Protein AF-A0A3D3USL2-F1 (afdb_monomer)

Solvent-accessible surface area (backbone atoms only — not comparable to full-atom values): 34160 Å² total; per-residue (Å²): 96,64,17,39,68,36,70,32,64,76,41,62,55,80,47,61,42,36,65,45,55,46,24,60,29,93,38,98,38,3,1,28,32,20,29,33,56,17,57,31,39,38,29,16,23,30,33,38,75,19,32,79,27,42,69,28,72,44,84,40,55,71,49,45,30,17,23,36,28,62,91,52,60,85,45,63,66,37,41,60,66,76,53,43,45,70,32,65,23,29,93,83,68,45,57,83,47,94,59,42,32,74,44,42,35,76,84,20,72,33,41,64,44,24,53,65,88,68,57,57,92,88,63,60,46,33,82,80,66,48,52,48,58,75,84,83,34,13,26,29,15,38,42,72,38,59,66,74,80,69,60,45,65,34,23,29,22,72,81,33,81,50,81,51,72,13,80,36,48,56,21,4,17,56,30,64,49,44,45,63,74,68,57,49,68,56,17,35,39,41,28,20,40,46,82,43,44,45,27,39,43,76,96,44,52,76,76,40,34,84,30,42,42,73,59,54,60,28,28,37,40,33,34,3,18,50,19,62,91,47,99,52,40,79,47,71,42,52,87,81,17,52,14,31,44,30,8,48,66,84,73,55,87,52,100,73,64,85,76,68,86,62,18,9,26,31,30,32,38,30,64,69,25,43,69,55,18,34,44,33,19,33,36,34,24,37,5,38,18,54,78,90,31,56,20,0,16,28,35,30,36,52,14,25,34,34,39,28,50,28,34,25,37,52,5,24,10,19,26,2,0,16,27,20,29,35,49,12,46,33,42,38,34,47,28,38,24,33,49,5,28,17,48,26,30,0,0,17,30,18,26,27,66,62,8,44,29,42,39,31,44,26,39,25,32,46,5,24,5,74,63,46,21,2,0,17,27,18,22,36,43,12,43,33,41,39,32,30,22,37,25,34,48,5,31,12,29,29,1,0,20,27,21,30,29,50,68,7,46,30,41,38,31,25,22,28,31,29,49,4,28,31,84,68,44,6,0,22,29,21,30,31,69,54,11,41,34,37,39,30,16,20,30,27,42,73,17,30,81,28,35,71,30,70,69,40,67,67,47,45,27,17,24,36,26,57,95,49,60,86,46,63,65,39,42,60,63,78,52,46,56,66,49,96,87,61,40,61,31,98,82,21,72,34,60,63,44,24,53,61,90,73,55,56,91,86,59,60,44,26,61,84,67,47,58,38,59,42,101,87,28,17,26,29,16,22,40,52,65,74,77,47,61,37,49,41,75,48,32,70,38,67,72,31,78,40,73,61,46,58,51,56,41,33,43,43,72,18,75,75,44,61,32,35,41,36,27,45,39,73,43,63,67,61,41,68,70,56,49,97,82,48,82,88,59,37,43,71,51,76,42,72,60,67,56,49,80,52,68,83,55,63,70,75,37,56,36,26,35,29,38,28,22,21,32,86,87,69,74,56,68,30,79,34,67,77,36,32,36,32,27,36,91,68,93,81,84,86,89,86,88,85,81,83,82,89,77,100,72,92,80,77,98,69,92,78,90,79,82,90,88,81,85,84,90,80,94,75,89,86,85,83,82,79,89,89,73,86,82,83,82,88,87,84,80,88,77,69,98,118

Sequence (690 aa):
MYGGAIYCFDSSTTITNCTIVGNYTSEYGGGGIYCGNSSPTVVNTILWNDIPDEIYLKYSSINVAYSNIQGGWPGTGNIDTNPLFVDAAGDDNFFGTEDDNLRLLPDSPCIDAGDNSAIPAGLTVDIDGNPRIASGTVDMGAYEGGMVLTTGIYYVDMDAPGNNDGSSWANAFRRLQDAFSAARYGDEIRVANGIYRPDQGLGQTSGNREATFRLENGLSIKGGYAGFGEADPNARDFETYNTILSGDLNGDDGPHFANNSENSYLVVVCIECNKSVMLDGFTITGGNATTDYIAGGMLNYESNPIVKNCTFNGNSAGQGGGMANRHSNPTVTNCTFSGNATVYGGGGMYNTDSSNPVVTDCIFIENSASMLGGGGMYNGDSSPTVTNCRFSGNYAMFGGGMYNVGGSSTTVTNCTFSENRVSAWGGGMQNEAGAKPTVTNCILWGDMPDEIAFSGSATVTYSNVEGGWAGIGNIASDPKFADAEGRLSFESPCIDAGNNDTVPSDITTDLDGNPRIVNSTVDMGAYERGPRLWASNPSPADGAITGQRTPVLRWTPGDTTVKYDVYFGAALDVVEDADISDQSGIYRGRCIDPSYITEQLELDGTYYWRIDEVEADGEIIHKGDVWSFTIVDQITVEYQVSSSEDDAYATNNNLQSVDAEYLKVGSSTFANPPYYMSGMVFRNVTVPRD

Nearest PDB structures (foldseek):
  3w5n-assembly1_A  TM=7.030E-01  e=3.748E-03  Streptomyces avermitilis MA-4680 = NBRC 14893
  3uto-assembly1_A  TM=5.911E-01  e=3.271E-02  Caenorhabditis elegans
  2dmk-assembly1_A  TM=5.552E-01  e=1.700E-01  Homo sapiens
  1uen-assembly1_A  TM=4.755E-01  e=7.284E-02  Homo sapiens
  2ha1-assembly1_A  TM=4.840E-01  e=2.854E-01  Homo sapiens

Structure (mmCIF, N/CA/C/O backbone):
data_AF-A0A3D3USL2-F1
#
_entry.id   AF-A0A3D3USL2-F1
#
loop_
_atom_site.group_PDB
_atom_site.id
_atom_site.type_symbol
_atom_site.label_atom_id
_atom_site.label_alt_id
_atom_site.label_comp_id
_atom_site.label_asym_id
_atom_site.label_entity_id
_atom_site.label_seq_id
_atom_site.pdbx_PDB_ins_code
_atom_site.Cartn_x
_atom_site.Cartn_y
_atom_site.Cartn_z
_atom_site.occupancy
_atom_site.B_iso_or_equiv
_atom_site.auth_seq_id
_atom_site.auth_comp_id
_atom_site.auth_asym_id
_atom_site.auth_atom_id
_atom_site.pdbx_PDB_model_num
ATOM 1 N N . MET A 1 1 ? 15.459 -4.249 46.200 1.00 57.78 1 MET A N 1
ATOM 2 C CA . MET A 1 1 ? 14.345 -3.350 46.586 1.00 57.78 1 MET A CA 1
ATOM 3 C C . MET A 1 1 ? 13.066 -4.167 46.649 1.00 57.78 1 MET A C 1
ATOM 5 O O . MET A 1 1 ? 12.722 -4.761 45.645 1.00 57.78 1 MET A O 1
ATOM 9 N N . TYR A 1 2 ? 12.426 -4.267 47.814 1.00 68.88 2 TYR A N 1
ATOM 10 C CA . TYR A 1 2 ? 11.228 -5.095 48.050 1.00 68.88 2 TYR A CA 1
ATOM 11 C C . TYR A 1 2 ? 9.993 -4.623 47.258 1.00 68.88 2 TYR A C 1
ATOM 13 O O . TYR A 1 2 ? 9.869 -3.420 47.043 1.00 68.88 2 TYR A O 1
ATOM 21 N N . GLY A 1 3 ? 9.062 -5.535 46.938 1.00 61.88 3 GLY A N 1
ATOM 22 C CA . GLY A 1 3 ? 7.772 -5.210 46.307 1.00 61.88 3 GLY A CA 1
ATOM 23 C C . GLY A 1 3 ? 7.905 -4.858 44.827 1.00 61.88 3 GLY A C 1
ATOM 24 O O . GLY A 1 3 ? 7.888 -3.677 44.496 1.00 61.88 3 GLY A O 1
ATOM 25 N N . GLY A 1 4 ? 8.060 -5.867 43.963 1.00 76.69 4 GLY A N 1
ATOM 26 C CA . GLY A 1 4 ? 8.245 -5.671 42.516 1.00 76.69 4 GLY A CA 1
ATOM 27 C C . GLY A 1 4 ? 7.073 -4.944 41.848 1.00 76.69 4 GLY A C 1
ATOM 28 O O . GLY A 1 4 ? 7.315 -4.053 41.040 1.00 76.69 4 GLY A O 1
ATOM 29 N N . ALA A 1 5 ? 5.837 -5.241 42.264 1.00 89.62 5 A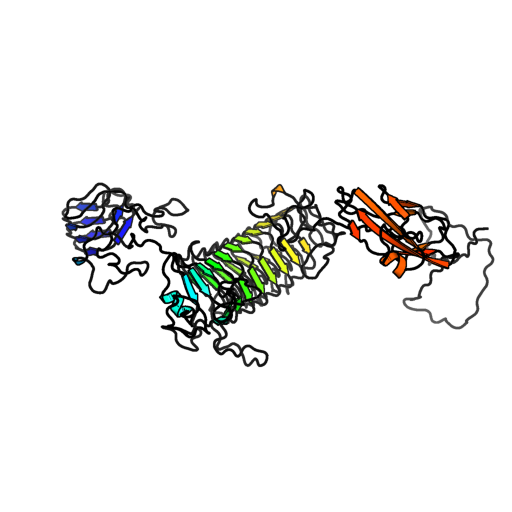LA A N 1
ATOM 30 C CA . ALA A 1 5 ? 4.637 -4.520 41.833 1.00 89.62 5 ALA A CA 1
ATOM 31 C C . ALA A 1 5 ? 4.126 -3.533 42.899 1.00 89.62 5 ALA A C 1
ATOM 33 O O . ALA A 1 5 ? 3.972 -2.339 42.642 1.00 89.62 5 ALA A O 1
ATOM 34 N N . ILE A 1 6 ? 3.849 -4.015 44.119 1.00 91.62 6 ILE A N 1
ATOM 35 C CA . ILE A 1 6 ? 3.246 -3.210 45.193 1.00 91.62 6 ILE A CA 1
ATOM 36 C C . ILE A 1 6 ? 4.052 -3.327 46.488 1.00 91.62 6 ILE A C 1
ATOM 38 O O . ILE A 1 6 ? 4.263 -4.412 47.029 1.00 91.62 6 ILE A O 1
ATOM 42 N N . TYR A 1 7 ? 4.422 -2.177 47.056 1.00 91.31 7 TYR A N 1
ATOM 43 C CA . TYR A 1 7 ? 5.119 -2.071 48.338 1.00 91.31 7 TYR A CA 1
ATOM 44 C C . TYR A 1 7 ? 4.270 -1.320 49.378 1.00 91.31 7 TYR A C 1
ATOM 46 O O . TYR A 1 7 ? 4.103 -0.102 49.309 1.00 91.31 7 TYR A O 1
ATOM 54 N N . CYS A 1 8 ? 3.753 -2.044 50.374 1.00 90.69 8 CYS A N 1
ATOM 55 C CA . CYS A 1 8 ? 3.031 -1.495 51.526 1.00 90.69 8 CYS A CA 1
ATOM 56 C C . CYS A 1 8 ? 3.949 -1.439 52.757 1.00 90.69 8 CYS A C 1
ATOM 58 O O . CYS A 1 8 ? 4.489 -2.466 53.178 1.00 90.69 8 CYS A O 1
ATOM 60 N N . PHE A 1 9 ? 4.115 -0.261 53.365 1.00 91.94 9 PHE A N 1
ATOM 61 C CA . PHE A 1 9 ? 4.920 -0.082 54.577 1.00 91.94 9 PHE A CA 1
ATOM 62 C C . PHE A 1 9 ? 4.287 0.952 55.502 1.00 91.94 9 PHE A C 1
ATOM 64 O O . PHE A 1 9 ? 4.088 2.095 55.093 1.00 91.94 9 PHE A O 1
ATOM 71 N N . ASP A 1 10 ? 3.963 0.546 56.733 1.00 94.44 10 ASP A N 1
ATOM 72 C CA . ASP A 1 10 ? 3.175 1.348 57.681 1.00 94.44 10 ASP A CA 1
ATOM 73 C C . ASP A 1 10 ? 1.866 1.898 57.057 1.00 94.44 10 ASP A C 1
ATOM 75 O O . ASP A 1 10 ? 1.349 2.943 57.461 1.00 94.44 10 ASP A O 1
ATOM 79 N N . SER A 1 11 ? 1.322 1.204 56.048 1.00 92.69 11 SER A N 1
ATOM 80 C CA . SER A 1 11 ? 0.161 1.631 55.264 1.00 92.69 11 SER A CA 1
ATOM 81 C C . SER A 1 11 ? -0.646 0.428 54.779 1.00 92.69 11 SER A C 1
ATOM 83 O O . SER A 1 11 ? -0.108 -0.628 54.471 1.00 92.69 11 SER A O 1
ATOM 85 N N . SER A 1 12 ? -1.971 0.551 54.735 1.00 91.50 12 SER A N 1
ATOM 86 C CA . SER A 1 12 ? -2.848 -0.528 54.262 1.00 91.50 12 SER A CA 1
ATOM 87 C C . SER A 1 12 ? -3.663 -0.030 53.081 1.00 91.50 12 SER A C 1
ATOM 89 O O . SER A 1 12 ? -4.332 0.995 53.193 1.00 91.50 12 SER A O 1
ATOM 91 N N . THR A 1 13 ? -3.587 -0.748 51.964 1.00 92.00 13 THR A N 1
ATOM 92 C CA . THR A 1 13 ? -4.332 -0.450 50.736 1.00 92.00 13 THR A CA 1
ATOM 93 C C . THR A 1 13 ? -5.392 -1.519 50.460 1.00 92.00 13 THR A C 1
ATOM 95 O O . THR A 1 13 ? -5.384 -2.590 51.069 1.00 92.00 13 THR A O 1
ATOM 98 N N . THR A 1 14 ? -6.313 -1.218 49.550 1.00 94.06 14 THR A N 1
ATOM 99 C CA . THR A 1 14 ? -7.263 -2.186 48.993 1.00 94.06 14 THR A CA 1
ATOM 100 C C . THR A 1 14 ? -6.928 -2.383 47.520 1.00 94.06 14 THR A C 1
ATOM 102 O O . THR A 1 14 ? -6.819 -1.405 46.787 1.00 94.06 14 THR A O 1
ATOM 105 N N . ILE A 1 15 ? -6.731 -3.635 47.117 1.00 95.62 15 ILE A N 1
ATOM 106 C CA . ILE A 1 15 ? -6.435 -4.055 45.746 1.00 95.62 15 ILE A CA 1
ATOM 107 C C . ILE A 1 15 ? -7.636 -4.873 45.293 1.00 95.62 15 ILE A C 1
ATOM 109 O O . ILE A 1 15 ? -8.026 -5.834 45.965 1.00 95.62 15 ILE A O 1
ATOM 113 N N . THR A 1 16 ? -8.291 -4.446 44.221 1.00 95.50 16 THR A N 1
ATOM 114 C CA . THR A 1 16 ? -9.522 -5.085 43.758 1.00 95.50 16 THR A CA 1
ATOM 115 C C . THR A 1 16 ? -9.573 -5.083 42.244 1.00 95.50 16 THR A C 1
ATOM 117 O O . THR A 1 16 ? -9.324 -4.040 41.646 1.00 95.50 16 THR A O 1
ATOM 120 N N . ASN A 1 17 ? -9.894 -6.235 41.644 1.00 95.25 17 ASN A N 1
ATOM 121 C CA . ASN A 1 17 ? -10.011 -6.388 40.191 1.00 95.25 17 ASN A CA 1
ATOM 122 C C . ASN A 1 17 ? -8.707 -6.031 39.451 1.00 95.25 17 ASN A C 1
ATOM 124 O O . ASN A 1 17 ? -8.719 -5.319 38.451 1.00 95.25 17 ASN A O 1
ATOM 128 N N . CYS A 1 18 ? -7.565 -6.497 39.969 1.00 95.81 18 CYS A N 1
ATOM 129 C CA . CYS A 1 18 ? -6.246 -6.266 39.373 1.00 95.81 18 CYS A CA 1
ATOM 130 C C . CYS A 1 18 ? -5.619 -7.572 38.868 1.00 95.81 18 CYS A C 1
ATOM 132 O O . CYS A 1 18 ? -5.884 -8.645 39.407 1.00 95.81 18 CYS A O 1
ATOM 134 N N . THR A 1 19 ? -4.741 -7.474 37.873 1.00 95.62 19 THR A N 1
ATOM 135 C CA . THR A 1 19 ? -3.877 -8.574 37.425 1.00 95.62 19 THR A CA 1
ATOM 136 C C . THR A 1 19 ? -2.429 -8.143 37.642 1.00 95.62 19 THR A C 1
ATOM 138 O O . THR A 1 19 ? -2.008 -7.131 37.089 1.00 95.62 19 THR A O 1
ATOM 141 N N . ILE A 1 20 ? -1.697 -8.862 38.492 1.00 94.31 20 ILE A N 1
ATOM 142 C CA . ILE A 1 20 ? -0.297 -8.612 38.852 1.00 94.31 20 ILE A CA 1
ATOM 143 C C . ILE A 1 20 ? 0.486 -9.842 38.396 1.00 94.31 20 ILE A C 1
ATOM 145 O O . ILE A 1 20 ? 0.236 -10.943 38.884 1.00 94.31 20 ILE A O 1
ATOM 149 N N . VAL A 1 21 ? 1.324 -9.679 37.372 1.00 92.38 21 VAL A N 1
ATOM 150 C CA . VAL A 1 21 ? 1.978 -10.807 36.700 1.00 92.38 21 VAL A CA 1
ATOM 151 C C . VAL A 1 21 ? 3.421 -10.473 36.351 1.00 92.38 21 VAL A C 1
ATOM 153 O O . VAL A 1 21 ? 3.700 -9.367 35.893 1.00 92.38 21 VAL A O 1
ATOM 156 N N . GLY A 1 22 ? 4.326 -11.436 36.539 1.00 88.62 22 GLY A N 1
ATOM 157 C CA . GLY A 1 22 ? 5.708 -11.360 36.051 1.00 88.62 22 GLY A CA 1
ATOM 158 C C . GLY A 1 22 ? 6.607 -10.341 36.761 1.00 88.62 22 GLY A C 1
ATOM 159 O O . GLY A 1 22 ? 7.689 -10.019 36.269 1.00 88.62 22 GLY A O 1
ATOM 160 N N . ASN A 1 23 ? 6.200 -9.824 37.920 1.00 89.56 23 ASN A N 1
ATOM 161 C CA . ASN A 1 23 ? 6.957 -8.823 38.660 1.00 89.56 23 ASN A CA 1
ATOM 162 C C . ASN A 1 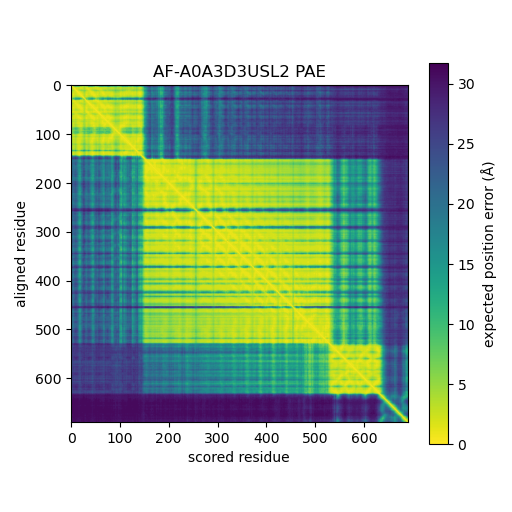23 ? 8.137 -9.461 39.389 1.00 89.56 23 ASN A C 1
ATOM 164 O O . ASN A 1 23 ? 8.036 -10.525 40.002 1.00 89.56 23 ASN A O 1
ATOM 168 N N . TYR A 1 24 ? 9.276 -8.772 39.368 1.00 88.12 24 TYR A N 1
ATOM 169 C CA . TYR A 1 24 ? 10.525 -9.292 39.909 1.00 88.12 24 TYR A CA 1
ATOM 170 C C . TYR A 1 24 ? 11.169 -8.335 40.910 1.00 88.12 24 TYR A C 1
ATOM 172 O O . TYR A 1 24 ? 11.288 -7.132 40.678 1.00 88.12 24 TYR A O 1
ATOM 180 N N . THR A 1 25 ? 11.692 -8.895 42.001 1.00 85.94 25 THR A N 1
ATOM 181 C CA . THR A 1 25 ? 12.636 -8.200 42.879 1.00 85.94 25 THR A CA 1
ATOM 182 C C . THR A 1 25 ? 13.926 -8.989 43.087 1.00 85.94 25 THR A C 1
ATOM 184 O O . THR A 1 25 ? 13.933 -10.204 43.265 1.00 85.94 25 THR A O 1
ATOM 187 N N . SER A 1 26 ? 15.047 -8.262 43.111 1.00 78.88 26 SER A N 1
ATOM 188 C CA . SER A 1 26 ? 16.388 -8.800 43.361 1.00 78.88 26 SER A CA 1
ATOM 189 C C . SER A 1 26 ? 16.715 -9.050 44.841 1.00 78.88 26 SER A C 1
ATOM 191 O O . SER A 1 26 ? 17.790 -9.569 45.147 1.00 78.88 26 SER A O 1
ATOM 193 N N . GLU A 1 27 ? 15.830 -8.680 45.774 1.00 67.12 27 GLU A N 1
ATOM 194 C CA . GLU A 1 27 ? 15.984 -8.919 47.218 1.00 67.12 27 GLU A CA 1
ATOM 195 C C . GLU A 1 27 ? 14.894 -9.863 47.753 1.00 67.12 27 GLU A C 1
ATOM 197 O O . GLU A 1 27 ? 13.858 -10.055 47.130 1.00 67.12 27 GLU A O 1
ATOM 202 N N . TYR A 1 28 ? 15.102 -10.445 48.939 1.00 63.88 28 TYR A N 1
ATOM 203 C CA . TYR A 1 28 ? 14.107 -11.304 49.591 1.00 63.88 28 TYR A CA 1
ATOM 204 C C . TYR A 1 28 ? 12.824 -10.529 49.934 1.00 63.88 28 TYR A C 1
ATOM 206 O O . TYR A 1 28 ? 12.783 -9.851 50.957 1.00 63.88 28 TYR A O 1
ATOM 214 N N . GLY A 1 29 ? 11.762 -10.670 49.143 1.00 65.31 29 GLY A N 1
ATOM 215 C CA . GLY A 1 29 ? 10.407 -10.325 49.569 1.00 65.31 29 GLY A CA 1
ATOM 216 C C . GLY A 1 29 ? 9.517 -9.761 48.469 1.00 65.31 29 GLY A C 1
ATOM 217 O O . GLY A 1 29 ? 9.694 -8.613 48.076 1.00 65.31 29 GLY A O 1
ATOM 218 N N . GLY A 1 30 ? 8.515 -10.552 48.077 1.00 73.56 30 GLY A N 1
ATOM 219 C CA . GLY A 1 30 ? 7.322 -10.125 47.343 1.00 73.56 30 GLY A CA 1
ATOM 220 C C . GLY A 1 30 ? 7.633 -9.556 45.964 1.00 73.56 30 GLY A C 1
ATOM 221 O O . GLY A 1 30 ? 7.772 -8.342 45.828 1.00 73.56 30 GLY A O 1
ATOM 222 N N . GLY A 1 31 ? 7.728 -10.421 44.953 1.00 81.12 31 GLY A N 1
ATOM 223 C CA . GLY A 1 31 ? 7.707 -10.003 43.552 1.00 81.12 31 GLY A CA 1
ATOM 224 C C . GLY A 1 31 ? 6.413 -9.254 43.247 1.00 81.12 31 GLY A C 1
ATOM 225 O O . GLY A 1 31 ? 6.468 -8.131 42.759 1.00 81.12 31 GLY A O 1
ATOM 226 N N . GLY A 1 32 ? 5.274 -9.805 43.675 1.00 91.50 32 GLY A N 1
ATOM 227 C CA . GLY A 1 32 ? 3.964 -9.182 43.501 1.00 91.50 32 GLY A CA 1
ATOM 228 C C . GLY A 1 32 ? 3.720 -8.109 44.554 1.00 91.50 32 GLY A C 1
ATOM 229 O O . GLY A 1 32 ? 3.844 -6.909 44.303 1.00 91.50 32 GLY A O 1
ATOM 230 N N . ILE A 1 33 ? 3.409 -8.539 45.780 1.00 93.25 33 ILE A N 1
ATOM 231 C CA . ILE A 1 33 ? 3.063 -7.654 46.897 1.00 93.25 33 ILE A CA 1
ATOM 232 C C . ILE A 1 33 ? 4.011 -7.864 48.079 1.00 93.25 33 ILE A C 1
ATOM 234 O O . ILE A 1 33 ? 4.125 -8.955 48.638 1.00 93.25 33 ILE A O 1
ATOM 238 N N . TYR A 1 34 ? 4.611 -6.781 48.565 1.00 93.06 34 TYR A N 1
ATOM 239 C CA . TYR A 1 34 ? 5.324 -6.742 49.840 1.00 93.06 34 TYR A CA 1
ATOM 240 C C . TYR A 1 34 ? 4.541 -5.947 50.890 1.00 93.06 34 TYR A C 1
ATOM 242 O O . TYR A 1 34 ? 4.096 -4.830 50.630 1.00 93.06 34 TYR A O 1
ATOM 250 N N . CYS A 1 35 ? 4.434 -6.476 52.113 1.00 91.88 35 CYS A N 1
ATOM 251 C CA . CYS A 1 35 ? 3.787 -5.804 53.244 1.00 91.88 35 CYS A CA 1
ATOM 252 C C . CYS A 1 35 ? 4.683 -5.757 54.491 1.00 91.88 35 CYS A C 1
ATOM 254 O O . CYS A 1 35 ? 4.927 -6.787 55.125 1.00 91.88 35 CYS A O 1
ATOM 256 N N . GLY A 1 36 ? 5.074 -4.560 54.938 1.00 92.62 36 GLY A N 1
ATOM 257 C CA . GLY A 1 36 ? 5.773 -4.305 56.204 1.00 92.62 36 GLY A CA 1
ATOM 258 C C . GLY A 1 36 ? 4.913 -3.534 57.211 1.00 92.62 36 GLY A C 1
ATOM 259 O O . GLY A 1 36 ? 4.479 -2.429 56.905 1.00 92.62 36 GLY A O 1
ATOM 260 N N . ASN A 1 37 ? 4.663 -4.090 58.401 1.00 94.00 37 ASN A N 1
ATOM 261 C CA . ASN A 1 37 ? 3.793 -3.485 59.427 1.00 94.00 37 ASN A CA 1
ATOM 262 C C . ASN A 1 37 ? 2.449 -2.958 58.864 1.00 94.00 37 ASN A C 1
ATOM 264 O O . ASN A 1 37 ? 2.022 -1.838 59.138 1.00 94.00 37 ASN A O 1
ATOM 268 N N . SER A 1 38 ? 1.826 -3.754 57.993 1.00 94.62 38 SER A N 1
ATOM 269 C CA . SER A 1 38 ? 0.686 -3.357 57.156 1.00 94.62 38 SER A CA 1
ATOM 270 C C . SER A 1 38 ? -0.422 -4.416 57.182 1.00 94.62 38 SER A C 1
ATOM 272 O O . SER A 1 38 ? -0.210 -5.542 57.640 1.00 94.62 38 SER A O 1
ATOM 274 N N . SER A 1 39 ? -1.638 -4.062 56.760 1.00 95.19 39 SER A N 1
ATOM 275 C CA . SER A 1 39 ? -2.792 -4.976 56.686 1.00 95.19 39 SER A CA 1
ATOM 276 C C . SER A 1 39 ? -3.700 -4.704 55.478 1.00 95.19 39 SER A C 1
ATOM 278 O O . SER A 1 39 ? -4.859 -4.329 55.665 1.00 95.19 39 SER A O 1
ATOM 280 N N . PRO A 1 40 ? -3.191 -4.840 54.234 1.00 95.00 40 PRO A N 1
ATOM 281 C CA . PRO A 1 40 ? -3.995 -4.602 53.042 1.00 95.00 40 PRO A CA 1
ATOM 282 C C . PRO A 1 40 ? -5.057 -5.684 52.811 1.00 95.00 40 PRO A C 1
ATOM 284 O O . PRO A 1 40 ? -5.046 -6.757 53.423 1.00 95.00 40 PRO A O 1
ATOM 287 N N . THR A 1 41 ? -5.986 -5.375 51.911 1.00 96.69 41 THR A N 1
ATOM 288 C CA . THR A 1 41 ? -7.033 -6.289 51.441 1.00 96.69 41 THR A CA 1
ATOM 289 C C . THR A 1 41 ? -6.890 -6.504 49.935 1.00 96.69 41 THR A C 1
ATOM 291 O O . THR A 1 41 ? -6.694 -5.535 49.208 1.00 96.69 41 THR A O 1
ATOM 294 N N . VAL A 1 42 ? -6.981 -7.755 49.481 1.00 97.38 42 VAL A N 1
ATOM 295 C CA . VAL A 1 42 ? -6.877 -8.175 48.076 1.00 97.38 42 VAL A CA 1
ATOM 296 C C . VAL A 1 42 ? -8.125 -8.978 47.718 1.00 97.38 42 VAL A C 1
ATOM 298 O O . VAL A 1 42 ? -8.418 -9.978 48.375 1.00 97.38 42 VAL A O 1
ATOM 301 N N . VAL A 1 43 ? -8.887 -8.528 46.721 1.00 98.00 43 VAL A N 1
ATOM 302 C CA . VAL A 1 43 ? -10.117 -9.206 46.274 1.00 98.00 43 VAL A CA 1
ATOM 303 C C . VAL A 1 43 ? -10.202 -9.231 44.749 1.00 98.00 43 VAL A C 1
ATOM 305 O O . VAL A 1 43 ? -9.721 -8.303 44.108 1.00 98.00 43 VAL A O 1
ATOM 308 N N . ASN A 1 44 ? -10.788 -10.263 44.138 1.00 97.56 44 ASN A N 1
ATOM 309 C CA . ASN A 1 44 ? -10.956 -10.367 42.676 1.00 97.56 44 ASN A CA 1
ATOM 310 C C . ASN A 1 44 ? -9.653 -10.148 41.898 1.00 97.56 44 ASN A C 1
ATOM 312 O O . ASN A 1 44 ? -9.661 -9.509 40.853 1.00 97.56 44 ASN A O 1
ATOM 316 N N . THR A 1 45 ? -8.512 -10.573 42.436 1.00 97.94 45 THR A N 1
ATOM 317 C CA . THR A 1 45 ? -7.193 -10.223 41.889 1.00 97.94 45 THR A CA 1
ATOM 318 C C . THR A 1 45 ? -6.455 -11.479 41.442 1.00 97.94 45 THR A C 1
ATOM 320 O O . THR A 1 45 ? -6.567 -12.522 42.085 1.00 97.94 45 THR A O 1
ATOM 323 N N . ILE A 1 46 ? -5.698 -11.385 40.351 1.00 98.12 46 ILE A N 1
ATOM 324 C CA . ILE A 1 46 ? -4.770 -12.434 39.919 1.00 98.12 46 ILE A CA 1
ATOM 325 C C . ILE A 1 46 ? -3.348 -12.011 40.298 1.00 98.12 46 ILE A C 1
ATOM 327 O O . ILE A 1 46 ? -2.947 -10.897 39.969 1.00 98.12 46 ILE A O 1
ATOM 331 N N . LEU A 1 47 ? -2.616 -12.891 40.980 1.00 96.81 47 LEU A N 1
ATOM 332 C CA . LEU A 1 47 ? -1.177 -12.798 41.231 1.00 96.81 47 LEU A CA 1
ATOM 333 C C . LEU A 1 47 ? -0.512 -14.045 40.647 1.00 96.81 47 LEU A C 1
ATOM 335 O O . LEU A 1 47 ? -0.842 -15.165 41.063 1.00 96.81 47 LEU A O 1
ATOM 339 N N . TRP A 1 48 ? 0.333 -13.868 39.634 1.00 95.06 48 TRP A N 1
ATOM 340 C CA . TRP A 1 48 ? 0.891 -15.000 38.903 1.00 95.06 48 TRP A CA 1
ATOM 341 C C . TRP A 1 48 ? 2.298 -14.757 38.367 1.00 95.06 48 TRP A C 1
ATOM 343 O O . TRP A 1 48 ? 2.546 -13.789 37.658 1.00 95.06 48 TRP A O 1
ATOM 353 N N . ASN A 1 49 ? 3.192 -15.726 38.562 1.00 91.62 49 ASN A N 1
ATOM 354 C CA . ASN A 1 49 ? 4.560 -15.673 38.051 1.00 91.62 49 ASN A CA 1
ATOM 355 C C . ASN A 1 49 ? 5.382 -14.505 38.626 1.00 91.62 49 ASN A C 1
ATOM 357 O O . ASN A 1 49 ? 6.380 -14.103 38.023 1.00 91.62 49 ASN A O 1
ATOM 361 N N . ASP A 1 50 ? 5.011 -13.981 39.794 1.00 91.31 50 ASP A N 1
ATOM 362 C CA . ASP A 1 50 ? 5.803 -12.963 40.468 1.00 91.31 50 ASP A CA 1
ATOM 363 C C . ASP A 1 50 ? 6.914 -13.610 41.319 1.00 91.31 50 ASP A C 1
ATOM 365 O O . ASP A 1 50 ? 6.697 -14.541 42.097 1.00 91.31 50 ASP A O 1
ATOM 369 N N . ILE A 1 51 ? 8.142 -13.098 41.209 1.00 88.62 51 ILE A N 1
ATOM 370 C CA . ILE A 1 51 ? 9.339 -13.717 41.798 1.00 88.62 51 ILE A CA 1
ATOM 371 C C . ILE A 1 51 ? 10.018 -12.743 42.783 1.00 88.62 51 ILE A C 1
ATOM 373 O O . ILE A 1 51 ? 10.260 -11.582 42.441 1.00 88.62 51 ILE A O 1
ATOM 377 N N . PRO A 1 52 ? 10.396 -13.183 44.004 1.00 88.19 52 PRO A N 1
ATOM 378 C CA . PRO A 1 52 ? 10.415 -14.573 44.473 1.00 88.19 52 PRO A CA 1
ATOM 379 C C . PRO A 1 52 ? 9.087 -15.108 45.017 1.00 88.19 52 PRO A C 1
ATOM 381 O O . PRO A 1 52 ? 8.921 -16.321 45.051 1.00 88.19 52 PRO A O 1
ATOM 384 N N . ASP A 1 53 ? 8.186 -14.233 45.458 1.00 90.62 53 ASP A N 1
ATOM 385 C CA . ASP A 1 53 ? 6.905 -14.610 46.056 1.00 90.62 53 ASP A CA 1
ATOM 386 C C . ASP A 1 53 ? 5.789 -13.719 45.498 1.00 90.62 53 ASP A C 1
ATOM 388 O O . ASP A 1 53 ? 5.987 -12.507 45.377 1.00 90.62 53 ASP A O 1
ATOM 392 N N . GLU A 1 54 ? 4.595 -14.273 45.294 1.00 93.25 54 GLU A N 1
ATOM 393 C CA . GLU A 1 54 ? 3.388 -13.492 44.976 1.00 93.25 54 GLU A CA 1
ATOM 394 C C . GLU A 1 54 ? 3.069 -12.484 46.093 1.00 93.25 54 GLU A C 1
ATOM 396 O O . GLU A 1 54 ? 2.805 -11.306 45.857 1.00 93.25 54 GLU A O 1
ATOM 401 N N . ILE A 1 55 ? 3.150 -12.929 47.353 1.00 93.62 55 ILE A N 1
ATOM 402 C CA . ILE A 1 55 ? 2.880 -12.106 48.537 1.00 93.62 55 ILE A CA 1
ATOM 403 C C . ILE A 1 55 ? 3.925 -12.382 49.615 1.00 93.62 55 ILE A C 1
ATOM 405 O O . ILE A 1 55 ? 4.115 -13.517 50.049 1.00 93.62 55 ILE A O 1
ATOM 409 N N . TYR A 1 56 ? 4.534 -11.319 50.140 1.00 93.19 56 TYR A N 1
ATOM 410 C CA . TYR A 1 56 ? 5.477 -11.391 51.251 1.00 93.19 56 TYR A CA 1
ATOM 411 C C . TYR A 1 56 ? 5.063 -10.508 52.430 1.00 93.19 56 TYR A C 1
ATOM 413 O O . TYR A 1 56 ? 4.838 -9.304 52.292 1.00 93.19 56 TYR A O 1
ATOM 421 N N . LEU A 1 57 ? 5.024 -11.099 53.630 1.00 92.19 57 LEU A N 1
ATOM 422 C CA . LEU A 1 57 ? 4.606 -10.430 54.864 1.00 92.19 57 LEU A CA 1
ATOM 423 C C . LEU A 1 57 ? 5.751 -10.312 55.875 1.00 92.19 57 LEU A C 1
ATOM 425 O O . LEU A 1 57 ? 6.324 -11.307 56.316 1.00 92.19 57 LEU A O 1
ATOM 429 N N . LYS A 1 58 ? 6.004 -9.090 56.350 1.00 91.44 58 LYS A N 1
ATOM 430 C CA . LYS A 1 58 ? 6.950 -8.794 57.430 1.00 91.44 58 LYS A CA 1
ATOM 431 C C . LYS A 1 58 ? 6.274 -8.009 58.548 1.00 91.44 58 LYS A C 1
ATOM 433 O O . LYS A 1 58 ? 6.033 -6.812 58.419 1.00 91.44 58 LYS A O 1
ATOM 438 N N . TYR A 1 59 ? 5.996 -8.685 59.664 1.00 91.25 59 TYR A N 1
ATOM 439 C CA . TYR A 1 59 ? 5.218 -8.124 60.782 1.00 91.25 59 TYR A CA 1
ATOM 440 C C . TYR A 1 59 ? 3.846 -7.582 60.335 1.00 91.25 59 TYR A C 1
ATOM 442 O O . TYR A 1 59 ? 3.368 -6.584 60.862 1.00 91.25 59 TYR A O 1
ATOM 450 N N . SER A 1 60 ? 3.238 -8.237 59.346 1.00 93.19 60 SER A N 1
ATOM 451 C CA . SER A 1 60 ? 2.020 -7.795 58.663 1.00 93.19 60 SER A CA 1
ATOM 452 C C . SER A 1 60 ? 0.964 -8.891 58.667 1.00 93.19 60 SER A C 1
ATOM 454 O O . SER A 1 60 ? 1.271 -10.064 58.889 1.00 93.19 60 SER A O 1
ATOM 456 N N . SER A 1 61 ? -0.269 -8.505 58.364 1.00 92.75 61 SER A N 1
ATOM 457 C CA . SER A 1 61 ? -1.325 -9.429 57.948 1.00 92.75 61 SER A CA 1
ATOM 458 C C . SER A 1 61 ? -1.827 -9.024 56.562 1.00 92.75 61 SER A C 1
ATOM 460 O O . SER A 1 61 ? -1.503 -7.939 56.096 1.00 92.75 61 SER A O 1
ATOM 462 N N . ILE A 1 62 ? -2.562 -9.887 55.871 1.00 94.31 62 ILE A N 1
ATOM 463 C CA . ILE A 1 62 ? -3.237 -9.538 54.617 1.00 94.31 62 ILE A CA 1
ATOM 464 C C . ILE A 1 62 ? -4.540 -10.321 54.552 1.00 94.31 62 ILE A C 1
ATOM 466 O O . ILE A 1 62 ? -4.578 -11.490 54.945 1.00 94.31 62 ILE A O 1
ATOM 470 N N . ASN A 1 63 ? -5.606 -9.670 54.101 1.00 95.81 63 ASN A N 1
ATOM 471 C CA . ASN A 1 63 ? -6.879 -10.330 53.854 1.00 95.81 63 ASN A CA 1
ATOM 472 C C . ASN A 1 63 ? -7.024 -10.571 52.353 1.00 95.81 63 ASN A C 1
ATOM 474 O O . ASN A 1 63 ? -7.068 -9.604 51.598 1.00 95.81 63 ASN A O 1
ATOM 478 N N . VAL A 1 64 ? -7.096 -11.833 51.931 1.00 97.62 64 VAL A N 1
ATOM 479 C CA . VAL A 1 64 ? -7.273 -12.198 50.522 1.00 97.62 64 VAL A CA 1
ATOM 480 C C . VAL A 1 64 ? -8.555 -13.006 50.374 1.00 97.62 64 VAL A C 1
ATOM 482 O O . VAL A 1 64 ? -8.737 -13.991 51.092 1.00 97.62 64 VAL A O 1
ATOM 485 N N . ALA A 1 65 ? -9.422 -12.617 49.446 1.00 98.12 65 ALA A N 1
ATOM 486 C CA . ALA A 1 65 ? -10.609 -13.382 49.073 1.00 98.12 65 ALA A CA 1
ATOM 487 C C . ALA A 1 65 ? -10.822 -13.349 47.553 1.00 98.12 65 ALA A C 1
ATOM 489 O O . ALA A 1 65 ? -10.371 -12.416 46.895 1.00 98.12 65 ALA A O 1
ATOM 490 N N . TYR A 1 66 ? -11.507 -14.352 47.001 1.00 98.12 66 TYR A N 1
ATOM 491 C CA . TYR A 1 66 ? -11.878 -14.443 45.583 1.00 98.12 66 TYR A CA 1
ATOM 492 C C . TYR A 1 66 ? -10.743 -14.051 44.628 1.00 98.12 66 TYR A C 1
ATOM 494 O O . TYR A 1 66 ? -10.931 -13.247 43.726 1.00 98.12 66 TYR A O 1
ATOM 502 N N . SER A 1 67 ? -9.532 -14.535 44.892 1.00 98.44 67 SER A N 1
ATOM 503 C CA . SER A 1 67 ? -8.331 -14.185 44.131 1.00 98.44 67 SER A CA 1
ATOM 504 C C . SER A 1 67 ? -7.590 -15.443 43.690 1.00 98.44 67 SER A C 1
ATOM 506 O O . SER A 1 67 ? -7.595 -16.450 44.404 1.00 98.44 67 SER A O 1
ATOM 508 N N . ASN A 1 68 ? -6.942 -15.384 42.529 1.00 98.25 68 ASN A N 1
ATOM 509 C CA . ASN A 1 68 ? -6.110 -16.468 42.020 1.00 98.25 68 ASN A CA 1
ATOM 510 C C . ASN A 1 68 ? -4.645 -16.150 42.313 1.00 98.25 68 ASN A C 1
ATOM 512 O O . ASN A 1 68 ? -4.131 -15.155 41.809 1.00 98.25 68 ASN A O 1
ATOM 516 N N . ILE A 1 69 ? -3.995 -16.948 43.159 1.00 97.50 69 ILE A N 1
ATOM 517 C CA . ILE A 1 69 ? -2.630 -16.675 43.625 1.00 97.50 69 ILE A CA 1
ATOM 518 C C . ILE A 1 69 ? -1.776 -17.909 43.395 1.00 97.50 69 ILE A C 1
ATOM 520 O O . ILE A 1 69 ? -2.056 -18.961 43.976 1.00 97.50 69 ILE A O 1
ATOM 524 N N . GLN A 1 70 ? -0.719 -17.761 42.597 1.00 95.38 70 GLN A N 1
ATOM 525 C CA . GLN A 1 70 ? 0.224 -18.840 42.321 1.00 95.38 70 GLN A CA 1
ATOM 526 C C . GLN A 1 70 ? 0.870 -19.359 43.613 1.00 95.38 70 GLN A C 1
ATOM 528 O O . GLN A 1 70 ? 1.385 -18.602 44.436 1.00 95.38 70 GLN A O 1
ATOM 533 N N . GLY A 1 71 ? 0.834 -20.677 43.812 1.00 91.50 71 GLY A N 1
ATOM 534 C CA . GLY A 1 71 ? 1.328 -21.312 45.041 1.00 91.50 71 GLY A CA 1
ATOM 535 C C . GLY A 1 71 ? 0.345 -21.240 46.217 1.00 91.50 71 GLY A C 1
ATOM 536 O O . GLY A 1 71 ? 0.623 -21.794 47.286 1.00 91.50 71 GLY A O 1
ATOM 537 N N . GLY A 1 72 ? -0.811 -20.608 46.001 1.00 93.94 72 GLY A N 1
ATOM 538 C CA . GLY A 1 72 ? -1.973 -20.608 46.871 1.00 93.94 72 GLY A CA 1
ATOM 539 C C . GLY A 1 72 ? -1.906 -19.641 48.046 1.00 93.94 72 GLY A C 1
ATOM 540 O O . GLY A 1 72 ? -0.862 -19.376 48.640 1.00 93.94 72 GLY A O 1
ATOM 541 N N . TRP A 1 73 ? -3.082 -19.146 48.444 1.00 95.00 73 TRP A N 1
ATOM 542 C CA . TRP A 1 73 ? -3.237 -18.320 49.639 1.00 95.00 73 TRP A CA 1
ATOM 543 C C . TRP A 1 73 ? -4.556 -18.611 50.364 1.00 95.00 73 TRP A C 1
ATOM 545 O O . TRP A 1 73 ? -5.610 -18.683 49.725 1.00 95.00 73 TRP A O 1
ATOM 555 N N . PRO A 1 74 ? -4.556 -18.751 51.702 1.00 95.38 74 PRO A N 1
ATOM 556 C CA . PRO A 1 74 ? -5.779 -19.032 52.444 1.00 95.38 74 PRO A CA 1
ATOM 557 C C . PRO A 1 74 ? -6.773 -17.866 52.360 1.00 95.38 74 PRO A C 1
ATOM 559 O O . PRO A 1 74 ? -6.414 -16.714 52.592 1.00 95.38 74 PRO A O 1
ATOM 562 N N . GLY A 1 75 ? -8.040 -18.181 52.088 1.00 95.50 75 GLY A N 1
ATOM 563 C CA . GLY A 1 75 ? -9.126 -17.205 52.032 1.00 95.50 75 GLY A CA 1
ATOM 564 C C . GLY A 1 75 ? -10.370 -17.758 51.343 1.00 95.50 75 GLY A C 1
ATOM 565 O O . GLY A 1 75 ? -10.313 -18.779 50.658 1.00 95.50 75 GLY A O 1
ATOM 566 N N . THR A 1 76 ? -11.518 -17.116 51.558 1.00 96.88 76 THR A N 1
ATOM 567 C CA . THR A 1 76 ? -12.778 -17.516 50.914 1.00 96.88 76 THR A CA 1
ATOM 568 C C . THR A 1 76 ? -12.689 -17.277 49.413 1.00 96.88 76 THR A C 1
ATOM 570 O O . THR A 1 76 ? -12.330 -16.181 49.002 1.00 96.88 76 THR A O 1
ATOM 573 N N . GLY A 1 77 ? -13.036 -18.280 48.604 1.00 96.62 77 GLY A N 1
ATOM 574 C CA . GLY A 1 77 ? -13.087 -18.145 47.145 1.00 96.62 77 GLY A CA 1
ATOM 575 C C . GLY A 1 77 ? -11.724 -18.048 46.455 1.00 96.62 77 GLY A C 1
ATOM 576 O O . GLY A 1 77 ? -11.694 -17.923 45.240 1.00 96.62 77 GLY A O 1
ATOM 577 N N . ASN A 1 78 ? -10.608 -18.115 47.189 1.00 98.12 78 ASN A N 1
ATOM 578 C CA . ASN A 1 78 ? -9.288 -18.116 46.564 1.00 98.12 78 ASN A CA 1
ATOM 579 C C . ASN A 1 78 ? -9.029 -19.431 45.834 1.00 98.12 78 ASN A C 1
ATOM 581 O O . ASN A 1 78 ? -9.403 -20.508 46.312 1.00 98.12 78 ASN A O 1
ATOM 585 N N . ILE A 1 79 ? -8.326 -19.327 44.715 1.00 97.50 79 ILE A N 1
ATOM 586 C CA . ILE A 1 79 ? -7.903 -20.454 43.890 1.00 97.50 79 ILE A CA 1
ATOM 587 C C . ILE A 1 79 ? -6.393 -20.370 43.623 1.00 97.50 79 ILE A C 1
ATOM 589 O O . ILE A 1 79 ? -5.773 -19.324 43.806 1.00 97.50 79 ILE A O 1
ATOM 593 N N . ASP A 1 80 ? -5.802 -21.502 43.250 1.00 96.88 80 ASP A N 1
ATOM 594 C CA . ASP A 1 80 ? -4.405 -21.625 42.815 1.00 96.88 80 ASP A CA 1
ATOM 595 C C . ASP A 1 80 ? -4.394 -22.521 41.583 1.00 96.88 80 ASP A C 1
ATOM 597 O O . ASP A 1 80 ? -4.361 -23.752 41.665 1.00 96.88 80 ASP A O 1
ATOM 601 N N . THR A 1 81 ? -4.585 -21.900 40.431 1.00 93.94 81 THR A N 1
ATOM 602 C CA . THR A 1 81 ? -4.686 -22.607 39.158 1.00 93.94 81 THR A CA 1
ATOM 603 C C . THR A 1 81 ? -4.266 -21.680 38.038 1.00 93.94 81 THR A C 1
ATOM 605 O O . THR A 1 81 ? -4.437 -20.472 38.142 1.00 93.94 81 THR A O 1
ATOM 608 N N . ASN A 1 82 ? -3.730 -22.235 36.952 1.00 89.75 82 ASN A N 1
ATOM 609 C CA . ASN A 1 82 ? -3.291 -21.432 35.816 1.00 89.75 82 ASN A CA 1
ATOM 610 C C . ASN A 1 82 ? -4.425 -20.487 35.350 1.00 89.75 82 ASN A C 1
ATOM 612 O O . ASN A 1 82 ? -5.496 -20.998 35.012 1.00 89.75 82 ASN A O 1
ATOM 616 N N . PRO A 1 83 ? -4.209 -19.154 35.325 1.00 93.38 83 PRO A N 1
ATOM 617 C CA . PRO A 1 83 ? -5.193 -18.182 34.857 1.00 93.38 83 PRO A CA 1
ATOM 618 C C . PRO A 1 83 ? -5.574 -18.338 33.384 1.00 93.38 83 PRO A C 1
ATOM 620 O O . PRO A 1 83 ? -6.590 -17.789 32.979 1.00 93.38 83 PRO A O 1
ATOM 623 N N . LEU A 1 84 ? -4.790 -19.075 32.587 1.00 86.12 84 LEU A N 1
ATOM 624 C CA . LEU A 1 84 ? -4.988 -19.242 31.144 1.00 86.12 84 LEU A CA 1
ATOM 625 C C . LEU A 1 84 ? -5.063 -17.893 30.418 1.00 86.12 84 LEU A C 1
ATOM 627 O O . LEU A 1 84 ? -6.064 -17.581 29.779 1.00 86.12 84 LEU A O 1
ATOM 631 N N . PHE A 1 85 ? -4.006 -17.090 30.533 1.00 87.50 85 PHE A N 1
ATOM 632 C CA . PHE A 1 85 ? -3.879 -15.872 29.736 1.00 87.50 85 PHE A CA 1
ATOM 633 C C . PHE A 1 85 ? -3.760 -16.198 28.241 1.00 87.50 85 PHE A C 1
ATOM 635 O O . PHE A 1 85 ? -3.229 -17.254 27.888 1.00 87.50 85 PHE A O 1
ATOM 642 N N . VAL A 1 86 ? -4.250 -15.304 27.377 1.00 77.06 86 VAL A N 1
ATOM 643 C CA . VAL A 1 86 ? -4.149 -15.443 25.915 1.00 77.06 86 VAL A CA 1
ATOM 644 C C . VAL A 1 86 ? -2.687 -15.526 25.493 1.00 77.06 86 VAL A C 1
ATOM 646 O O . VAL A 1 86 ? -2.318 -16.463 24.789 1.00 77.06 86 VAL A O 1
ATOM 649 N N . ASP A 1 87 ? -1.871 -14.583 25.964 1.00 74.31 87 ASP A N 1
ATOM 650 C CA . ASP A 1 87 ? -0.421 -14.623 25.809 1.00 74.31 87 ASP A CA 1
ATOM 651 C C . ASP A 1 87 ? 0.248 -13.820 26.929 1.00 74.31 87 ASP A C 1
ATOM 653 O O . ASP A 1 87 ? 0.206 -12.598 26.940 1.00 74.31 87 ASP A O 1
ATOM 657 N N . ALA A 1 88 ? 0.808 -14.492 27.931 1.00 76.25 88 ALA A N 1
ATOM 658 C CA . ALA A 1 88 ? 1.251 -13.820 29.152 1.00 76.25 88 ALA A CA 1
ATOM 659 C C . ALA A 1 88 ? 2.608 -13.107 29.041 1.00 76.25 88 ALA A C 1
ATOM 661 O O . ALA A 1 88 ? 2.970 -12.426 29.994 1.00 76.25 88 ALA A O 1
ATOM 662 N N . ALA A 1 89 ? 3.355 -13.350 27.962 1.00 72.56 89 ALA A N 1
ATOM 663 C CA . ALA A 1 89 ? 4.705 -12.828 27.748 1.00 72.56 89 ALA A CA 1
ATOM 664 C C . ALA A 1 89 ? 4.879 -12.229 26.339 1.00 72.56 89 ALA A C 1
ATOM 666 O O . ALA A 1 89 ? 6.005 -12.097 25.872 1.00 72.56 89 ALA A O 1
ATOM 667 N N . GLY A 1 90 ? 3.765 -12.009 25.634 1.00 65.88 90 GLY A N 1
ATOM 668 C CA . GLY A 1 90 ? 3.740 -11.446 24.290 1.00 65.88 90 GLY A CA 1
ATOM 669 C C . GLY A 1 90 ? 4.533 -12.210 23.217 1.00 65.88 90 GLY A C 1
ATOM 670 O O . GLY A 1 90 ? 5.032 -13.323 23.407 1.00 65.88 90 GLY A O 1
ATOM 671 N N . ASP A 1 91 ? 4.667 -11.558 22.059 1.00 53.25 91 ASP A N 1
ATOM 672 C CA . ASP A 1 91 ? 5.424 -12.042 20.900 1.00 53.25 91 ASP A CA 1
ATOM 673 C C . ASP A 1 91 ? 6.929 -12.180 21.227 1.00 53.25 91 ASP A C 1
ATOM 675 O O . ASP A 1 91 ? 7.630 -12.992 20.608 1.00 53.25 91 ASP A O 1
ATOM 679 N N . ASP A 1 92 ? 7.449 -11.385 22.171 1.00 54.88 92 ASP A N 1
ATOM 680 C CA . ASP A 1 92 ? 8.865 -11.374 22.555 1.00 54.88 92 ASP A CA 1
ATOM 681 C C . ASP A 1 92 ? 9.239 -12.401 23.645 1.00 54.88 92 ASP A C 1
ATOM 683 O O . ASP A 1 92 ? 10.428 -12.682 23.865 1.00 54.88 92 ASP A O 1
ATOM 687 N N . ASN A 1 93 ? 8.234 -13.041 24.249 1.00 72.50 93 ASN A N 1
ATOM 688 C CA . ASN A 1 93 ? 8.351 -14.042 25.302 1.00 72.50 93 ASN A CA 1
ATOM 689 C C . ASN A 1 93 ? 9.062 -13.506 26.573 1.00 72.50 93 ASN A C 1
ATOM 691 O O . ASN A 1 93 ? 9.707 -14.275 27.307 1.00 72.50 93 ASN A O 1
ATOM 695 N N . PHE A 1 94 ? 8.938 -12.204 26.849 1.00 72.12 94 PHE A N 1
ATOM 696 C CA . PHE A 1 94 ? 9.302 -11.537 28.098 1.00 72.12 94 PHE A CA 1
ATOM 697 C C . PHE A 1 94 ? 8.049 -11.010 28.808 1.00 72.12 94 PHE A C 1
ATOM 699 O O . PHE A 1 94 ? 7.128 -10.517 28.196 1.00 72.12 94 PHE A O 1
ATOM 706 N N . PHE A 1 95 ? 8.003 -11.119 30.136 1.00 74.50 95 PHE A N 1
ATOM 707 C CA . PHE A 1 95 ? 6.882 -10.580 30.912 1.00 74.50 95 PHE A CA 1
ATOM 708 C C . PHE A 1 95 ? 7.065 -9.085 31.189 1.00 74.50 95 PHE A C 1
ATOM 710 O O . PHE A 1 95 ? 8.185 -8.628 31.448 1.00 74.50 95 PHE A O 1
ATOM 717 N N . GLY A 1 96 ? 5.953 -8.366 31.292 1.00 67.12 96 GLY A N 1
ATOM 718 C CA . GLY A 1 96 ? 5.895 -6.952 31.651 1.00 67.12 96 GLY A CA 1
ATOM 719 C C . GLY A 1 96 ? 6.212 -6.015 30.489 1.00 67.12 96 GLY A C 1
ATOM 720 O O . GLY A 1 96 ? 6.600 -4.868 30.729 1.00 67.12 96 GLY A O 1
ATOM 721 N N . THR A 1 97 ? 6.098 -6.505 29.258 1.00 65.75 97 THR A N 1
ATOM 722 C CA . THR A 1 97 ? 6.275 -5.753 28.014 1.00 65.75 97 THR A CA 1
ATOM 723 C C . THR A 1 97 ? 4.914 -5.381 27.424 1.00 65.75 97 THR A C 1
ATOM 725 O O . THR A 1 97 ? 3.866 -5.887 27.824 1.00 65.75 97 THR A O 1
ATOM 728 N N . GLU A 1 98 ? 4.897 -4.410 26.512 1.00 59.50 98 GLU A N 1
ATOM 729 C CA . GLU A 1 98 ? 3.649 -3.857 25.957 1.00 59.50 98 GLU A CA 1
ATOM 730 C C . GLU A 1 98 ? 2.860 -4.857 25.094 1.00 59.50 98 GLU A C 1
ATOM 732 O O . GLU A 1 98 ? 1.679 -4.638 24.821 1.00 59.50 98 GLU A O 1
ATOM 737 N N . ASP A 1 99 ? 3.490 -5.950 24.662 1.00 53.84 99 ASP A N 1
ATOM 738 C CA . ASP A 1 99 ? 2.874 -7.025 23.887 1.00 53.84 99 ASP A CA 1
ATOM 739 C C . ASP A 1 99 ? 2.203 -8.113 24.745 1.00 53.84 99 ASP A C 1
ATOM 741 O O . ASP A 1 99 ? 1.533 -8.988 24.189 1.00 53.84 99 ASP A O 1
ATOM 745 N N . ASP A 1 100 ? 2.281 -8.026 26.079 1.00 70.88 100 ASP A N 1
ATOM 746 C CA . ASP A 1 100 ? 1.570 -8.922 26.992 1.00 70.88 100 ASP A CA 1
ATOM 747 C C . ASP A 1 100 ? 0.045 -8.865 26.790 1.00 70.88 100 ASP A C 1
ATOM 749 O O . ASP A 1 100 ? -0.612 -7.824 26.888 1.00 70.88 100 ASP A O 1
ATOM 753 N N . ASN A 1 101 ? -0.570 -10.031 26.611 1.00 80.12 101 ASN A N 1
ATOM 754 C CA . ASN A 1 101 ? -2.011 -10.212 26.518 1.00 80.12 101 ASN A CA 1
ATOM 755 C C . ASN A 1 101 ? -2.554 -11.018 27.705 1.00 80.12 101 ASN A C 1
ATOM 757 O O . ASN A 1 101 ? -2.875 -12.209 27.618 1.00 80.12 101 ASN A O 1
ATOM 761 N N . LEU A 1 102 ? -2.726 -10.313 28.824 1.00 88.25 102 LEU A N 1
ATOM 762 C CA . LEU A 1 102 ? -3.234 -10.848 30.093 1.00 88.25 102 LEU A CA 1
ATOM 763 C C . LEU A 1 102 ? -4.764 -11.051 30.129 1.00 88.25 102 LEU A C 1
ATOM 765 O O . LEU A 1 102 ? -5.340 -11.232 31.206 1.00 88.25 102 LEU A O 1
ATOM 769 N N . ARG A 1 103 ? -5.437 -11.037 28.972 1.00 87.88 103 ARG A N 1
ATOM 770 C CA . ARG A 1 103 ? -6.849 -11.437 28.856 1.00 87.88 103 ARG A CA 1
ATOM 771 C C . ARG A 1 103 ? -7.003 -12.924 29.139 1.00 87.88 103 ARG A C 1
ATOM 773 O O . ARG A 1 103 ? -6.102 -13.711 28.862 1.00 87.88 103 ARG A O 1
ATOM 780 N N . LEU A 1 104 ? -8.156 -13.314 29.665 1.00 87.00 104 LEU A N 1
ATOM 781 C CA . LEU A 1 104 ? -8.452 -14.699 30.023 1.00 87.00 104 LEU A CA 1
ATOM 782 C C . LEU A 1 104 ? -8.973 -15.477 28.803 1.00 87.00 104 LEU A C 1
ATOM 784 O O . LEU A 1 104 ? -9.888 -15.027 28.114 1.00 87.00 104 LEU A O 1
ATOM 788 N N . LEU A 1 105 ? -8.425 -16.668 28.551 1.00 76.12 105 LEU A N 1
ATOM 789 C CA . LEU A 1 105 ? -8.974 -17.616 27.577 1.00 76.12 105 LEU A CA 1
ATOM 790 C C . LEU A 1 105 ? -10.348 -18.143 28.040 1.00 76.12 105 LEU A C 1
ATOM 792 O O . LEU A 1 105 ? -10.586 -18.207 29.245 1.00 76.12 105 LEU A O 1
ATOM 796 N N . PRO A 1 106 ? -11.231 -18.601 27.126 1.00 73.56 106 PRO A N 1
ATOM 797 C CA . PRO A 1 106 ? -12.608 -19.001 27.456 1.00 73.56 106 PRO A CA 1
ATOM 798 C C . PRO A 1 106 ? -12.765 -20.071 28.549 1.00 73.56 106 PRO A C 1
ATOM 800 O O . PRO A 1 106 ? -13.788 -20.098 29.223 1.00 73.56 106 PRO A O 1
ATOM 803 N N . ASP A 1 107 ? -11.763 -20.934 28.735 1.00 78.69 107 ASP A N 1
ATOM 804 C CA . ASP A 1 107 ? -11.766 -21.994 29.755 1.00 78.69 107 ASP A CA 1
ATOM 805 C C . ASP A 1 107 ? -11.049 -21.581 31.054 1.00 78.69 107 ASP A C 1
ATOM 807 O O . ASP A 1 107 ? -10.745 -22.425 31.904 1.00 78.69 107 ASP A O 1
ATOM 811 N N . SER A 1 108 ? -10.718 -20.295 31.205 1.00 91.62 108 SER A N 1
ATOM 812 C CA . SER A 1 108 ? -10.018 -19.793 32.382 1.00 91.62 108 SER A CA 1
ATOM 813 C C . SER A 1 108 ? -10.815 -20.055 33.663 1.00 91.62 108 SER A C 1
ATOM 815 O O . SER A 1 108 ? -11.998 -19.729 33.744 1.00 91.62 108 SER A O 1
ATOM 817 N N . PRO A 1 109 ? -10.166 -20.572 34.720 1.00 91.38 109 PRO A N 1
ATOM 818 C CA . PRO A 1 109 ? -10.800 -20.744 36.024 1.00 91.38 109 PRO A CA 1
ATOM 819 C C . PRO A 1 109 ? -11.042 -19.418 36.763 1.00 91.38 109 PRO A C 1
ATOM 821 O O . PRO A 1 109 ? -11.655 -19.428 37.828 1.00 91.38 109 PRO A O 1
ATOM 824 N N . CYS A 1 110 ? -10.529 -18.300 36.240 1.00 95.00 110 CYS A N 1
ATOM 825 C CA . CYS A 1 110 ? -10.749 -16.959 36.780 1.00 95.00 110 CYS A CA 1
ATOM 826 C C . CYS A 1 110 ? -12.073 -16.335 36.310 1.00 95.00 110 CYS A C 1
ATOM 828 O O . CYS A 1 110 ? -12.495 -15.334 36.892 1.00 95.00 110 CYS A O 1
ATOM 830 N N . ILE A 1 111 ? -12.709 -16.921 35.289 1.00 90.81 111 ILE A N 1
ATOM 831 C CA . ILE A 1 111 ? -13.989 -16.470 34.738 1.00 90.81 111 ILE A CA 1
ATOM 832 C C . ILE A 1 111 ? -15.131 -16.807 35.699 1.00 90.81 111 ILE A C 1
ATOM 834 O O . ILE A 1 111 ? -15.192 -17.917 36.233 1.00 90.81 111 ILE A O 1
ATOM 838 N N . ASP A 1 112 ? -16.038 -15.851 35.907 1.00 91.56 112 ASP A N 1
ATOM 839 C CA . ASP A 1 112 ? -17.217 -15.928 36.772 1.00 91.56 112 ASP A CA 1
ATOM 840 C C . ASP A 1 112 ? -16.894 -16.390 38.210 1.00 91.56 112 ASP A C 1
ATOM 842 O O . ASP A 1 112 ? -17.717 -17.014 38.890 1.00 91.56 112 ASP A O 1
ATOM 846 N N . ALA A 1 113 ? -15.677 -16.108 38.685 1.00 94.50 113 ALA A N 1
ATOM 847 C CA . ALA A 1 113 ? -15.140 -16.663 39.929 1.00 94.50 113 ALA A CA 1
ATOM 848 C C . ALA A 1 113 ? -14.937 -15.621 41.048 1.00 94.50 113 ALA A C 1
ATOM 850 O O . ALA A 1 113 ? -14.588 -15.985 42.176 1.00 94.50 113 ALA A O 1
ATOM 851 N N . GLY A 1 114 ? -15.148 -14.336 40.759 1.00 95.44 114 GLY A N 1
ATOM 852 C CA . GLY A 1 114 ? -14.999 -13.228 41.698 1.00 95.44 114 GLY A CA 1
ATOM 853 C C . GLY A 1 114 ? -16.226 -12.954 42.585 1.00 95.44 114 GLY A C 1
ATOM 854 O O . GLY A 1 114 ? -17.245 -13.641 42.552 1.00 95.44 114 GLY A O 1
ATOM 855 N N . ASP A 1 115 ? -16.126 -11.907 43.403 1.00 97.00 115 ASP A N 1
ATOM 856 C CA . ASP A 1 115 ? -17.167 -11.387 44.291 1.00 97.00 115 ASP A CA 1
ATOM 857 C C . ASP A 1 115 ? -17.660 -10.013 43.828 1.00 97.00 115 ASP A C 1
ATOM 859 O O . ASP A 1 115 ? -16.974 -8.996 43.969 1.00 97.00 115 ASP A O 1
ATOM 863 N N . ASN A 1 116 ? -18.899 -9.971 43.333 1.00 96.00 116 ASN A N 1
ATOM 864 C CA . ASN A 1 116 ? -19.551 -8.746 42.865 1.00 96.00 116 ASN A CA 1
ATOM 865 C C . ASN A 1 116 ? -19.656 -7.670 43.952 1.00 96.00 116 ASN A C 1
ATOM 867 O O . ASN A 1 116 ? -19.705 -6.481 43.642 1.00 96.00 116 ASN A O 1
ATOM 871 N N . SER A 1 117 ? -19.733 -8.065 45.229 1.00 95.31 117 SER A N 1
ATOM 872 C CA . SER A 1 117 ? -19.883 -7.118 46.338 1.00 95.31 117 SER A CA 1
ATOM 873 C C . SER A 1 117 ? -18.600 -6.341 46.644 1.00 95.31 117 SER A C 1
ATOM 875 O O . SER A 1 117 ? -18.661 -5.305 47.308 1.00 95.31 117 SER A O 1
ATOM 877 N N . ALA A 1 118 ? -17.461 -6.814 46.131 1.00 94.56 118 ALA A N 1
ATOM 878 C CA . ALA A 1 118 ? -16.162 -6.174 46.283 1.00 94.56 118 ALA A CA 1
ATOM 879 C C . ALA A 1 118 ? -15.861 -5.128 45.196 1.00 94.56 118 ALA A C 1
ATOM 881 O O . ALA A 1 118 ? -14.896 -4.379 45.342 1.00 94.56 118 ALA A O 1
ATOM 882 N N . ILE A 1 119 ? -16.679 -5.035 44.140 1.00 94.06 119 ILE A N 1
ATOM 883 C CA . ILE A 1 119 ? -16.483 -4.060 43.060 1.00 94.06 119 ILE A CA 1
ATOM 884 C C . ILE A 1 119 ? -16.656 -2.635 43.616 1.00 94.06 119 ILE A C 1
ATOM 886 O O . ILE A 1 119 ? -17.715 -2.313 44.172 1.00 94.06 119 ILE A O 1
ATOM 890 N N . PRO A 1 120 ? -15.653 -1.748 43.467 1.00 92.81 120 PRO A N 1
ATOM 891 C CA . PRO A 1 120 ? -15.752 -0.370 43.928 1.00 92.81 120 PRO A CA 1
ATOM 892 C C . PRO A 1 120 ? -16.920 0.383 43.283 1.00 92.81 120 PRO A C 1
ATOM 894 O O . PRO A 1 120 ? -17.186 0.267 42.086 1.00 92.81 120 PRO A O 1
ATOM 897 N N . ALA A 1 121 ? -17.600 1.222 44.068 1.00 91.44 121 ALA A N 1
ATOM 898 C CA . ALA A 1 121 ? -18.696 2.038 43.558 1.00 91.44 121 ALA A CA 1
ATOM 899 C C . ALA A 1 121 ? -18.217 2.956 42.417 1.00 91.44 121 ALA A C 1
ATOM 901 O O . ALA A 1 121 ? -17.322 3.776 42.610 1.00 91.44 121 ALA A O 1
ATOM 902 N N . GLY A 1 122 ? -18.846 2.832 41.245 1.00 87.50 122 GLY A N 1
ATOM 903 C CA . GLY A 1 122 ? -18.501 3.594 40.040 1.00 87.50 122 GLY A CA 1
ATOM 904 C C . GLY A 1 122 ? -17.602 2.852 39.048 1.00 87.50 122 GLY A C 1
ATOM 905 O O . GLY A 1 122 ? -17.483 3.315 37.918 1.00 87.50 122 GLY A O 1
ATOM 906 N N . LEU A 1 123 ? -17.033 1.698 39.413 1.00 89.12 123 LEU A N 1
ATOM 907 C CA . LEU A 1 123 ? -16.321 0.837 38.470 1.00 89.12 123 LEU A CA 1
ATOM 908 C C . LEU A 1 123 ? -17.327 -0.066 37.744 1.00 89.12 123 LEU A C 1
ATOM 910 O O . LEU A 1 123 ? -17.743 -1.098 38.265 1.00 89.12 123 LEU A O 1
ATOM 914 N N . THR A 1 124 ? -17.775 0.362 36.565 1.00 86.50 124 THR A N 1
ATOM 915 C CA . THR A 1 124 ? -18.810 -0.351 35.793 1.00 86.50 124 THR A CA 1
ATOM 916 C C . THR A 1 124 ? -18.258 -1.200 34.658 1.00 86.50 124 THR A C 1
ATOM 918 O O . THR A 1 124 ? -18.966 -2.090 34.196 1.00 86.50 124 THR A O 1
ATOM 921 N N . VAL A 1 125 ? -17.029 -0.936 34.213 1.00 83.19 125 VAL A N 1
ATOM 922 C CA . VAL A 1 125 ? -16.362 -1.664 33.128 1.00 83.19 125 VAL A CA 1
ATOM 923 C C . VAL A 1 125 ? -14.944 -2.082 33.522 1.00 83.19 125 VAL A C 1
ATOM 925 O O . VAL A 1 125 ? -14.377 -1.521 34.461 1.00 83.19 125 VAL A O 1
ATOM 928 N N . ASP A 1 126 ? -14.412 -3.102 32.858 1.00 88.38 126 ASP A N 1
ATOM 929 C CA . ASP A 1 126 ? -13.023 -3.540 32.944 1.00 88.38 126 ASP A CA 1
ATOM 930 C C . ASP A 1 126 ? -12.099 -2.646 32.100 1.00 88.38 126 ASP A C 1
ATOM 932 O O . ASP A 1 126 ? -12.518 -1.603 31.591 1.00 88.38 126 ASP A O 1
ATOM 936 N N . ILE A 1 127 ? -10.825 -3.026 31.988 1.00 83.19 127 ILE A N 1
ATOM 937 C CA . ILE A 1 127 ? -9.835 -2.256 31.221 1.00 83.19 127 ILE A CA 1
ATOM 938 C C . ILE A 1 127 ? -10.087 -2.281 29.700 1.00 83.19 127 ILE A C 1
ATOM 940 O O . ILE A 1 127 ? -9.639 -1.375 29.005 1.00 83.19 127 ILE A O 1
ATOM 944 N N . ASP A 1 128 ? -10.858 -3.254 29.205 1.00 72.06 128 ASP A N 1
ATOM 945 C CA . ASP A 1 128 ? -11.289 -3.372 27.806 1.00 72.06 128 ASP A CA 1
ATOM 946 C C . ASP A 1 128 ? -12.639 -2.677 27.542 1.00 72.06 128 ASP A C 1
ATOM 948 O O . ASP A 1 128 ? -13.170 -2.717 26.431 1.00 72.06 128 ASP A O 1
ATOM 952 N N . GLY A 1 129 ? -13.234 -2.043 28.558 1.00 72.69 129 GLY A N 1
ATOM 953 C CA . GLY A 1 129 ? -14.550 -1.416 28.451 1.00 72.69 129 GLY A CA 1
ATOM 954 C C . GLY A 1 129 ? -15.729 -2.398 28.501 1.00 72.69 129 GLY A C 1
ATOM 955 O O . GLY A 1 129 ? -16.874 -1.987 28.274 1.00 72.69 129 GLY A O 1
ATOM 956 N N . ASN A 1 130 ? -15.497 -3.670 28.831 1.00 76.06 130 ASN A N 1
ATOM 957 C CA . ASN A 1 130 ? -16.547 -4.665 29.048 1.00 76.06 130 ASN A CA 1
ATOM 958 C C . ASN A 1 130 ? -17.191 -4.467 30.426 1.00 76.06 130 ASN A C 1
ATOM 960 O O . ASN A 1 130 ? -16.487 -4.154 31.383 1.00 76.06 130 ASN A O 1
ATOM 964 N N . PRO A 1 131 ? -18.515 -4.643 30.594 1.00 84.62 131 PRO A N 1
ATOM 965 C CA . PRO A 1 131 ? -19.152 -4.526 31.904 1.00 84.62 131 PRO A CA 1
ATOM 966 C C . PRO A 1 131 ? -18.504 -5.448 32.947 1.00 84.62 131 PRO A C 1
ATOM 968 O O . PRO A 1 131 ? -18.415 -6.643 32.705 1.00 84.62 131 PRO A O 1
ATOM 971 N N . ARG A 1 132 ? -18.165 -4.935 34.144 1.00 88.88 132 ARG A N 1
ATOM 972 C CA . ARG A 1 132 ? -17.569 -5.739 35.245 1.00 88.88 132 ARG A CA 1
ATOM 973 C C . ARG A 1 132 ? -18.447 -6.891 35.752 1.00 88.88 132 ARG A C 1
ATOM 975 O O . ARG A 1 132 ? -18.050 -7.610 36.652 1.00 88.88 132 ARG A O 1
ATOM 982 N N . ILE A 1 133 ? -19.694 -6.976 35.305 1.00 88.38 133 ILE A N 1
ATOM 983 C CA . ILE A 1 133 ? -20.588 -8.093 35.606 1.00 88.38 133 ILE A CA 1
ATOM 984 C C . ILE A 1 133 ? -21.325 -8.405 34.304 1.00 88.38 133 ILE A C 1
ATOM 986 O O . ILE A 1 133 ? -22.419 -7.885 34.067 1.00 88.38 133 ILE A O 1
ATOM 990 N N . ALA A 1 134 ? -20.708 -9.209 33.441 1.00 67.62 134 ALA A N 1
ATOM 991 C CA . ALA A 1 134 ? -21.276 -9.573 32.142 1.00 67.62 134 ALA A CA 1
ATOM 992 C C . ALA A 1 134 ? -22.195 -10.810 32.226 1.00 67.62 134 ALA A C 1
ATOM 994 O O . ALA A 1 134 ? -23.304 -10.790 31.688 1.00 67.62 134 ALA A O 1
ATOM 995 N N . SER A 1 135 ? -21.789 -11.844 32.976 1.00 68.88 135 SER A N 1
ATOM 996 C CA . SER A 1 135 ? -22.493 -13.142 33.083 1.00 68.88 135 SER A CA 1
ATOM 997 C C . SER A 1 135 ? -23.116 -13.405 34.462 1.00 68.88 135 SER A C 1
ATOM 999 O O . SER A 1 135 ? -23.521 -14.518 34.795 1.00 68.88 135 SER A O 1
ATOM 1001 N N . GLY A 1 136 ? -23.285 -12.348 35.261 1.00 81.12 136 GLY A N 1
ATOM 1002 C CA . GLY A 1 136 ? -23.893 -12.401 36.594 1.00 81.12 136 GLY A CA 1
ATOM 1003 C C . GLY A 1 136 ? -22.884 -12.508 37.737 1.00 81.12 136 GLY A C 1
ATOM 1004 O O . GLY A 1 136 ? -23.240 -12.150 38.862 1.00 81.12 136 GLY A O 1
ATOM 1005 N N . THR A 1 137 ? -21.637 -12.882 37.448 1.00 91.12 137 THR A N 1
ATOM 1006 C CA . THR A 1 137 ? -20.495 -12.820 38.367 1.00 91.12 137 THR A CA 1
ATOM 1007 C C . THR A 1 137 ? -19.357 -12.034 37.703 1.00 91.12 137 THR A C 1
ATOM 1009 O O . THR A 1 137 ? -19.300 -11.956 36.484 1.00 91.12 137 THR A O 1
ATOM 1012 N N . VAL A 1 138 ? -18.527 -11.373 38.506 1.00 93.56 138 VAL A N 1
ATOM 1013 C CA . VAL A 1 138 ? -17.312 -10.668 38.079 1.00 93.56 138 VAL A CA 1
ATOM 1014 C C . VAL A 1 138 ? -16.152 -11.642 37.954 1.00 93.56 138 VAL A C 1
ATOM 1016 O O . VAL A 1 138 ? -16.039 -12.580 38.750 1.00 93.56 138 VAL A O 1
ATOM 1019 N N . ASP A 1 139 ? -15.247 -11.376 37.029 1.00 94.25 139 ASP A N 1
ATOM 1020 C CA . ASP A 1 139 ? -14.039 -12.176 36.874 1.00 94.25 139 ASP A CA 1
ATOM 1021 C C . ASP A 1 139 ? -12.948 -11.762 37.864 1.00 94.25 139 ASP A C 1
ATOM 1023 O O . ASP A 1 139 ? -12.859 -10.613 38.321 1.00 94.25 139 ASP A O 1
ATOM 1027 N N . MET A 1 140 ? -12.077 -12.712 38.209 1.00 96.06 140 MET A N 1
ATOM 1028 C CA . MET A 1 140 ? -10.834 -12.368 38.893 1.00 96.06 140 MET A CA 1
ATOM 1029 C C . MET A 1 140 ? -9.889 -11.711 37.889 1.00 96.06 140 MET A C 1
ATOM 1031 O O . MET A 1 140 ? -9.627 -12.271 36.830 1.00 96.06 140 MET A O 1
ATOM 1035 N N . GLY A 1 141 ? -9.319 -10.563 38.247 1.00 95.25 141 GLY A N 1
ATOM 1036 C CA . GLY A 1 141 ? -8.360 -9.852 37.410 1.00 95.25 141 GLY A CA 1
ATOM 1037 C C . GLY A 1 141 ? -8.867 -8.529 36.841 1.00 95.25 141 GLY A C 1
ATOM 1038 O O . GLY A 1 141 ? -9.992 -8.076 37.083 1.00 95.25 141 GLY A O 1
ATOM 1039 N N . ALA A 1 142 ? -7.982 -7.891 36.078 1.00 93.12 142 ALA A N 1
ATOM 1040 C CA . ALA A 1 142 ? -8.228 -6.621 35.401 1.00 93.12 142 ALA A CA 1
ATOM 1041 C C . ALA A 1 142 ? -9.187 -6.734 34.205 1.00 93.12 142 ALA A C 1
ATOM 1043 O O . ALA A 1 142 ? -9.789 -5.725 33.841 1.00 93.12 142 ALA A O 1
ATOM 1044 N N . TYR A 1 143 ? -9.365 -7.939 33.660 1.00 90.06 143 TYR A N 1
ATOM 1045 C CA . TYR A 1 143 ? -10.153 -8.239 32.463 1.00 90.06 143 TYR A CA 1
ATOM 1046 C C . TYR A 1 143 ? -11.340 -9.140 32.805 1.00 90.06 143 TYR A C 1
ATOM 1048 O O . TYR A 1 143 ? -11.214 -10.016 33.661 1.00 90.06 143 TYR A O 1
ATOM 1056 N N . GLU A 1 144 ? -12.453 -8.952 32.107 1.00 88.19 144 GLU A N 1
ATOM 1057 C CA . GLU A 1 144 ? -13.573 -9.889 32.065 1.00 88.19 144 GLU A CA 1
ATOM 1058 C C . GLU A 1 144 ? -13.380 -10.823 30.856 1.00 88.19 144 GLU A C 1
ATOM 1060 O O . GLU A 1 144 ? -13.400 -10.401 29.700 1.00 88.19 144 GLU A O 1
ATOM 1065 N N . GLY A 1 145 ? -13.132 -12.100 31.124 1.00 72.38 145 GLY A N 1
ATOM 1066 C CA . GLY A 1 145 ? -13.194 -13.202 30.173 1.00 72.38 145 GLY A CA 1
ATOM 1067 C C . GLY A 1 145 ? -14.594 -13.816 30.101 1.00 72.38 145 GLY A C 1
ATOM 1068 O O . GLY A 1 145 ? -15.590 -13.238 30.526 1.00 72.38 145 GLY A O 1
ATOM 1069 N N . GLY A 1 146 ? -14.709 -14.992 29.479 1.00 54.91 146 GLY A N 1
ATOM 1070 C CA . GLY A 1 146 ? -15.976 -15.741 29.445 1.00 54.91 146 GLY A CA 1
ATOM 1071 C C . GLY A 1 146 ? -17.072 -15.134 28.571 1.00 54.91 146 GLY A C 1
ATOM 1072 O O . GLY A 1 146 ? -18.048 -15.815 28.248 1.00 54.91 146 GLY A O 1
ATOM 1073 N N . MET A 1 147 ? -16.890 -13.904 28.087 1.00 50.03 147 MET A N 1
ATOM 1074 C CA . MET A 1 147 ? -17.538 -13.481 26.865 1.00 50.03 147 MET A CA 1
ATOM 1075 C C . MET A 1 147 ? -17.075 -14.432 25.770 1.00 50.03 147 MET A C 1
ATOM 1077 O O . MET A 1 147 ? -15.917 -14.435 25.352 1.00 50.03 147 MET A O 1
ATOM 1081 N N . VAL A 1 148 ? -18.001 -15.265 25.292 1.00 42.72 148 VAL A N 1
ATOM 1082 C CA . VAL A 1 148 ? -17.891 -15.778 23.932 1.00 42.72 148 VAL A CA 1
ATOM 1083 C C . VAL A 1 148 ? -17.583 -14.541 23.096 1.00 42.72 148 VAL A C 1
ATOM 1085 O O . VAL A 1 148 ? -18.394 -13.614 23.093 1.00 42.72 148 VAL A O 1
ATOM 1088 N N . LEU A 1 149 ? -16.422 -14.498 22.437 1.00 45.62 149 LEU A N 1
ATOM 1089 C CA . LEU A 1 149 ? -16.198 -13.591 21.318 1.00 45.62 149 LEU A CA 1
ATOM 1090 C C . LEU A 1 149 ? -17.214 -14.001 20.248 1.00 45.62 149 LEU A C 1
ATOM 1092 O O . LEU A 1 149 ? -16.903 -14.699 19.286 1.00 45.62 149 LEU A O 1
ATOM 1096 N N . THR A 1 150 ? -18.484 -13.658 20.451 1.00 46.62 150 THR A N 1
ATOM 1097 C CA . THR A 1 150 ? -19.404 -13.499 19.349 1.00 46.62 150 THR A CA 1
ATOM 1098 C C . THR A 1 150 ? -18.875 -12.258 18.678 1.00 46.62 150 THR A C 1
ATOM 1100 O O . THR A 1 150 ? -19.182 -11.158 19.121 1.00 46.62 150 THR A O 1
ATOM 1103 N N . THR A 1 151 ? -17.997 -12.449 17.699 1.00 59.22 151 THR A N 1
ATOM 1104 C CA . THR A 1 151 ? -17.558 -11.371 16.828 1.00 59.22 151 THR A CA 1
ATOM 1105 C C . THR A 1 151 ? -18.819 -10.687 16.310 1.00 59.22 151 THR A C 1
ATOM 1107 O O . THR A 1 151 ? -19.627 -11.272 15.579 1.00 59.22 151 THR A O 1
ATOM 1110 N N . GLY A 1 152 ? -19.072 -9.485 16.812 1.00 78.19 152 GLY A N 1
ATOM 1111 C CA . GLY A 1 152 ? -20.164 -8.648 16.376 1.00 78.19 152 GLY A CA 1
ATOM 1112 C C . GLY A 1 152 ? -19.784 -8.057 15.033 1.00 78.19 152 GLY A C 1
ATOM 1113 O O . GLY A 1 152 ? -18.654 -7.619 14.833 1.00 78.19 152 GLY A O 1
ATOM 1114 N N . ILE A 1 153 ? -20.722 -8.058 14.093 1.00 93.94 153 ILE A N 1
ATOM 1115 C CA . ILE A 1 153 ? -20.587 -7.239 12.894 1.00 93.94 153 ILE A CA 1
ATOM 1116 C C . ILE A 1 153 ? -21.440 -6.003 13.123 1.00 93.94 153 ILE A C 1
ATOM 1118 O O . ILE A 1 153 ? -22.666 -6.113 13.209 1.00 93.94 153 ILE A O 1
ATOM 1122 N N . TYR A 1 154 ? -20.794 -4.845 13.191 1.00 96.19 154 TYR A N 1
ATOM 1123 C CA . TYR A 1 154 ? -21.463 -3.554 13.188 1.00 96.19 154 TYR A CA 1
ATOM 1124 C C . TYR A 1 154 ? -21.443 -2.961 11.787 1.00 96.19 154 TYR A C 1
ATOM 1126 O O . TYR A 1 154 ? -20.401 -2.878 11.141 1.00 96.19 154 TYR A O 1
ATOM 1134 N N . TYR A 1 155 ? -22.609 -2.535 11.321 1.00 98.38 155 TYR A N 1
ATOM 1135 C CA . TYR A 1 155 ? -22.773 -1.904 10.016 1.00 98.38 155 TYR A CA 1
ATOM 1136 C C . TYR A 1 155 ? -22.814 -0.384 10.170 1.00 98.38 155 TYR A C 1
ATOM 1138 O O . TYR A 1 155 ? -23.485 0.132 11.070 1.00 98.38 155 TYR A O 1
ATOM 1146 N N . VAL A 1 156 ? -22.134 0.328 9.274 1.00 98.69 156 VAL A N 1
ATOM 1147 C CA . VAL A 1 156 ? -22.086 1.792 9.218 1.00 98.69 156 VAL A CA 1
ATOM 1148 C C . VAL A 1 156 ? -22.486 2.254 7.827 1.00 98.69 156 VAL A C 1
ATOM 1150 O O . VAL A 1 156 ? -21.856 1.875 6.846 1.00 98.69 156 VAL A O 1
ATOM 1153 N N . ASP A 1 157 ? -23.532 3.066 7.751 1.00 98.44 157 ASP A N 1
ATOM 1154 C CA . ASP A 1 157 ? -24.069 3.594 6.505 1.00 98.44 157 ASP A CA 1
ATOM 1155 C C . ASP A 1 157 ? -24.850 4.884 6.781 1.00 98.44 157 ASP A C 1
ATOM 1157 O O . ASP A 1 157 ? -25.833 4.894 7.530 1.00 98.44 157 ASP A O 1
ATOM 1161 N N . MET A 1 158 ? -24.403 5.986 6.177 1.00 96.00 158 MET A N 1
ATOM 1162 C CA . MET A 1 158 ? -25.019 7.303 6.344 1.00 96.00 158 MET A CA 1
ATOM 1163 C C . MET A 1 158 ? -26.454 7.392 5.801 1.00 96.00 158 MET A C 1
ATOM 1165 O O . MET A 1 158 ? -27.217 8.240 6.276 1.00 96.00 158 MET A O 1
ATOM 1169 N N . ASP A 1 159 ? -26.838 6.498 4.886 1.00 95.75 159 ASP A N 1
ATOM 1170 C CA . ASP A 1 159 ? -28.148 6.456 4.233 1.00 95.75 159 ASP A CA 1
ATOM 1171 C C . ASP A 1 159 ? -29.137 5.492 4.918 1.00 95.75 159 ASP A C 1
ATOM 1173 O O . ASP A 1 159 ? -30.315 5.418 4.546 1.00 95.75 159 ASP A O 1
ATOM 1177 N N . ALA A 1 160 ? -28.711 4.787 5.973 1.00 97.00 160 ALA A N 1
ATOM 1178 C CA . ALA A 1 160 ? -29.554 3.820 6.668 1.00 97.00 160 ALA A CA 1
ATOM 1179 C C . ALA A 1 160 ? -30.803 4.468 7.320 1.00 97.00 160 ALA A C 1
ATOM 1181 O O . ALA A 1 160 ? -30.699 5.386 8.152 1.00 97.00 160 ALA A O 1
ATOM 1182 N N . PRO A 1 161 ? -32.025 3.974 7.026 1.00 96.25 161 PRO A N 1
ATOM 1183 C CA . PRO A 1 161 ? -33.263 4.584 7.512 1.00 96.25 161 PRO A CA 1
ATOM 1184 C C . PRO A 1 161 ? -33.684 4.104 8.907 1.00 96.25 161 PRO A C 1
ATOM 1186 O O . PRO A 1 161 ? -34.538 4.732 9.532 1.00 96.25 161 PRO A O 1
ATOM 1189 N N . GLY A 1 162 ? -33.135 2.986 9.382 1.00 94.12 162 GLY A N 1
ATOM 1190 C CA . GLY A 1 162 ? -33.600 2.286 10.573 1.00 94.12 162 GLY A CA 1
ATOM 1191 C C . GLY A 1 162 ? -33.080 2.853 11.891 1.00 94.12 162 GLY A C 1
ATOM 1192 O O . GLY A 1 162 ? -32.866 4.058 12.058 1.00 94.12 162 GLY A O 1
ATOM 1193 N N . ASN A 1 163 ? -32.909 1.953 12.856 1.00 94.12 163 ASN A N 1
ATOM 1194 C CA . ASN A 1 163 ? -32.766 2.297 14.272 1.00 94.12 163 ASN A CA 1
ATOM 1195 C C . ASN A 1 163 ? -31.441 2.966 14.662 1.00 94.12 163 ASN A C 1
ATOM 1197 O O . ASN A 1 163 ? -31.374 3.506 15.764 1.00 94.12 163 ASN A O 1
ATOM 1201 N N . ASN A 1 164 ? -30.425 2.970 13.788 1.00 93.88 164 ASN A N 1
ATOM 1202 C CA . ASN A 1 164 ? -29.085 3.486 14.094 1.00 93.88 164 ASN A CA 1
ATOM 1203 C C . ASN A 1 164 ? -28.435 2.757 15.281 1.00 93.88 164 ASN A C 1
ATOM 1205 O O . ASN A 1 164 ? -27.949 3.392 16.215 1.00 93.88 164 ASN A O 1
ATOM 1209 N N . ASP A 1 165 ? -28.490 1.425 15.251 1.00 88.88 165 ASP A N 1
ATOM 1210 C CA . ASP A 1 165 ? -27.945 0.528 16.277 1.00 88.88 165 ASP A CA 1
ATOM 1211 C C . ASP A 1 165 ? -26.835 -0.396 15.742 1.00 88.88 165 ASP A C 1
ATOM 1213 O O . ASP A 1 165 ? -26.281 -1.196 16.491 1.00 88.88 165 ASP A O 1
ATOM 1217 N N . GLY A 1 166 ? -26.518 -0.303 14.446 1.00 94.69 166 GLY A N 1
ATOM 1218 C CA . GLY A 1 166 ? -25.448 -1.065 13.809 1.00 94.69 166 GLY A CA 1
ATOM 1219 C C . GLY A 1 166 ? -25.752 -2.548 13.595 1.00 94.69 166 GLY A C 1
ATOM 1220 O O . GLY A 1 166 ? -24.878 -3.255 13.113 1.00 94.69 166 GLY A O 1
ATOM 1221 N N . SER A 1 167 ? -26.964 -3.034 13.894 1.00 93.81 167 SER A N 1
ATOM 1222 C CA . SER A 1 167 ? -27.305 -4.473 13.865 1.00 93.81 167 SER A CA 1
ATOM 1223 C C . SER A 1 167 ? -27.459 -5.088 12.465 1.00 93.81 167 SER A C 1
ATOM 1225 O O . SER A 1 167 ? -27.474 -6.309 12.310 1.00 93.81 167 SER A O 1
ATOM 1227 N N . SER A 1 168 ? -27.644 -4.261 11.436 1.00 96.12 168 SER A N 1
ATOM 1228 C CA . SER A 1 168 ? -27.792 -4.653 10.025 1.00 96.12 168 SER A CA 1
ATOM 1229 C C . SER A 1 168 ? -27.615 -3.425 9.134 1.00 96.12 168 SER A C 1
ATOM 1231 O O . SER A 1 168 ? -27.746 -2.313 9.634 1.00 96.12 168 SER A O 1
ATOM 1233 N N . TRP A 1 169 ? -27.443 -3.586 7.818 1.00 97.94 169 TRP A N 1
ATOM 1234 C CA . TRP A 1 169 ? -27.418 -2.450 6.880 1.00 97.94 169 TRP A CA 1
ATOM 1235 C C . TRP A 1 169 ? -28.635 -1.516 7.006 1.00 97.94 169 TRP A C 1
ATOM 1237 O O . TRP A 1 169 ? -28.488 -0.301 6.991 1.00 97.94 169 TRP A O 1
ATOM 1247 N N . ALA A 1 170 ? -29.842 -2.054 7.223 1.00 97.38 170 ALA A N 1
ATOM 1248 C CA . ALA A 1 170 ? -31.041 -1.229 7.401 1.00 97.38 170 ALA A CA 1
ATOM 1249 C C . ALA A 1 170 ? -31.037 -0.423 8.712 1.00 97.38 170 ALA A C 1
ATOM 1251 O O . ALA A 1 170 ? -31.627 0.654 8.762 1.00 97.38 170 ALA A O 1
ATOM 1252 N N . ASN A 1 171 ? -30.381 -0.933 9.760 1.00 96.50 171 ASN A N 1
ATOM 1253 C CA . ASN A 1 171 ? -30.258 -0.283 11.067 1.00 96.50 171 ASN A CA 1
ATOM 1254 C C . ASN A 1 171 ? -28.842 0.251 11.336 1.00 96.50 171 ASN A C 1
ATOM 1256 O O . ASN A 1 171 ? -28.508 0.503 12.495 1.00 96.50 171 ASN A O 1
ATOM 1260 N N . ALA A 1 172 ? -28.015 0.401 10.300 1.00 98.31 172 ALA A N 1
ATOM 1261 C CA . ALA A 1 172 ? -26.610 0.750 10.435 1.00 98.31 172 ALA A CA 1
ATOM 1262 C C . ALA A 1 172 ? -26.427 2.066 11.200 1.00 98.31 172 ALA A C 1
ATOM 1264 O O . ALA A 1 172 ? -27.294 2.948 11.171 1.00 98.31 172 ALA A O 1
ATOM 1265 N N . PHE A 1 173 ? -25.298 2.203 11.892 1.00 98.12 173 PHE A N 1
ATOM 1266 C CA . PHE A 1 173 ? -24.903 3.497 12.431 1.00 98.12 173 PHE A CA 1
ATOM 1267 C C . PHE A 1 173 ? -24.670 4.469 11.274 1.00 98.12 173 PHE A C 1
ATOM 1269 O O . PHE A 1 173 ? -23.947 4.167 10.333 1.00 98.12 173 PHE A O 1
ATOM 1276 N N . ARG A 1 174 ? -25.239 5.670 11.347 1.00 97.12 174 ARG A N 1
ATOM 1277 C CA . ARG A 1 174 ? -25.051 6.702 10.317 1.00 97.12 174 ARG A CA 1
ATOM 1278 C C . ARG A 1 174 ? -23.701 7.396 10.415 1.00 97.12 174 ARG A C 1
ATOM 1280 O O . ARG A 1 174 ? -23.295 8.080 9.478 1.00 97.12 174 ARG A O 1
ATOM 1287 N N . ARG A 1 175 ? -23.034 7.281 11.566 1.00 96.62 175 ARG A N 1
ATOM 1288 C CA . ARG A 1 175 ? -21.741 7.899 11.873 1.00 96.62 175 ARG A CA 1
ATOM 1289 C C . ARG A 1 175 ? -20.771 6.830 12.352 1.00 96.62 175 ARG A C 1
ATOM 1291 O O . ARG A 1 175 ? -21.121 6.014 13.199 1.00 96.62 175 ARG A O 1
ATOM 1298 N N . LEU A 1 176 ? -19.543 6.871 11.845 1.00 97.31 176 LEU A N 1
ATOM 1299 C CA . LEU A 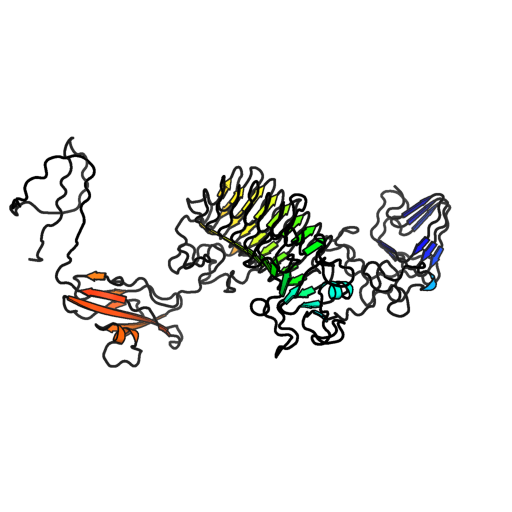1 176 ? -18.517 5.883 12.183 1.00 97.31 176 LEU A CA 1
ATOM 1300 C C . LEU A 1 176 ? -18.081 5.966 13.659 1.00 97.31 176 LEU A C 1
ATOM 1302 O O . LEU A 1 176 ? -17.840 4.936 14.278 1.00 97.31 176 LEU A O 1
ATOM 1306 N N . GLN A 1 177 ? -18.078 7.162 14.260 1.00 93.44 177 GLN A N 1
ATOM 1307 C CA . GLN A 1 177 ? -17.756 7.337 15.686 1.00 93.44 177 GLN A CA 1
ATOM 1308 C C . GLN A 1 177 ? -18.750 6.618 16.619 1.00 93.44 177 GLN A C 1
ATOM 1310 O O . GLN A 1 177 ? -18.366 6.146 17.691 1.00 93.44 177 GLN A O 1
ATOM 1315 N N . ASP A 1 178 ? -20.018 6.486 16.210 1.00 90.44 178 ASP A N 1
ATOM 1316 C CA . ASP A 1 178 ? -21.022 5.743 16.984 1.00 90.44 178 ASP A CA 1
ATOM 1317 C C . ASP A 1 178 ? -20.691 4.243 16.997 1.00 90.44 178 ASP A C 1
ATOM 1319 O O . ASP A 1 178 ? -20.822 3.589 18.031 1.00 90.44 178 ASP A O 1
ATOM 1323 N N . ALA A 1 179 ? -20.201 3.713 15.870 1.00 93.75 179 ALA A N 1
ATOM 1324 C CA . ALA A 1 179 ? -19.761 2.327 15.768 1.00 93.75 179 ALA A CA 1
ATOM 1325 C C . ALA A 1 179 ? -18.495 2.067 16.587 1.00 93.75 179 ALA A C 1
ATOM 1327 O O . ALA A 1 179 ? -18.456 1.076 17.308 1.00 93.75 179 ALA A O 1
ATOM 1328 N N . PHE A 1 180 ? -17.511 2.974 16.563 1.00 84.75 180 PHE A N 1
ATOM 1329 C CA . PHE A 1 180 ? -16.341 2.883 17.447 1.00 84.75 180 PHE A CA 1
ATOM 1330 C C . PHE A 1 180 ? -16.732 2.881 18.930 1.00 84.75 180 PHE A C 1
ATOM 1332 O O . PHE A 1 180 ? -16.183 2.117 19.710 1.00 84.75 180 PHE A O 1
ATOM 1339 N N . SER A 1 181 ? -17.747 3.659 19.318 1.00 83.88 181 SER A N 1
ATOM 1340 C CA . SER A 1 181 ? -18.244 3.669 20.702 1.00 83.88 181 SER A CA 1
ATOM 1341 C C . SER A 1 181 ? -18.947 2.358 21.107 1.00 83.88 181 SER A C 1
ATOM 1343 O O . SER A 1 181 ? -19.011 2.016 22.295 1.00 83.88 181 SER A O 1
ATOM 1345 N N . ALA A 1 182 ? -19.510 1.629 20.140 1.00 81.62 182 ALA A N 1
ATOM 1346 C CA . ALA A 1 182 ? -20.285 0.406 20.360 1.00 81.62 182 ALA A CA 1
ATOM 1347 C C . ALA A 1 182 ? -19.458 -0.883 20.236 1.00 81.62 182 ALA A C 1
ATOM 1349 O O . ALA A 1 182 ? -19.730 -1.841 20.960 1.00 81.62 182 ALA A O 1
ATOM 1350 N N . ALA A 1 183 ? -18.470 -0.900 19.343 1.00 82.12 183 ALA A N 1
ATOM 1351 C CA . ALA A 1 183 ? -17.633 -2.058 19.070 1.00 82.12 183 ALA A CA 1
ATOM 1352 C C . ALA A 1 183 ? -16.688 -2.373 20.237 1.00 82.12 183 A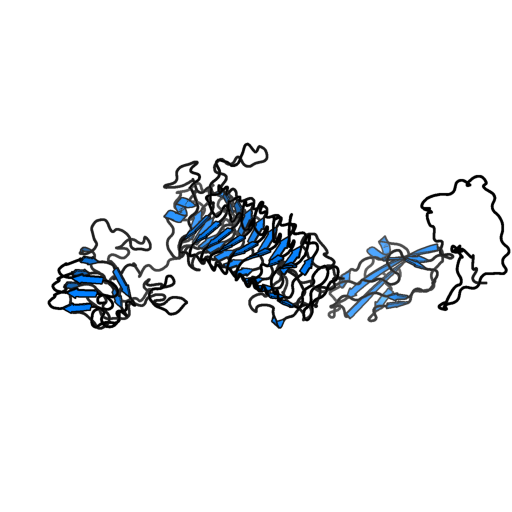LA A C 1
ATOM 1354 O O . ALA A 1 183 ? -16.300 -1.496 21.010 1.00 82.12 183 ALA A O 1
ATOM 1355 N N . ARG A 1 184 ? -16.345 -3.648 20.381 1.00 75.56 184 ARG A N 1
ATOM 1356 C CA . ARG A 1 184 ? -15.447 -4.198 21.399 1.00 75.56 184 ARG A CA 1
ATOM 1357 C C . ARG A 1 184 ? -14.390 -5.077 20.735 1.00 75.56 184 ARG A C 1
ATOM 1359 O O . ARG A 1 184 ? -14.459 -5.370 19.543 1.00 75.56 184 ARG A O 1
ATOM 1366 N N . TYR A 1 185 ? -13.395 -5.493 21.512 1.00 73.75 185 TYR A N 1
ATOM 1367 C CA . TYR A 1 185 ? -12.313 -6.349 21.033 1.00 73.75 185 TYR A CA 1
ATOM 1368 C C . TYR A 1 185 ? -12.853 -7.592 20.298 1.00 73.75 185 TYR A C 1
ATOM 1370 O O . TYR A 1 185 ? -13.661 -8.344 20.841 1.00 73.75 185 TYR A O 1
ATOM 1378 N N . GLY A 1 186 ? -12.383 -7.826 19.072 1.00 73.00 186 GLY A N 1
ATOM 1379 C CA . GLY A 1 186 ? -12.808 -8.925 18.202 1.00 73.00 186 GLY A CA 1
ATOM 1380 C C . GLY A 1 186 ? -13.940 -8.571 17.230 1.00 73.00 186 GLY A C 1
ATOM 1381 O O . GLY A 1 186 ? -14.225 -9.370 16.335 1.00 73.00 186 GLY A O 1
ATOM 1382 N N . ASP A 1 187 ? -14.573 -7.404 17.365 1.00 84.00 187 ASP A N 1
ATOM 1383 C CA . ASP A 1 187 ? -15.654 -6.985 16.473 1.00 84.00 187 ASP A CA 1
ATOM 1384 C C . ASP A 1 187 ? -15.151 -6.519 15.099 1.00 84.00 187 ASP A C 1
ATOM 1386 O O . ASP A 1 187 ? -14.053 -5.975 14.929 1.00 84.00 187 ASP A O 1
ATOM 1390 N N . GLU A 1 188 ? -16.012 -6.699 14.098 1.00 94.88 188 GLU A N 1
ATOM 1391 C CA . GLU A 1 188 ? -15.829 -6.172 12.750 1.00 94.88 188 GLU A CA 1
ATOM 1392 C C . GLU A 1 188 ? -16.777 -4.991 12.514 1.00 94.88 188 GLU A C 1
ATOM 1394 O O . GLU A 1 188 ? -17.990 -5.099 12.701 1.00 94.88 188 GLU A O 1
ATOM 1399 N N . ILE A 1 189 ? -16.241 -3.868 12.039 1.00 98.31 189 ILE A N 1
ATOM 1400 C CA . ILE A 1 189 ? -17.020 -2.709 11.598 1.00 98.31 189 ILE A CA 1
ATOM 1401 C C . ILE A 1 189 ? -17.002 -2.675 10.067 1.00 98.31 189 ILE A C 1
ATOM 1403 O O . ILE A 1 189 ? -15.955 -2.459 9.457 1.00 98.31 189 ILE A O 1
ATOM 1407 N N . ARG A 1 190 ? -18.164 -2.868 9.436 1.00 98.56 190 ARG A N 1
ATOM 1408 C CA . ARG A 1 190 ? -18.360 -2.767 7.982 1.00 98.56 190 ARG A CA 1
ATOM 1409 C C . ARG A 1 190 ? -18.926 -1.410 7.623 1.00 98.56 190 ARG A C 1
ATOM 1411 O O . ARG A 1 190 ? -19.991 -1.041 8.111 1.00 98.56 190 ARG A O 1
ATOM 1418 N N . VAL A 1 191 ? -18.246 -0.696 6.740 1.00 98.81 191 VAL A N 1
ATOM 1419 C CA . VAL A 1 191 ? -18.591 0.679 6.390 1.00 98.81 191 VAL A CA 1
ATOM 1420 C C . VAL A 1 191 ? -18.972 0.755 4.915 1.00 98.81 191 VAL A C 1
ATOM 1422 O O . VAL A 1 191 ? -18.197 0.349 4.048 1.00 98.81 191 VAL A O 1
ATOM 1425 N N . ALA A 1 192 ? -20.181 1.244 4.643 1.00 98.62 192 ALA A N 1
ATOM 1426 C CA . ALA A 1 192 ? -20.692 1.450 3.294 1.00 98.62 192 ALA A CA 1
ATOM 1427 C C . ALA A 1 192 ? -19.934 2.566 2.561 1.00 98.62 192 ALA A C 1
ATOM 1429 O O . ALA A 1 192 ? -19.295 3.421 3.184 1.00 98.62 192 ALA A O 1
ATOM 1430 N N . ASN A 1 193 ? -20.049 2.580 1.236 1.00 97.81 193 ASN A N 1
ATOM 1431 C CA . ASN A 1 193 ? -19.702 3.702 0.370 1.00 97.81 193 ASN A CA 1
ATOM 1432 C C . ASN A 1 193 ? -20.235 5.025 0.949 1.00 97.81 193 ASN A C 1
ATOM 1434 O O . ASN A 1 193 ? -21.374 5.096 1.405 1.00 97.81 193 ASN A O 1
ATOM 1438 N N . GLY A 1 194 ? -19.415 6.074 0.943 1.00 96.94 194 GLY A N 1
ATOM 1439 C CA . GLY A 1 194 ? -19.797 7.366 1.511 1.00 96.94 194 GLY A CA 1
ATOM 1440 C C . GLY A 1 194 ? -18.636 8.131 2.134 1.00 96.94 194 GLY A C 1
ATOM 1441 O O . GLY A 1 194 ? -17.504 7.652 2.183 1.00 96.94 194 GLY A O 1
ATOM 1442 N N . ILE A 1 195 ? -18.929 9.340 2.620 1.00 97.50 195 ILE A N 1
ATOM 1443 C CA . ILE A 1 195 ? -17.941 10.242 3.230 1.00 97.50 195 ILE A CA 1
ATOM 1444 C C . ILE A 1 195 ? -18.226 10.384 4.724 1.00 97.50 195 ILE A C 1
ATOM 1446 O O . ILE A 1 195 ? -19.238 10.966 5.126 1.00 97.50 195 ILE A O 1
ATOM 1450 N N . TYR A 1 196 ? -17.287 9.926 5.543 1.00 98.19 196 TYR A N 1
ATOM 1451 C CA . TYR A 1 196 ? -17.357 9.930 6.999 1.00 98.19 196 TYR A CA 1
ATOM 1452 C C . TYR A 1 196 ? -16.361 10.942 7.559 1.00 98.19 196 TYR A C 1
ATOM 1454 O O . TYR A 1 196 ? -15.178 10.916 7.224 1.00 98.19 196 TYR A O 1
ATOM 1462 N N . ARG A 1 197 ? -16.847 11.836 8.424 1.00 97.62 197 ARG A N 1
ATOM 1463 C CA . ARG A 1 197 ? -16.048 12.896 9.052 1.00 97.62 197 ARG A CA 1
ATOM 1464 C C . ARG A 1 197 ? -15.882 12.629 10.546 1.00 97.62 197 ARG A C 1
ATOM 1466 O O . ARG A 1 197 ? -16.846 12.184 11.178 1.00 97.62 197 ARG A O 1
ATOM 1473 N N . PRO A 1 198 ? -14.697 12.889 11.117 1.00 96.50 198 PRO A N 1
ATOM 1474 C CA . PRO A 1 198 ? -14.407 12.524 12.498 1.00 96.50 198 PRO A CA 1
ATOM 1475 C C . PRO A 1 198 ? -15.137 13.401 13.524 1.00 96.50 198 PRO A C 1
ATOM 1477 O O . PRO A 1 198 ? -15.322 12.970 14.660 1.00 96.50 198 PRO A O 1
ATOM 1480 N N . ASP A 1 199 ? -15.599 14.595 13.132 1.00 95.62 199 ASP A N 1
ATOM 1481 C CA . ASP A 1 199 ? -16.345 15.541 13.975 1.00 95.62 199 ASP A CA 1
ATOM 1482 C C . ASP A 1 199 ? -17.843 15.195 14.121 1.00 95.62 199 ASP A C 1
ATOM 1484 O O . ASP A 1 199 ? -18.612 15.963 14.710 1.00 95.62 199 ASP A O 1
ATOM 1488 N N . GLN A 1 200 ? -18.271 14.040 13.599 1.00 94.69 200 GLN A N 1
ATOM 1489 C CA . GLN A 1 200 ? -19.664 13.601 13.596 1.00 94.69 200 GLN A CA 1
ATOM 1490 C C . GLN A 1 200 ? -19.873 12.331 14.420 1.00 94.69 200 GLN A C 1
ATOM 1492 O O . GLN A 1 200 ? -19.163 11.343 14.257 1.00 94.69 200 GLN A O 1
ATOM 1497 N N . GLY A 1 201 ? -20.932 12.327 15.228 1.00 90.69 201 GLY A N 1
ATOM 1498 C CA . GLY A 1 201 ? -21.331 11.193 16.063 1.00 90.69 201 GLY A CA 1
ATOM 1499 C C . GLY A 1 201 ? -21.445 11.575 17.533 1.00 90.69 201 GLY A C 1
ATOM 1500 O O . GLY A 1 201 ? -21.303 12.741 17.915 1.00 90.69 201 GLY A O 1
ATOM 1501 N N . LEU A 1 202 ? -21.744 10.586 18.363 1.00 82.06 202 LEU A N 1
ATOM 1502 C CA . LEU A 1 202 ? -21.873 10.735 19.800 1.00 82.06 202 LEU A CA 1
ATOM 1503 C C . LEU A 1 202 ? -20.546 11.224 20.399 1.00 82.06 202 LEU A C 1
ATOM 1505 O O . LEU A 1 202 ? -19.480 10.687 20.121 1.00 82.06 202 LEU A O 1
ATOM 1509 N N . GLY A 1 203 ? -20.612 12.272 21.221 1.00 79.88 203 GLY A N 1
ATOM 1510 C CA . GLY A 1 203 ? -19.434 12.845 21.883 1.00 79.88 203 GLY A CA 1
ATOM 1511 C C . GLY A 1 203 ? -18.578 13.774 21.015 1.00 79.88 203 GLY A C 1
ATOM 1512 O O . GLY A 1 203 ? -17.637 14.364 21.541 1.00 79.88 203 GLY A O 1
ATOM 1513 N N . GLN A 1 204 ? -18.915 13.971 19.737 1.00 89.06 204 GLN A N 1
ATOM 1514 C CA . GLN A 1 204 ? -18.174 14.871 18.852 1.00 89.06 204 GLN A CA 1
ATOM 1515 C C . GLN A 1 204 ? -18.738 16.297 18.841 1.00 89.06 204 GLN A C 1
ATOM 1517 O O . GLN A 1 204 ? -19.931 16.528 19.055 1.00 89.06 204 GLN A O 1
ATOM 1522 N N . THR A 1 205 ? -17.861 17.269 18.581 1.00 91.69 205 THR A N 1
ATOM 1523 C CA . THR A 1 205 ? -18.226 18.679 18.378 1.00 91.69 205 THR A CA 1
ATOM 1524 C C . THR A 1 205 ? -17.993 19.042 16.919 1.00 91.69 205 THR A C 1
ATOM 1526 O O . THR A 1 205 ? -16.860 18.976 16.454 1.00 91.69 205 THR A O 1
ATOM 1529 N N . SER A 1 206 ? -19.050 19.453 16.215 1.00 93.44 206 SER A N 1
ATOM 1530 C CA . SER A 1 206 ? -18.947 19.795 14.793 1.00 93.44 206 SER A CA 1
ATOM 1531 C C . SER A 1 206 ? -17.988 20.966 14.552 1.00 93.44 206 SER A C 1
ATOM 1533 O O . SER A 1 206 ? -17.998 21.946 15.303 1.00 93.44 206 SER A O 1
ATOM 1535 N N . GLY A 1 207 ? -17.159 20.850 13.514 1.00 91.75 207 GLY A N 1
ATOM 1536 C CA . GLY A 1 207 ? -16.100 21.800 13.175 1.00 91.75 207 GLY A CA 1
ATOM 1537 C C . GLY A 1 207 ? -14.875 21.734 14.095 1.00 91.75 207 GLY A C 1
ATOM 1538 O O . GLY A 1 207 ? -14.002 22.599 14.009 1.00 91.75 207 GLY A O 1
ATOM 1539 N N . ASN A 1 208 ? -14.792 20.751 15.001 1.00 92.94 208 ASN A N 1
ATOM 1540 C CA . ASN A 1 208 ? -13.602 20.562 15.823 1.00 92.94 208 ASN A CA 1
ATOM 1541 C C . ASN A 1 208 ? -12.463 19.954 14.995 1.00 92.94 208 ASN A C 1
ATOM 1543 O O . ASN A 1 208 ? -12.482 18.769 14.675 1.00 92.94 208 ASN A O 1
ATOM 1547 N N . ARG A 1 209 ? -11.422 20.750 14.744 1.00 93.69 209 ARG A N 1
ATOM 1548 C CA . ARG A 1 209 ? -10.225 20.331 13.999 1.00 93.69 209 ARG A CA 1
ATOM 1549 C C . ARG A 1 209 ? -9.401 19.241 14.686 1.00 93.69 209 ARG A C 1
ATOM 1551 O O . ARG A 1 209 ? -8.595 18.585 14.034 1.00 93.69 209 ARG A O 1
ATOM 1558 N N . GLU A 1 210 ? -9.567 19.063 15.994 1.00 92.12 210 GLU A N 1
ATOM 1559 C CA . GLU A 1 210 ? -8.904 17.995 16.753 1.00 92.12 210 GLU A CA 1
ATOM 1560 C C . GLU A 1 210 ? -9.651 16.656 16.656 1.00 92.12 210 GLU A C 1
ATOM 1562 O O . GLU A 1 210 ? -9.150 15.640 17.134 1.00 92.12 210 GLU A O 1
ATOM 1567 N N . ALA A 1 211 ? -10.846 16.631 16.053 1.00 93.19 211 ALA A N 1
ATOM 1568 C CA . ALA A 1 211 ? -11.580 15.392 15.864 1.00 93.19 211 ALA A CA 1
ATOM 1569 C C . ALA A 1 211 ? -10.824 14.461 14.903 1.00 93.19 211 ALA A C 1
ATOM 1571 O O . ALA A 1 211 ? -10.432 14.865 13.805 1.00 93.19 211 ALA A O 1
ATOM 1572 N N . THR A 1 212 ? -10.670 13.204 15.322 1.00 95.69 212 THR A N 1
ATOM 1573 C CA . THR A 1 212 ? -9.965 12.139 14.600 1.00 95.69 212 THR A CA 1
ATOM 1574 C C . THR A 1 212 ? -10.685 10.797 14.782 1.00 95.69 212 THR A C 1
ATOM 1576 O O . THR A 1 212 ? -11.432 10.611 15.750 1.00 95.69 212 THR A O 1
ATOM 1579 N N . PHE A 1 213 ? -10.473 9.855 13.863 1.00 97.50 213 PHE A N 1
ATOM 1580 C CA . PHE A 1 213 ? -10.875 8.460 14.038 1.00 97.50 213 PHE A CA 1
ATOM 1581 C C . PHE A 1 213 ? -9.777 7.708 14.792 1.00 97.50 213 PHE A C 1
ATOM 1583 O O . PHE A 1 213 ? -8.717 7.415 14.235 1.00 97.50 213 PHE A O 1
ATOM 1590 N N . ARG A 1 214 ? -10.023 7.403 16.069 1.00 93.06 214 ARG A N 1
ATOM 1591 C CA . ARG A 1 214 ? -9.104 6.614 16.894 1.00 93.06 214 ARG A CA 1
ATOM 1592 C C . ARG A 1 214 ? -9.384 5.130 16.701 1.00 93.06 214 ARG A C 1
ATOM 1594 O O . ARG A 1 214 ? -10.489 4.676 16.973 1.00 93.06 214 ARG A O 1
ATOM 1601 N N . LEU A 1 215 ? -8.379 4.393 16.243 1.00 90.12 215 LEU A N 1
ATOM 1602 C CA . LEU A 1 215 ? -8.439 2.939 16.163 1.00 90.12 215 LEU A CA 1
ATOM 1603 C C . LEU A 1 215 ? -8.120 2.328 17.535 1.00 90.12 215 LEU A C 1
ATOM 1605 O O . LEU A 1 215 ? -7.316 2.875 18.292 1.00 90.12 215 LEU A O 1
ATOM 1609 N N . GLU A 1 216 ? -8.738 1.187 17.837 1.00 80.81 216 GLU A N 1
ATOM 1610 C CA . GLU A 1 216 ? -8.588 0.483 19.113 1.00 80.81 216 GLU A CA 1
ATOM 1611 C C . GLU A 1 216 ? -8.281 -1.001 18.893 1.00 80.81 216 GLU A C 1
ATOM 1613 O O . GLU A 1 216 ? -8.716 -1.599 17.904 1.00 80.81 216 GLU A O 1
ATOM 1618 N N . ASN A 1 217 ? -7.524 -1.588 19.826 1.00 77.56 217 ASN A N 1
ATOM 1619 C CA . ASN A 1 217 ? -7.095 -2.985 19.778 1.00 77.56 217 ASN A CA 1
ATOM 1620 C C . ASN A 1 217 ? -8.279 -3.951 19.625 1.00 77.56 217 ASN A C 1
ATOM 1622 O O . ASN A 1 217 ? -9.314 -3.813 20.271 1.00 77.56 217 ASN A O 1
ATOM 1626 N N . GLY A 1 218 ? -8.100 -4.958 18.772 1.00 73.69 218 GLY A N 1
ATOM 1627 C CA . GLY A 1 218 ? -9.087 -5.994 18.478 1.00 73.69 218 GLY A CA 1
ATOM 1628 C C . GLY A 1 218 ? -10.109 -5.636 17.408 1.00 73.69 218 GLY A C 1
ATOM 1629 O O . GLY A 1 218 ? -10.897 -6.507 17.051 1.00 73.69 218 GLY A O 1
ATOM 1630 N N . LEU A 1 219 ? -10.123 -4.403 16.898 1.00 83.94 219 LEU A N 1
ATOM 1631 C CA . LEU A 1 219 ? -11.094 -3.993 15.889 1.00 83.94 219 LEU A CA 1
ATOM 1632 C C . LEU A 1 219 ? -10.615 -4.301 14.467 1.00 83.94 219 LEU A C 1
ATOM 1634 O O . LEU A 1 219 ? -9.506 -3.940 14.064 1.00 83.94 219 LEU A O 1
ATOM 1638 N N . SER A 1 220 ? -11.509 -4.890 13.670 1.00 93.69 220 SER A N 1
ATOM 1639 C CA . SER A 1 220 ? -11.351 -4.991 12.218 1.00 93.69 220 SER A CA 1
ATOM 1640 C C . SER A 1 220 ? -12.297 -4.019 11.519 1.00 93.69 220 SER A C 1
ATOM 1642 O O . SER A 1 220 ? -13.504 -4.239 11.464 1.00 93.69 220 SER A O 1
ATOM 1644 N N . ILE A 1 221 ? -11.762 -2.927 10.982 1.00 98.25 221 ILE A N 1
ATOM 1645 C CA . ILE A 1 221 ? -12.529 -1.873 10.322 1.00 98.25 221 ILE A CA 1
ATOM 1646 C C . ILE A 1 221 ? -12.367 -2.027 8.811 1.00 98.25 221 ILE A C 1
ATOM 1648 O O . ILE A 1 221 ? -11.254 -1.960 8.287 1.00 98.25 221 ILE A O 1
ATOM 1652 N N . LYS A 1 222 ? -13.480 -2.233 8.100 1.00 98.56 222 LYS A N 1
ATOM 1653 C CA . LYS A 1 222 ? -13.495 -2.557 6.669 1.00 98.56 222 LYS A CA 1
ATOM 1654 C C . LYS A 1 222 ? -14.429 -1.630 5.893 1.00 98.56 222 LYS A C 1
ATOM 1656 O O . LYS A 1 222 ? -15.643 -1.668 6.093 1.00 98.56 222 LYS A O 1
ATOM 1661 N N . GLY A 1 223 ? -13.866 -0.839 4.987 1.00 98.50 223 GLY A N 1
ATOM 1662 C CA . GLY A 1 223 ? -14.578 -0.052 3.982 1.00 98.50 223 GLY A CA 1
ATOM 1663 C C . GLY A 1 223 ? -14.751 -0.834 2.682 1.00 98.50 223 GLY A C 1
ATOM 1664 O O . GLY A 1 223 ? -14.357 -2.006 2.589 1.00 98.50 223 GLY A O 1
ATOM 1665 N N . GLY A 1 224 ? -15.343 -0.200 1.674 1.00 98.12 224 GLY A N 1
ATOM 1666 C CA . GLY A 1 224 ? -15.536 -0.804 0.358 1.00 98.12 224 GLY A CA 1
ATOM 1667 C C . GLY A 1 224 ? -16.859 -1.545 0.188 1.00 98.12 224 GLY A C 1
ATOM 1668 O O . GLY A 1 224 ? -16.958 -2.354 -0.727 1.00 98.12 224 GLY A O 1
ATOM 1669 N N . TYR A 1 225 ? -17.842 -1.364 1.078 1.00 98.62 225 TYR A N 1
ATOM 1670 C CA . TYR A 1 225 ? -19.126 -2.072 0.991 1.00 98.62 225 TYR A CA 1
ATOM 1671 C C . TYR A 1 225 ? -20.189 -1.272 0.239 1.00 98.62 225 TYR A C 1
ATOM 1673 O O . TYR A 1 225 ? -20.297 -0.060 0.402 1.00 98.62 225 TYR A O 1
ATOM 1681 N N . ALA A 1 226 ? -21.037 -1.972 -0.512 1.00 97.94 226 ALA A N 1
ATOM 1682 C CA . ALA A 1 226 ? -22.163 -1.391 -1.238 1.00 97.94 226 ALA A CA 1
ATOM 1683 C C . ALA A 1 226 ? -23.153 -0.645 -0.326 1.00 97.94 226 ALA A C 1
ATOM 1685 O O . ALA A 1 226 ? -23.538 0.481 -0.628 1.00 97.94 226 ALA A O 1
ATOM 1686 N N . GLY A 1 227 ? -23.515 -1.245 0.813 1.00 97.44 227 GLY A N 1
ATOM 1687 C CA . GLY A 1 227 ? -24.410 -0.628 1.791 1.00 97.44 227 GLY A CA 1
ATOM 1688 C C . GLY A 1 227 ? -25.903 -0.769 1.479 1.00 97.44 227 GLY A C 1
ATOM 1689 O O . GLY A 1 227 ? -26.342 -1.518 0.604 1.00 97.44 227 GLY A O 1
ATOM 1690 N N . PHE A 1 228 ? -26.721 -0.097 2.278 1.00 96.81 228 PHE A N 1
ATOM 1691 C CA . PHE A 1 228 ? -28.172 -0.108 2.194 1.00 96.81 228 PHE A CA 1
ATOM 1692 C C . PHE A 1 228 ? -28.671 0.472 0.863 1.00 96.81 228 PHE A C 1
ATOM 1694 O O . PHE A 1 228 ? -28.224 1.510 0.397 1.00 96.81 228 PHE A O 1
ATOM 1701 N N . GLY A 1 229 ? -29.683 -0.176 0.281 1.00 93.81 229 GLY A N 1
ATOM 1702 C CA . GLY A 1 229 ? -30.307 0.253 -0.975 1.00 93.81 229 GLY A CA 1
ATOM 1703 C C . GLY A 1 229 ? -29.769 -0.466 -2.213 1.00 93.81 229 GLY A C 1
ATOM 1704 O O . GLY A 1 229 ? -30.480 -0.528 -3.216 1.00 93.81 229 GLY A O 1
ATOM 1705 N N . GLU A 1 230 ? -28.595 -1.090 -2.113 1.00 96.62 230 GLU A N 1
ATOM 1706 C CA . GLU A 1 230 ? -28.006 -1.895 -3.182 1.00 96.62 230 GLU A CA 1
ATOM 1707 C C . GLU A 1 230 ? -28.579 -3.321 -3.244 1.00 96.62 230 GLU A C 1
ATOM 1709 O O . GLU A 1 230 ? -29.158 -3.837 -2.282 1.00 96.62 230 GLU A O 1
ATOM 1714 N N . ALA A 1 231 ? -28.437 -3.969 -4.407 1.00 95.31 231 ALA A N 1
ATOM 1715 C CA . ALA A 1 231 ? -28.974 -5.315 -4.644 1.00 95.31 231 ALA A CA 1
ATOM 1716 C C . ALA A 1 231 ? -28.310 -6.384 -3.757 1.00 95.31 231 ALA A C 1
ATOM 1718 O O . ALA A 1 231 ? -28.991 -7.287 -3.266 1.00 95.31 231 ALA A O 1
ATOM 1719 N N . ASP A 1 232 ? -27.001 -6.253 -3.539 1.00 97.19 232 ASP A N 1
ATOM 1720 C CA . ASP A 1 232 ? -26.256 -6.975 -2.511 1.00 97.19 232 ASP A CA 1
ATOM 1721 C C . ASP A 1 232 ? -25.518 -5.964 -1.621 1.00 97.19 232 ASP A C 1
ATOM 1723 O O . ASP A 1 232 ? -24.414 -5.539 -1.959 1.00 97.19 232 ASP A O 1
ATOM 1727 N N . PRO A 1 233 ? -26.096 -5.589 -0.468 1.00 96.69 233 PRO A N 1
ATOM 1728 C CA . PRO A 1 233 ? -25.463 -4.671 0.476 1.00 96.69 233 PRO A CA 1
ATOM 1729 C C . PRO A 1 233 ? -24.102 -5.136 1.015 1.00 96.69 233 PRO A C 1
ATOM 1731 O O . PRO A 1 233 ? -23.333 -4.318 1.513 1.00 96.69 233 PRO A O 1
ATOM 1734 N N . ASN A 1 234 ? -23.800 -6.441 0.951 1.00 97.06 234 ASN A N 1
ATOM 1735 C CA . ASN A 1 234 ? -22.516 -6.999 1.383 1.00 97.06 234 ASN A CA 1
ATOM 1736 C C . ASN A 1 234 ? -21.497 -7.127 0.245 1.00 97.06 234 ASN A C 1
ATOM 1738 O O . ASN A 1 234 ? -20.379 -7.572 0.518 1.00 97.06 234 ASN A O 1
ATOM 1742 N N . ALA A 1 235 ? -21.845 -6.758 -0.994 1.00 97.50 235 ALA A N 1
ATOM 1743 C CA . ALA A 1 235 ? -20.865 -6.681 -2.066 1.00 97.50 235 ALA A CA 1
ATOM 1744 C C . ALA A 1 235 ? -19.739 -5.740 -1.626 1.00 97.50 235 ALA A C 1
ATOM 1746 O O . ALA A 1 235 ? -19.995 -4.619 -1.177 1.00 97.50 235 ALA A O 1
ATOM 1747 N N . ARG A 1 236 ? -18.501 -6.240 -1.694 1.00 97.31 236 ARG A N 1
ATOM 1748 C CA . ARG A 1 236 ? -17.313 -5.511 -1.266 1.00 97.31 236 ARG A CA 1
ATOM 1749 C C . ARG A 1 236 ? -16.329 -5.399 -2.416 1.00 97.31 236 ARG A C 1
ATOM 1751 O O . ARG A 1 236 ? -15.809 -6.408 -2.883 1.00 97.31 236 ARG A O 1
ATOM 1758 N N . ASP A 1 237 ? -16.075 -4.168 -2.811 1.00 94.81 237 ASP A N 1
ATOM 1759 C CA . ASP A 1 237 ? -15.132 -3.768 -3.843 1.00 94.81 237 ASP A CA 1
ATOM 1760 C C . ASP A 1 237 ? -14.741 -2.322 -3.526 1.00 94.81 237 ASP A C 1
ATOM 1762 O O . ASP A 1 237 ? -15.564 -1.413 -3.622 1.00 94.81 237 ASP A O 1
ATOM 1766 N N . PHE A 1 238 ? -13.506 -2.125 -3.073 1.00 92.44 238 PHE A N 1
ATOM 1767 C CA . PHE A 1 238 ? -13.020 -0.824 -2.615 1.00 92.44 238 PHE A CA 1
ATOM 1768 C C . PHE A 1 238 ? -12.720 0.152 -3.761 1.00 92.44 238 PHE A C 1
ATOM 1770 O O . PHE A 1 238 ? -12.521 1.328 -3.479 1.00 92.44 238 PHE A O 1
ATOM 1777 N N . GLU A 1 239 ? -12.713 -0.300 -5.021 1.00 88.62 239 GLU A N 1
ATOM 1778 C CA . GLU A 1 239 ? -12.618 0.579 -6.195 1.00 88.62 239 GLU A CA 1
ATOM 1779 C C . GLU A 1 239 ? -14.002 1.076 -6.632 1.00 88.62 239 GLU A C 1
ATOM 1781 O O . GLU A 1 239 ? -14.161 2.214 -7.077 1.00 88.62 239 GLU A O 1
ATOM 1786 N N . THR A 1 240 ? -15.019 0.221 -6.489 1.00 93.25 240 THR A N 1
ATOM 1787 C CA . THR A 1 240 ? -16.403 0.546 -6.859 1.00 93.25 240 THR A CA 1
ATOM 1788 C C . THR A 1 240 ? -17.137 1.307 -5.747 1.00 93.25 240 THR A C 1
ATOM 1790 O O . THR A 1 240 ? -17.876 2.257 -6.018 1.00 93.25 240 THR A O 1
ATOM 1793 N N . TYR A 1 241 ? -16.958 0.904 -4.487 1.00 96.81 241 TYR A N 1
ATOM 1794 C CA . TYR A 1 241 ? -17.714 1.397 -3.333 1.00 96.81 241 TYR A CA 1
ATOM 1795 C C . TYR A 1 241 ? -16.829 2.230 -2.400 1.00 96.81 241 TYR A C 1
ATOM 1797 O O . TYR A 1 241 ? -16.457 1.803 -1.309 1.00 96.81 241 TYR A O 1
ATOM 1805 N N . ASN A 1 242 ? -16.493 3.445 -2.825 1.00 95.75 242 ASN A N 1
ATOM 1806 C CA . ASN A 1 242 ? -15.522 4.301 -2.144 1.00 95.75 242 ASN A CA 1
ATOM 1807 C C . ASN A 1 242 ? -15.957 4.731 -0.730 1.00 95.75 242 ASN A C 1
ATOM 1809 O O . ASN A 1 242 ? -16.757 5.648 -0.533 1.00 95.75 242 ASN A O 1
ATOM 1813 N N . THR A 1 243 ? -15.350 4.127 0.288 1.00 98.44 243 THR A N 1
ATOM 1814 C CA . THR A 1 243 ? -15.504 4.557 1.681 1.00 98.44 243 THR A CA 1
ATOM 1815 C C . THR A 1 243 ? -14.408 5.555 2.051 1.00 98.44 243 THR A C 1
ATOM 1817 O O . THR A 1 243 ? -13.229 5.206 2.132 1.00 98.44 243 THR A O 1
ATOM 1820 N N . ILE A 1 244 ? -14.793 6.807 2.295 1.00 98.50 244 ILE A N 1
ATOM 1821 C CA . ILE A 1 244 ? -13.869 7.928 2.486 1.00 98.50 244 ILE A CA 1
ATOM 1822 C C . ILE A 1 244 ? -13.901 8.394 3.946 1.00 98.50 244 ILE A C 1
ATOM 1824 O O . ILE A 1 244 ? -14.935 8.849 4.436 1.00 98.50 244 ILE A O 1
ATOM 1828 N N . LEU A 1 245 ? -12.757 8.333 4.628 1.00 98.69 245 LEU A N 1
ATOM 1829 C CA . LEU A 1 245 ? -12.492 9.025 5.889 1.00 98.69 245 LEU A CA 1
ATOM 1830 C C . LEU A 1 245 ? -11.924 10.406 5.554 1.00 98.69 245 LEU A C 1
ATOM 1832 O O . LEU A 1 245 ? -10.810 10.515 5.039 1.00 98.69 245 LEU A O 1
ATOM 1836 N N . SER A 1 246 ? -12.709 11.454 5.799 1.00 97.69 246 SER A N 1
ATOM 1837 C CA . SER A 1 246 ? -12.398 12.808 5.339 1.00 97.69 246 SER A CA 1
ATOM 1838 C C . SER A 1 246 ? -12.169 13.776 6.493 1.00 97.69 246 SER A C 1
ATOM 1840 O O . SER A 1 246 ? -13.039 13.940 7.350 1.00 97.69 246 SER A O 1
ATOM 1842 N N . GLY A 1 247 ? -11.029 14.463 6.463 1.00 96.44 247 GLY A N 1
ATOM 1843 C CA . GLY A 1 247 ? -10.730 15.630 7.288 1.00 96.44 247 GLY A CA 1
ATOM 1844 C C . GLY A 1 247 ? -11.365 16.930 6.784 1.00 96.44 247 GLY A C 1
ATOM 1845 O O . GLY A 1 247 ? -11.369 17.898 7.537 1.00 96.44 247 GLY A O 1
ATOM 1846 N N . ASP A 1 248 ? -11.948 16.948 5.577 1.00 94.88 248 ASP A N 1
ATOM 1847 C CA . ASP A 1 248 ? -12.770 18.064 5.077 1.00 94.88 248 ASP A CA 1
ATOM 1848 C C . ASP A 1 248 ? -14.071 18.165 5.878 1.00 94.88 248 ASP A C 1
ATOM 1850 O O . ASP A 1 248 ? -15.068 17.510 5.554 1.00 94.88 248 ASP A O 1
ATOM 1854 N N . LEU A 1 249 ? -14.052 18.948 6.959 1.00 93.81 249 LEU A N 1
ATOM 1855 C CA . LEU A 1 249 ? -15.152 19.026 7.923 1.00 93.81 249 LEU A CA 1
ATOM 1856 C C . LEU A 1 249 ? -16.387 19.737 7.354 1.00 93.81 249 LEU A C 1
ATOM 1858 O O . LEU A 1 249 ? -17.514 19.391 7.716 1.00 93.81 249 LEU A O 1
ATOM 1862 N N . ASN A 1 250 ? -16.195 20.681 6.432 1.00 90.75 250 ASN A N 1
ATOM 1863 C CA . ASN A 1 250 ? -17.276 21.473 5.843 1.00 90.75 250 ASN A CA 1
ATOM 1864 C C . ASN A 1 250 ? -17.834 20.865 4.547 1.00 90.75 250 ASN A C 1
ATOM 1866 O O . ASN A 1 250 ? -18.966 21.180 4.167 1.00 90.75 250 ASN A O 1
ATOM 1870 N N . GLY A 1 251 ? -17.096 19.965 3.894 1.00 89.38 251 GLY A N 1
ATOM 1871 C CA . GLY A 1 251 ? -17.477 19.406 2.600 1.00 89.38 251 GLY A CA 1
ATOM 1872 C C . GLY A 1 251 ? -17.294 20.383 1.440 1.00 89.38 251 GLY A C 1
ATOM 1873 O O . GLY A 1 251 ? -18.065 20.305 0.479 1.00 89.38 251 GLY A O 1
ATOM 1874 N N . ASP A 1 252 ? -16.362 21.333 1.548 1.00 87.12 252 ASP A N 1
ATOM 1875 C CA . ASP A 1 252 ? -16.171 22.433 0.597 1.00 87.12 252 ASP A CA 1
ATOM 1876 C C . ASP A 1 252 ? -14.808 22.447 -0.123 1.00 87.12 252 ASP A C 1
ATOM 1878 O O . ASP A 1 252 ? -14.594 23.314 -0.976 1.00 87.12 252 ASP A O 1
ATOM 1882 N N . ASP A 1 253 ? -13.971 21.415 0.054 1.00 81.75 253 ASP A N 1
ATOM 1883 C CA . ASP A 1 253 ? -12.668 21.235 -0.625 1.00 81.75 253 ASP A CA 1
ATOM 1884 C C . ASP A 1 253 ? -12.763 20.869 -2.130 1.00 81.75 253 ASP A C 1
ATOM 1886 O O . ASP A 1 253 ? -11.824 20.371 -2.755 1.00 81.75 253 ASP A O 1
ATOM 1890 N N . GLY A 1 254 ? -13.914 21.129 -2.756 1.00 71.88 254 GLY A N 1
ATOM 1891 C CA . GLY A 1 254 ? -14.145 20.918 -4.184 1.00 71.88 254 GLY A CA 1
ATOM 1892 C C . GLY A 1 254 ? -13.522 21.998 -5.095 1.00 71.88 254 GLY A C 1
ATOM 1893 O O . GLY A 1 254 ? -12.742 22.846 -4.664 1.00 71.88 254 GLY A O 1
ATOM 1894 N N . PRO A 1 255 ? -13.925 22.062 -6.382 1.00 59.53 255 PRO A N 1
ATOM 1895 C CA . PRO A 1 255 ? -13.395 23.014 -7.376 1.00 59.53 255 PRO A CA 1
ATOM 1896 C C . PRO A 1 255 ? -13.558 24.512 -7.036 1.00 59.53 255 PRO A C 1
ATOM 1898 O O . PRO A 1 255 ? -13.093 25.373 -7.784 1.00 59.53 255 PRO A O 1
ATOM 1901 N N . HIS A 1 256 ? -14.251 24.840 -5.942 1.00 54.44 256 HIS A N 1
ATOM 1902 C CA . HIS A 1 256 ? -14.507 26.194 -5.448 1.00 54.44 256 HIS A CA 1
ATOM 1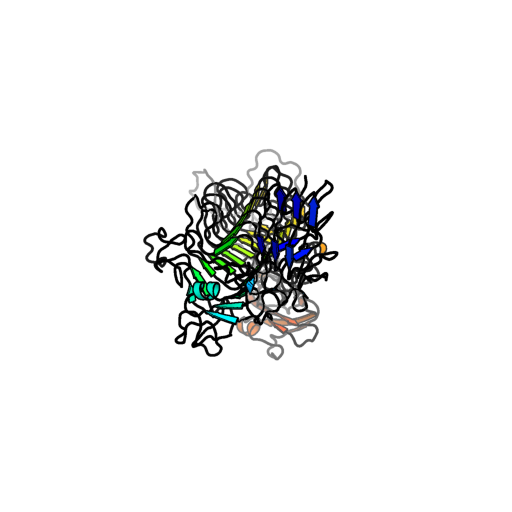903 C C . HIS A 1 256 ? -13.769 26.483 -4.126 1.00 54.44 256 HIS A C 1
ATOM 1905 O O . HIS A 1 256 ? -14.304 27.153 -3.248 1.00 54.44 256 HIS A O 1
ATOM 1911 N N . PHE A 1 257 ? -12.527 26.000 -4.037 1.00 63.50 257 PHE A N 1
ATOM 1912 C CA . PHE A 1 257 ? -11.579 26.159 -2.932 1.00 63.50 257 PHE A CA 1
ATOM 1913 C C . PHE A 1 257 ? -11.469 27.602 -2.399 1.00 63.50 257 PHE A C 1
ATOM 1915 O O . PHE A 1 257 ? -11.073 28.519 -3.128 1.00 63.50 257 PHE A O 1
ATOM 1922 N N . ALA A 1 258 ? -11.776 27.798 -1.111 1.00 60.66 258 ALA A N 1
ATOM 1923 C CA . ALA A 1 258 ? -11.523 29.049 -0.389 1.00 60.66 258 ALA A CA 1
ATOM 1924 C C . ALA A 1 258 ? -10.235 28.976 0.453 1.00 60.66 258 ALA A C 1
ATOM 1926 O O . ALA A 1 258 ? -9.450 29.926 0.456 1.00 60.66 258 ALA A O 1
ATOM 1927 N N . ASN A 1 259 ? -10.048 27.882 1.195 1.00 78.75 259 ASN A N 1
ATOM 1928 C CA . ASN A 1 259 ? -8.854 27.425 1.919 1.00 78.75 259 ASN A CA 1
ATOM 1929 C C . ASN A 1 259 ? -9.222 26.107 2.632 1.00 78.75 259 ASN A C 1
ATOM 1931 O O . ASN A 1 259 ? -10.401 25.819 2.721 1.00 78.75 259 ASN A O 1
ATOM 1935 N N . ASN A 1 260 ? -8.234 25.384 3.162 1.00 86.12 260 ASN A N 1
ATOM 1936 C CA . ASN A 1 260 ? -8.409 24.152 3.945 1.00 86.12 260 ASN A CA 1
ATOM 1937 C C . ASN A 1 260 ? -8.121 24.370 5.450 1.00 86.12 260 ASN A C 1
ATOM 1939 O O . ASN A 1 260 ? -7.592 23.496 6.142 1.00 86.12 260 ASN A O 1
ATOM 1943 N N . SER A 1 261 ? -8.347 25.585 5.968 1.00 88.00 261 SER A N 1
ATOM 1944 C CA . SER A 1 261 ? -7.944 25.949 7.341 1.00 88.00 261 SER A CA 1
ATOM 1945 C C . SER A 1 261 ? -8.897 25.470 8.446 1.00 88.00 261 SER A C 1
ATOM 1947 O O . SER A 1 261 ? -8.563 25.566 9.629 1.00 88.00 261 SER A O 1
ATOM 1949 N N . GLU A 1 262 ? -10.063 24.968 8.069 1.00 90.06 262 GLU A N 1
ATOM 1950 C CA . GLU A 1 262 ? -11.067 24.272 8.879 1.00 90.06 262 GLU A CA 1
ATOM 1951 C C . GLU A 1 262 ? -10.810 22.765 9.038 1.00 90.06 262 GLU A C 1
ATOM 1953 O O . GLU A 1 262 ? -11.372 22.165 9.948 1.00 90.06 262 GLU A O 1
ATOM 1958 N N . ASN A 1 263 ? -10.004 22.149 8.175 1.00 93.38 263 ASN A N 1
ATOM 1959 C CA . ASN A 1 263 ? -9.882 20.703 8.081 1.00 93.38 263 ASN A CA 1
ATOM 1960 C C . ASN A 1 263 ? -9.313 20.101 9.358 1.00 93.38 263 ASN A C 1
ATOM 1962 O O . ASN A 1 263 ? -8.488 20.730 10.035 1.00 93.38 263 ASN A O 1
ATOM 1966 N N . SER A 1 264 ? -9.695 18.863 9.669 1.00 94.69 264 SER A N 1
ATOM 1967 C CA . SER A 1 264 ? -9.073 18.119 10.764 1.00 94.69 264 SER A CA 1
ATOM 1968 C C . SER A 1 264 ? -7.556 18.114 10.614 1.00 94.69 264 SER A C 1
ATOM 1970 O O . SER A 1 264 ? -7.025 17.939 9.516 1.00 94.69 264 SER A O 1
ATOM 1972 N N . TYR A 1 265 ? -6.842 18.288 11.726 1.00 94.38 265 TYR A N 1
ATOM 1973 C CA . TYR A 1 265 ? -5.383 18.187 11.709 1.00 94.38 265 TYR A CA 1
ATOM 1974 C C . TYR A 1 265 ? -4.936 16.776 11.321 1.00 94.38 265 TYR A C 1
ATOM 1976 O O . TYR A 1 265 ? -3.992 16.632 10.555 1.00 94.38 265 TYR A O 1
ATOM 1984 N N . LEU A 1 266 ? -5.640 15.761 11.832 1.00 95.88 266 LEU A N 1
ATOM 1985 C CA . LEU A 1 266 ? -5.323 14.350 11.663 1.00 95.88 266 LEU A CA 1
ATOM 1986 C C . LEU A 1 266 ? -6.596 13.532 11.431 1.00 95.88 266 LEU A C 1
ATOM 1988 O O . LEU A 1 266 ? -7.506 13.560 12.262 1.00 95.88 266 LEU A O 1
ATOM 1992 N N . VAL A 1 267 ? -6.652 12.761 10.345 1.00 98.06 267 VAL A N 1
ATOM 1993 C CA . VAL A 1 267 ? -7.847 11.967 10.014 1.00 98.06 267 VAL A CA 1
ATOM 1994 C C . VAL A 1 267 ? -7.943 10.697 10.862 1.00 98.06 267 VAL A C 1
ATOM 1996 O O . VAL A 1 267 ? -9.000 10.435 11.436 1.00 98.06 267 VAL A O 1
ATOM 1999 N N . VAL A 1 268 ? -6.855 9.931 10.979 1.00 98.50 268 VAL A N 1
ATOM 2000 C CA . VAL A 1 268 ? -6.815 8.638 11.687 1.00 98.50 268 VAL A CA 1
ATOM 2001 C C . VAL A 1 268 ? -5.664 8.596 12.689 1.00 98.50 268 VAL A C 1
ATOM 2003 O O . VAL A 1 268 ? -4.556 9.042 12.398 1.00 98.50 268 VAL A O 1
ATOM 2006 N N . VAL A 1 269 ? -5.889 8.005 13.862 1.00 96.38 269 VAL A N 1
ATOM 2007 C CA . VAL A 1 269 ? -4.836 7.808 14.864 1.00 96.38 269 VAL A CA 1
ATOM 2008 C C . VAL A 1 269 ? -4.862 6.399 15.454 1.00 96.38 269 VAL A C 1
ATOM 2010 O O . VAL A 1 269 ? -5.921 5.878 15.800 1.00 96.38 269 VAL A O 1
ATOM 2013 N N . CYS A 1 270 ? -3.677 5.809 15.604 1.00 89.44 270 CYS A N 1
ATOM 2014 C CA . CYS A 1 270 ? -3.418 4.619 16.408 1.00 89.44 270 CYS A CA 1
ATOM 2015 C C . CYS A 1 270 ? -2.375 4.961 17.477 1.00 89.44 270 CYS A C 1
ATOM 2017 O O . CYS A 1 270 ? -1.298 5.469 17.156 1.00 89.44 270 CYS A O 1
ATOM 2019 N N . ILE A 1 271 ? -2.711 4.706 18.740 1.00 86.25 271 ILE A N 1
ATOM 2020 C CA . ILE A 1 271 ? -1.827 4.893 19.896 1.00 86.25 271 ILE A CA 1
ATOM 2021 C C . ILE A 1 271 ? -1.828 3.576 20.658 1.00 86.25 271 ILE A C 1
ATOM 2023 O O . ILE A 1 271 ? -2.916 3.108 20.999 1.00 86.25 271 ILE A O 1
ATOM 2027 N N . GLU A 1 272 ? -0.648 3.002 20.904 1.00 81.31 272 GLU A N 1
ATOM 2028 C CA . GLU A 1 272 ? -0.493 1.726 21.627 1.00 81.31 272 GLU A CA 1
ATOM 2029 C C . GLU A 1 272 ? -1.297 0.571 20.984 1.00 81.31 272 GLU A C 1
ATOM 2031 O O . GLU A 1 272 ? -1.830 -0.331 21.639 1.00 81.31 272 GLU A O 1
ATOM 2036 N N . CYS A 1 273 ? -1.434 0.610 19.655 1.00 80.00 273 CYS A N 1
ATOM 2037 C CA . CYS A 1 273 ? -2.126 -0.426 18.901 1.00 80.00 273 CYS A CA 1
ATOM 2038 C C . CYS A 1 273 ? -1.207 -1.620 18.625 1.00 80.00 273 CYS A C 1
ATOM 2040 O O . CYS A 1 273 ? -0.059 -1.449 18.232 1.00 80.00 273 CYS A O 1
ATOM 2042 N N . ASN A 1 274 ? -1.726 -2.840 18.683 1.00 78.19 274 ASN A N 1
ATOM 2043 C CA . ASN A 1 274 ? -1.033 -4.041 18.225 1.00 78.19 274 ASN A CA 1
ATOM 2044 C C . ASN A 1 274 ? -1.638 -4.566 16.906 1.00 78.19 274 ASN A C 1
ATOM 2046 O O . ASN A 1 274 ? -2.567 -3.982 16.340 1.00 78.19 274 ASN A O 1
ATOM 2050 N N . LYS A 1 275 ? -1.116 -5.691 16.407 1.00 80.75 275 LYS A N 1
ATOM 2051 C CA . LYS A 1 275 ? -1.504 -6.282 15.110 1.00 80.75 275 LYS A CA 1
ATOM 2052 C C . LYS A 1 275 ? -2.951 -6.786 15.046 1.00 80.75 275 LYS A C 1
ATOM 2054 O O . LYS A 1 275 ? -3.398 -7.201 13.981 1.00 80.75 275 LYS A O 1
ATOM 2059 N N . SER A 1 276 ? -3.686 -6.765 16.159 1.00 79.19 276 SER A N 1
ATOM 2060 C CA . SER A 1 276 ? -5.122 -7.064 16.163 1.00 79.19 276 SER A CA 1
ATOM 2061 C C . SER A 1 276 ? -5.966 -5.962 15.515 1.00 79.19 276 SER A C 1
ATOM 2063 O O . SER A 1 276 ? -7.100 -6.230 15.127 1.00 79.19 276 SER A O 1
ATOM 2065 N N . VAL A 1 277 ? -5.423 -4.746 15.370 1.00 85.69 277 VAL A N 1
ATOM 2066 C CA . VAL A 1 277 ? -6.087 -3.646 14.660 1.00 85.69 277 VAL A CA 1
ATOM 2067 C C . VAL A 1 277 ? -5.902 -3.806 13.159 1.00 85.69 277 VAL A C 1
ATOM 2069 O O . VAL A 1 277 ? -4.771 -3.871 12.672 1.00 85.69 277 VAL A O 1
ATOM 2072 N N . MET A 1 278 ? -7.008 -3.791 12.416 1.00 96.31 278 MET A N 1
ATOM 2073 C CA . MET A 1 278 ? -6.995 -3.791 10.954 1.00 96.31 278 MET A CA 1
ATOM 2074 C C . MET A 1 278 ? -7.819 -2.636 10.391 1.00 96.31 278 MET A C 1
ATOM 2076 O O . MET A 1 278 ? -8.993 -2.496 10.723 1.00 96.31 278 MET A O 1
ATOM 2080 N N . LEU A 1 279 ? -7.221 -1.866 9.483 1.00 98.69 279 LEU A N 1
ATOM 2081 C CA . LEU A 1 279 ? -7.893 -0.872 8.648 1.00 98.69 279 LEU A CA 1
ATOM 2082 C C . LEU A 1 279 ? -7.798 -1.315 7.183 1.00 98.69 279 LEU A C 1
ATOM 2084 O O . LEU A 1 279 ? -6.696 -1.373 6.639 1.00 98.69 279 LEU A O 1
ATOM 2088 N N . ASP A 1 280 ? -8.929 -1.650 6.558 1.00 98.69 280 ASP A N 1
ATOM 2089 C CA . ASP A 1 280 ? -8.970 -2.237 5.210 1.00 98.69 280 ASP A CA 1
ATOM 2090 C C . ASP A 1 280 ? -9.969 -1.520 4.281 1.00 98.69 280 ASP A C 1
ATOM 2092 O O . ASP A 1 280 ? -11.168 -1.503 4.559 1.00 98.69 280 ASP A O 1
ATOM 2096 N N . GLY A 1 281 ? -9.513 -0.997 3.138 1.00 98.50 281 GLY A N 1
ATOM 2097 C CA . GLY A 1 281 ? -10.406 -0.544 2.059 1.00 98.50 281 GLY A CA 1
ATOM 2098 C C . GLY A 1 281 ? -10.949 0.876 2.219 1.00 98.50 281 GLY A C 1
ATOM 2099 O O . GLY A 1 281 ? -12.121 1.109 1.927 1.00 98.50 281 GLY A O 1
ATOM 2100 N N . PHE A 1 282 ? -10.140 1.807 2.731 1.00 98.81 282 PHE A N 1
ATOM 2101 C CA . PHE A 1 282 ? -10.538 3.203 2.940 1.00 98.81 282 PHE A CA 1
ATOM 2102 C C . PHE A 1 282 ? -9.719 4.173 2.099 1.00 98.81 282 PHE A C 1
ATOM 2104 O O . PHE A 1 282 ? -8.506 4.032 1.976 1.00 98.81 282 PHE A O 1
ATOM 2111 N N . THR A 1 283 ? -10.356 5.241 1.626 1.00 98.69 283 THR A N 1
ATOM 2112 C CA . THR A 1 283 ? -9.638 6.469 1.265 1.00 98.69 283 THR A CA 1
ATOM 2113 C C . THR A 1 283 ? -9.531 7.373 2.492 1.00 98.69 283 THR A C 1
ATOM 2115 O O . THR A 1 283 ? -10.544 7.699 3.099 1.00 98.69 283 THR A O 1
ATOM 2118 N N . ILE A 1 284 ? -8.324 7.801 2.849 1.00 98.81 284 ILE A N 1
ATOM 2119 C CA . ILE A 1 284 ? -8.013 8.740 3.927 1.00 98.81 284 ILE A CA 1
ATOM 2120 C C . ILE A 1 284 ? -7.549 10.055 3.293 1.00 98.81 284 ILE A C 1
ATOM 2122 O O . ILE A 1 284 ? -6.512 10.099 2.622 1.00 98.81 284 ILE A O 1
ATOM 2126 N N . THR A 1 285 ? -8.316 11.130 3.476 1.00 97.75 285 THR A N 1
ATOM 2127 C CA . THR A 1 285 ? -8.074 12.410 2.790 1.00 97.75 285 THR A CA 1
ATOM 2128 C C . THR A 1 285 ? -8.467 13.620 3.631 1.00 97.75 285 THR A C 1
ATOM 2130 O O . THR A 1 285 ? -9.160 13.489 4.638 1.00 97.75 285 THR A O 1
ATOM 2133 N N . GLY A 1 286 ? -8.052 14.814 3.210 1.00 94.81 286 GLY A N 1
ATOM 2134 C CA . GLY A 1 286 ? -8.458 16.078 3.823 1.00 94.81 286 GLY A CA 1
ATOM 2135 C C . GLY A 1 286 ? -7.792 16.379 5.165 1.00 94.81 286 GLY A C 1
ATOM 2136 O O . GLY A 1 286 ? -8.209 17.315 5.834 1.00 94.81 286 GLY A O 1
ATOM 2137 N N . GLY A 1 287 ? -6.768 15.630 5.587 1.00 95.81 287 GLY A N 1
ATOM 2138 C CA . GLY A 1 287 ? -5.960 16.007 6.748 1.00 95.81 287 GLY A CA 1
ATOM 2139 C C . GLY A 1 287 ? -5.131 17.263 6.468 1.00 95.81 287 GLY A C 1
ATOM 2140 O O . GLY A 1 287 ? -4.451 17.331 5.444 1.00 95.81 287 GLY A O 1
ATOM 2141 N N . ASN A 1 288 ? -5.165 18.253 7.362 1.00 93.56 288 ASN A N 1
ATOM 2142 C CA . ASN A 1 288 ? -4.376 19.483 7.243 1.00 93.56 288 ASN A CA 1
ATOM 2143 C C . ASN A 1 288 ? -3.752 19.900 8.582 1.00 93.56 288 ASN A C 1
ATOM 2145 O O . ASN A 1 288 ? -4.186 20.849 9.250 1.00 93.56 288 ASN A O 1
ATOM 2149 N N . ALA A 1 289 ? -2.712 19.173 8.971 1.00 89.56 289 ALA A N 1
ATOM 2150 C CA . ALA A 1 289 ? -1.903 19.448 10.145 1.00 89.56 289 ALA A CA 1
ATOM 2151 C C . ALA A 1 289 ? -1.079 20.737 9.965 1.00 89.56 289 ALA A C 1
ATOM 2153 O O . ALA A 1 289 ? -0.414 20.947 8.949 1.00 89.56 289 ALA A O 1
ATOM 2154 N N . THR A 1 290 ? -1.079 21.603 10.984 1.00 78.69 290 THR A N 1
ATOM 2155 C CA . THR A 1 290 ? -0.097 22.697 11.078 1.00 78.69 290 THR A CA 1
ATOM 2156 C C . THR A 1 290 ? 1.283 22.134 11.439 1.00 78.69 290 THR A C 1
ATOM 2158 O O . THR A 1 290 ? 1.422 20.953 11.744 1.00 78.69 290 THR A O 1
ATOM 2161 N N . THR A 1 291 ? 2.328 22.968 11.435 1.00 67.19 291 THR A N 1
ATOM 2162 C CA . THR A 1 291 ? 3.720 22.539 11.687 1.00 67.19 291 THR A CA 1
ATOM 2163 C C . THR A 1 291 ? 3.947 21.819 13.018 1.00 67.19 291 THR A C 1
ATOM 2165 O O . THR A 1 291 ? 4.938 21.107 13.144 1.00 67.19 291 THR A O 1
ATOM 2168 N N . ASP A 1 292 ? 3.059 22.010 13.995 1.00 66.88 292 ASP A N 1
ATOM 2169 C CA . ASP A 1 292 ? 3.158 21.400 15.326 1.00 66.88 292 ASP A CA 1
ATOM 2170 C C . ASP A 1 292 ? 2.609 19.961 15.362 1.00 66.88 292 ASP A C 1
ATOM 2172 O O . ASP A 1 292 ? 2.861 19.229 16.319 1.00 66.88 292 ASP A O 1
ATOM 2176 N N . TYR A 1 293 ? 1.876 19.543 14.324 1.00 65.50 293 TYR A N 1
ATOM 2177 C CA . TYR A 1 293 ? 1.305 18.205 14.199 1.00 65.50 293 TYR A CA 1
ATOM 2178 C C . TYR A 1 293 ? 2.117 17.355 13.219 1.00 65.50 293 TYR A C 1
ATOM 2180 O O . TYR A 1 293 ? 2.469 17.776 12.114 1.00 65.50 293 TYR A O 1
ATOM 2188 N N . ILE A 1 294 ? 2.409 16.127 13.649 1.00 76.62 294 ILE A N 1
ATOM 2189 C CA . ILE A 1 294 ? 3.341 15.234 12.957 1.00 76.62 294 ILE A CA 1
ATOM 2190 C C . ILE A 1 294 ? 2.702 14.638 11.698 1.00 76.62 294 ILE A C 1
ATOM 2192 O O . ILE A 1 294 ? 3.408 14.497 10.705 1.00 76.62 294 ILE A O 1
ATOM 2196 N N . ALA A 1 295 ? 1.393 14.345 11.696 1.00 91.69 295 ALA A N 1
ATOM 2197 C CA . ALA A 1 295 ? 0.727 13.651 10.590 1.00 91.69 295 ALA A CA 1
ATOM 2198 C C . ALA A 1 295 ? -0.592 14.291 10.137 1.00 91.69 295 ALA A C 1
ATOM 2200 O O . ALA A 1 295 ? -1.289 14.880 10.960 1.00 91.69 295 ALA A O 1
ATOM 2201 N N . GLY A 1 296 ? -0.925 14.134 8.850 1.00 94.19 296 GLY A N 1
ATOM 2202 C CA . GLY A 1 296 ? -2.171 14.618 8.243 1.00 94.19 296 GLY A CA 1
ATOM 2203 C C . GLY A 1 296 ? -3.194 13.500 8.035 1.00 94.19 296 GLY A C 1
ATOM 2204 O O . GLY A 1 296 ? -4.318 13.577 8.525 1.00 94.19 296 GLY A O 1
ATOM 2205 N N . GLY A 1 297 ? -2.803 12.432 7.336 1.00 97.75 297 GLY A N 1
ATOM 2206 C CA . GLY A 1 297 ? -3.669 11.277 7.089 1.00 97.75 297 GLY A CA 1
ATOM 2207 C C . GLY A 1 297 ? -3.770 10.355 8.305 1.00 97.75 297 GLY A C 1
ATOM 2208 O O . GLY A 1 297 ? -4.816 10.295 8.948 1.00 97.75 297 GLY A O 1
ATOM 2209 N N . MET A 1 298 ? -2.687 9.648 8.637 1.00 98.19 298 MET A N 1
ATOM 2210 C CA . MET A 1 298 ? -2.643 8.707 9.764 1.00 98.19 298 MET A CA 1
ATOM 2211 C C . MET A 1 298 ? -1.393 8.863 10.632 1.00 98.19 298 MET A C 1
ATOM 2213 O O . MET A 1 298 ? -0.283 8.973 10.116 1.00 98.19 298 MET A O 1
ATOM 2217 N N . LEU A 1 299 ? -1.564 8.813 11.953 1.00 97.50 299 LEU A N 1
ATOM 2218 C CA . LEU A 1 299 ? -0.469 8.743 12.923 1.00 97.50 299 LEU A CA 1
ATOM 2219 C C . LEU A 1 299 ? -0.493 7.393 13.638 1.00 97.50 299 LEU A C 1
ATOM 2221 O O . LEU A 1 299 ? -1.495 7.050 14.261 1.00 97.50 299 LEU A O 1
ATOM 2225 N N . ASN A 1 300 ? 0.636 6.691 13.605 1.00 96.25 300 ASN A N 1
ATOM 2226 C CA . ASN A 1 300 ? 0.937 5.549 14.458 1.00 96.25 300 ASN A CA 1
ATOM 2227 C C . ASN A 1 300 ? 1.978 5.970 15.495 1.00 96.25 300 ASN A C 1
ATOM 2229 O O . ASN A 1 300 ? 3.079 6.409 15.141 1.00 96.25 300 ASN A O 1
ATOM 2233 N N . TYR A 1 301 ? 1.618 5.846 16.768 1.00 91.81 301 TYR A N 1
ATOM 2234 C CA . TYR A 1 301 ? 2.488 6.142 17.898 1.00 91.81 301 TYR A CA 1
ATOM 2235 C C . TYR A 1 301 ? 2.554 4.919 18.811 1.00 91.81 301 TYR A C 1
ATOM 2237 O O . TYR A 1 301 ? 1.509 4.466 19.282 1.00 91.81 301 TYR A O 1
ATOM 2245 N N . GLU A 1 302 ? 3.752 4.361 19.008 1.00 86.44 302 GLU A N 1
ATOM 2246 C CA . GLU A 1 302 ? 3.953 3.124 19.788 1.00 86.44 302 GLU A CA 1
ATOM 2247 C C . GLU A 1 302 ? 3.004 2.003 19.308 1.00 86.44 302 GLU A C 1
ATOM 2249 O O . GLU A 1 302 ? 2.309 1.359 20.081 1.00 86.44 302 GLU A O 1
ATOM 2254 N N . SER A 1 303 ? 2.868 1.850 17.984 1.00 85.44 303 SER A N 1
ATOM 2255 C CA . SER A 1 303 ? 1.767 1.104 17.363 1.00 85.44 303 SER A CA 1
ATOM 2256 C C . SER A 1 303 ? 2.208 0.186 16.218 1.00 85.44 303 SER A C 1
ATOM 2258 O O . SER A 1 303 ? 3.101 0.506 15.435 1.00 85.44 303 SER A O 1
ATOM 2260 N N . ASN A 1 304 ? 1.523 -0.947 16.058 1.00 89.88 304 ASN A N 1
ATOM 2261 C CA . ASN A 1 304 ? 1.796 -1.980 15.055 1.00 89.88 304 ASN A CA 1
ATOM 2262 C C . ASN A 1 304 ? 0.518 -2.483 14.329 1.00 89.88 304 ASN A C 1
ATOM 2264 O O . ASN A 1 304 ? 0.298 -3.695 14.283 1.00 89.88 304 ASN A O 1
ATOM 2268 N N . PRO A 1 305 ? -0.357 -1.609 13.783 1.00 94.81 305 PRO A N 1
ATOM 2269 C CA . PRO A 1 305 ? -1.589 -2.029 13.110 1.00 94.81 305 PRO A CA 1
ATOM 2270 C C . PRO A 1 305 ? -1.338 -2.648 11.726 1.00 94.81 305 PRO A C 1
ATOM 2272 O O . PRO A 1 305 ? -0.278 -2.473 11.118 1.00 94.81 305 PRO A O 1
ATOM 2275 N N . ILE A 1 306 ? -2.364 -3.316 11.194 1.00 97.62 306 ILE A N 1
ATOM 2276 C CA . ILE A 1 306 ? -2.431 -3.765 9.799 1.00 97.62 306 ILE A CA 1
ATOM 2277 C C . ILE A 1 306 ? -3.239 -2.743 8.988 1.00 97.62 306 ILE A C 1
ATOM 2279 O O . ILE A 1 306 ? -4.410 -2.498 9.277 1.00 97.62 306 ILE A O 1
ATOM 2283 N N . VAL A 1 307 ? -2.636 -2.168 7.949 1.00 98.88 307 VAL A N 1
ATOM 2284 C CA . VAL A 1 307 ? -3.272 -1.211 7.030 1.00 98.88 307 VAL A CA 1
ATOM 2285 C C . VAL A 1 307 ? -3.253 -1.798 5.622 1.00 98.88 307 VAL A C 1
ATOM 2287 O O . VAL A 1 307 ? -2.179 -2.040 5.070 1.00 98.88 307 VAL A O 1
ATOM 2290 N N . LYS A 1 308 ? -4.428 -2.042 5.036 1.00 98.44 308 LYS A N 1
ATOM 2291 C CA . LYS A 1 308 ? -4.557 -2.771 3.770 1.00 98.44 308 LYS A CA 1
ATOM 2292 C C . LYS A 1 308 ? -5.513 -2.094 2.790 1.00 98.44 308 LYS A C 1
ATOM 2294 O O . LYS A 1 308 ? -6.548 -1.596 3.208 1.00 98.44 308 LYS A O 1
ATOM 2299 N N . ASN A 1 309 ? -5.234 -2.139 1.486 1.00 98.38 309 ASN A N 1
ATOM 2300 C CA . ASN A 1 309 ? -6.164 -1.656 0.449 1.00 98.38 309 ASN A CA 1
ATOM 2301 C C . ASN A 1 309 ? -6.609 -0.197 0.687 1.00 98.38 309 ASN A C 1
ATOM 2303 O O . ASN A 1 309 ? -7.761 0.156 0.439 1.00 98.38 309 ASN A O 1
ATOM 2307 N N . CYS A 1 310 ? -5.737 0.633 1.264 1.00 98.81 310 CYS A N 1
ATOM 2308 C CA . CYS A 1 310 ? -6.074 2.000 1.649 1.00 98.81 310 CYS A CA 1
ATOM 2309 C C . CYS A 1 310 ? -5.415 3.017 0.718 1.00 98.81 310 CYS A C 1
ATOM 2311 O O . CYS A 1 310 ? -4.282 2.841 0.271 1.00 98.81 310 CYS A O 1
ATOM 2313 N N . THR A 1 311 ? -6.095 4.136 0.499 1.00 98.75 311 THR A N 1
ATOM 2314 C CA . THR A 1 311 ? -5.588 5.259 -0.289 1.00 98.75 311 THR A CA 1
ATOM 2315 C C . THR A 1 311 ? -5.423 6.483 0.602 1.00 98.75 311 THR A C 1
ATOM 2317 O O . THR A 1 311 ? -6.404 7.052 1.059 1.00 98.75 311 THR A O 1
ATOM 2320 N N . PHE A 1 312 ? -4.195 6.933 0.825 1.00 98.75 312 PHE A N 1
ATOM 2321 C CA . PHE A 1 312 ? -3.881 8.202 1.475 1.00 98.75 312 PHE A CA 1
ATOM 2322 C C . PHE A 1 312 ? -3.730 9.273 0.401 1.00 98.75 312 PHE A C 1
ATOM 2324 O O . PHE A 1 312 ? -2.735 9.275 -0.325 1.00 98.75 312 PHE A O 1
ATOM 2331 N N . ASN A 1 313 ? -4.712 10.165 0.280 1.00 97.00 313 ASN A N 1
ATOM 2332 C CA . ASN A 1 313 ? -4.770 11.131 -0.813 1.00 97.00 313 ASN A CA 1
ATOM 2333 C C . ASN A 1 313 ? -4.835 12.576 -0.315 1.00 97.00 313 ASN A C 1
ATOM 2335 O O . ASN A 1 313 ? -5.740 12.920 0.445 1.00 97.00 313 ASN A O 1
ATOM 2339 N N . GLY A 1 314 ? -3.937 13.435 -0.798 1.00 94.81 314 GLY A N 1
ATOM 2340 C CA . GLY A 1 314 ? -4.051 14.886 -0.612 1.00 94.81 314 GLY A CA 1
ATOM 2341 C C . GLY A 1 314 ? -3.968 15.360 0.843 1.00 94.81 314 GLY A C 1
ATOM 2342 O O . GLY A 1 314 ? -4.569 16.376 1.181 1.00 94.81 314 GLY A O 1
ATOM 2343 N N . ASN A 1 315 ? -3.279 14.625 1.719 1.00 95.94 315 ASN A N 1
ATOM 2344 C CA . ASN A 1 315 ? -3.117 15.014 3.120 1.00 95.94 315 ASN A CA 1
ATOM 2345 C C . ASN A 1 315 ? -1.876 15.898 3.306 1.00 95.94 315 ASN A C 1
ATOM 2347 O O . ASN A 1 315 ? -0.842 15.672 2.676 1.00 95.94 315 ASN A O 1
ATOM 2351 N N . SER A 1 316 ? -1.962 16.881 4.201 1.00 93.38 316 SER A N 1
ATOM 2352 C CA . SER A 1 316 ? -0.908 17.861 4.472 1.00 93.38 316 SER A CA 1
ATOM 2353 C C . SER A 1 316 ? -0.510 17.875 5.949 1.00 93.38 316 SER A C 1
ATOM 2355 O O . SER A 1 316 ? -1.381 17.841 6.820 1.00 93.38 316 SER A O 1
ATOM 2357 N N . ALA A 1 317 ? 0.794 17.940 6.244 1.00 92.56 317 ALA A N 1
ATOM 2358 C CA . ALA A 1 317 ? 1.303 17.986 7.619 1.00 92.56 317 ALA A CA 1
ATOM 2359 C C . ALA A 1 317 ? 2.677 18.655 7.780 1.00 92.56 317 ALA A C 1
ATOM 2361 O O . ALA A 1 317 ? 3.366 18.995 6.817 1.00 92.56 317 ALA A O 1
ATOM 2362 N N . GLY A 1 318 ? 3.125 18.794 9.032 1.00 88.56 318 GLY A N 1
ATOM 2363 C CA . GLY A 1 318 ? 4.491 19.204 9.339 1.00 88.56 318 GLY A CA 1
ATOM 2364 C C . GLY A 1 318 ? 5.552 18.173 8.930 1.00 88.56 318 GLY A C 1
ATOM 2365 O O . GLY A 1 318 ? 6.602 18.599 8.449 1.00 88.56 318 GLY A O 1
ATOM 2366 N N . GLN A 1 319 ? 5.296 16.865 9.125 1.00 86.50 319 GLN A N 1
ATOM 2367 C CA . GLN A 1 319 ? 6.305 15.793 8.995 1.00 86.50 319 GLN A CA 1
ATOM 2368 C C . GLN A 1 319 ? 5.884 14.526 8.217 1.00 86.50 319 GLN A C 1
ATOM 2370 O O . GLN A 1 319 ? 6.719 13.967 7.513 1.00 86.50 319 GLN A O 1
ATOM 2375 N N . GLY A 1 320 ? 4.626 14.083 8.284 1.00 88.81 320 GLY A N 1
ATOM 2376 C CA . GLY A 1 320 ? 4.106 12.909 7.573 1.00 88.81 320 GLY A CA 1
ATOM 2377 C C . GLY A 1 320 ? 2.757 13.199 6.923 1.00 88.81 320 GLY A C 1
ATOM 2378 O O . GLY A 1 320 ? 1.733 13.205 7.599 1.00 88.81 320 GLY A O 1
ATOM 2379 N N . GLY A 1 321 ? 2.741 13.470 5.619 1.00 92.62 321 GLY A N 1
ATOM 2380 C CA . GLY A 1 321 ? 1.521 13.894 4.928 1.00 92.62 321 GLY A CA 1
ATOM 2381 C C . GLY A 1 321 ? 0.481 12.778 4.949 1.00 92.62 321 GLY A C 1
ATOM 2382 O O . GLY A 1 321 ? -0.557 12.907 5.597 1.00 92.62 321 GLY A O 1
ATOM 2383 N N . GLY A 1 322 ? 0.798 11.653 4.305 1.00 97.25 322 GLY A N 1
ATOM 2384 C CA . GLY A 1 322 ? -0.067 10.473 4.266 1.00 97.25 322 GLY A CA 1
ATOM 2385 C C . GLY A 1 322 ? -0.074 9.691 5.581 1.00 97.25 322 GLY A C 1
ATOM 2386 O O . GLY A 1 322 ? -1.122 9.543 6.206 1.00 97.25 322 GLY A O 1
ATOM 2387 N N . MET A 1 323 ? 1.090 9.211 6.024 1.00 98.12 323 MET A N 1
ATOM 2388 C CA . MET A 1 323 ? 1.242 8.438 7.263 1.00 98.12 323 MET A CA 1
ATOM 2389 C C . MET A 1 323 ? 2.522 8.816 8.018 1.00 98.12 323 MET A C 1
ATOM 2391 O O . MET A 1 323 ? 3.581 8.963 7.411 1.00 98.12 323 MET A O 1
ATOM 2395 N N . ALA A 1 324 ? 2.455 8.914 9.345 1.00 97.50 324 ALA A N 1
ATOM 2396 C CA . ALA A 1 324 ? 3.631 9.010 10.207 1.00 97.50 324 ALA A CA 1
ATOM 2397 C C . ALA A 1 324 ? 3.690 7.841 11.195 1.00 97.50 324 ALA A C 1
ATOM 2399 O O . ALA A 1 324 ? 2.698 7.531 11.852 1.00 97.50 324 ALA A O 1
ATOM 2400 N N . ASN A 1 325 ? 4.872 7.246 11.329 1.00 97.69 325 ASN A N 1
ATOM 2401 C CA . ASN A 1 325 ? 5.180 6.147 12.232 1.00 97.69 325 ASN A CA 1
ATOM 2402 C C . ASN A 1 325 ? 6.272 6.588 13.205 1.00 97.69 325 ASN A C 1
ATOM 2404 O O . ASN A 1 325 ? 7.372 6.977 12.794 1.00 97.69 325 ASN A O 1
ATOM 2408 N N . ARG A 1 326 ? 5.957 6.528 14.498 1.00 94.75 326 ARG A N 1
ATOM 2409 C CA . ARG A 1 326 ? 6.859 6.903 15.585 1.00 94.75 326 ARG A CA 1
ATOM 2410 C C . ARG A 1 326 ? 6.897 5.790 16.622 1.00 94.75 326 ARG A C 1
ATOM 2412 O O . ARG A 1 326 ? 5.845 5.432 17.149 1.00 94.75 326 ARG A O 1
ATOM 2419 N N . HIS A 1 327 ? 8.078 5.221 16.870 1.00 91.75 327 HIS A N 1
ATOM 2420 C CA . HIS A 1 327 ? 8.220 3.984 17.650 1.00 91.75 327 HIS A CA 1
ATOM 2421 C C . HIS A 1 327 ? 7.239 2.880 17.196 1.00 91.75 327 HIS A C 1
ATOM 2423 O O . HIS A 1 327 ? 6.630 2.203 18.012 1.00 91.75 327 HIS A O 1
ATOM 2429 N N . SER A 1 328 ? 7.007 2.754 15.885 1.00 94.69 328 SER A N 1
ATOM 2430 C CA . SER A 1 328 ? 5.880 1.990 15.333 1.00 94.69 328 SER A CA 1
ATOM 2431 C C . SER A 1 328 ? 6.304 1.103 14.163 1.00 94.69 328 SER A C 1
ATOM 2433 O O . SER A 1 328 ? 7.084 1.526 13.311 1.00 94.69 328 SER A O 1
ATOM 2435 N N . ASN A 1 329 ? 5.757 -0.111 14.074 1.00 96.38 329 ASN A N 1
ATOM 2436 C CA . ASN A 1 329 ? 6.060 -1.070 13.003 1.00 96.38 329 ASN A CA 1
ATOM 2437 C C . ASN A 1 329 ? 4.770 -1.601 12.343 1.00 96.38 329 ASN A C 1
ATOM 2439 O O . ASN A 1 329 ? 4.476 -2.798 12.428 1.00 96.38 329 ASN A O 1
ATOM 2443 N N . PRO A 1 330 ? 3.954 -0.740 11.700 1.00 98.06 330 PRO A N 1
ATOM 2444 C CA . PRO A 1 330 ? 2.759 -1.204 11.006 1.00 98.06 330 PRO A CA 1
ATOM 2445 C C . PRO A 1 330 ? 3.100 -2.116 9.821 1.00 98.06 330 PRO A C 1
ATOM 2447 O O . PRO A 1 330 ? 4.154 -1.993 9.191 1.00 98.06 330 PRO A O 1
ATOM 2450 N N . THR A 1 331 ? 2.159 -2.998 9.486 1.00 98.50 331 THR A N 1
ATOM 2451 C CA . THR A 1 331 ? 2.160 -3.733 8.213 1.00 98.50 331 THR A CA 1
ATOM 2452 C C . THR A 1 331 ? 1.263 -2.993 7.230 1.00 98.50 331 THR A C 1
ATOM 2454 O O . THR A 1 331 ? 0.071 -2.838 7.489 1.00 98.50 331 THR A O 1
ATOM 2457 N N . VAL A 1 332 ? 1.831 -2.519 6.123 1.00 98.88 332 VAL A N 1
ATOM 2458 C CA . VAL A 1 332 ? 1.143 -1.713 5.110 1.00 98.88 332 VAL A CA 1
ATOM 2459 C C . VAL A 1 332 ? 1.157 -2.472 3.787 1.00 98.88 332 VAL A C 1
ATOM 2461 O O . VAL A 1 332 ? 2.225 -2.723 3.231 1.00 98.88 332 VAL A O 1
ATOM 2464 N N . THR A 1 333 ? -0.016 -2.856 3.285 1.00 98.69 333 THR A N 1
ATOM 2465 C CA . THR A 1 333 ? -0.125 -3.729 2.105 1.00 98.69 333 THR A CA 1
ATOM 2466 C C . THR A 1 333 ? -1.154 -3.228 1.104 1.00 98.69 333 THR A C 1
ATOM 2468 O O . THR A 1 333 ? -2.279 -2.914 1.487 1.00 98.69 333 THR A O 1
ATOM 2471 N N . ASN A 1 334 ? -0.812 -3.220 -0.185 1.00 98.12 334 ASN A N 1
ATOM 2472 C CA . ASN A 1 334 ? -1.719 -2.785 -1.251 1.00 98.12 334 ASN A CA 1
ATOM 2473 C C . ASN A 1 334 ? -2.294 -1.379 -0.996 1.00 98.12 334 ASN A C 1
ATOM 2475 O O . ASN A 1 334 ? -3.499 -1.155 -1.074 1.00 98.12 334 ASN A O 1
ATOM 2479 N N . CYS A 1 335 ? -1.441 -0.442 -0.577 1.00 98.88 335 CYS A N 1
ATOM 2480 C CA . CYS A 1 335 ? -1.852 0.923 -0.257 1.00 98.88 335 CYS A CA 1
ATOM 2481 C C . CYS A 1 335 ? -1.291 1.922 -1.268 1.00 98.88 335 CYS A C 1
ATOM 2483 O O . CYS A 1 335 ? -0.171 1.782 -1.754 1.00 98.88 335 CYS A O 1
ATOM 2485 N N . THR A 1 336 ? -2.049 2.983 -1.530 1.00 98.69 336 THR A N 1
ATOM 2486 C CA . THR A 1 336 ? -1.619 4.092 -2.388 1.00 98.69 336 THR A CA 1
ATOM 2487 C C . THR A 1 336 ? -1.465 5.367 -1.569 1.00 98.69 336 THR A C 1
ATOM 2489 O O . THR A 1 336 ? -2.400 5.795 -0.905 1.00 98.69 336 THR A O 1
ATOM 2492 N N . PHE A 1 337 ? -0.306 6.009 -1.650 1.00 98.81 337 PHE A N 1
ATOM 2493 C CA . PHE A 1 337 ? -0.019 7.333 -1.111 1.00 98.81 337 PHE A CA 1
ATOM 2494 C C . PHE A 1 337 ? 0.109 8.297 -2.287 1.00 98.81 337 PHE A C 1
ATOM 2496 O O . PHE A 1 337 ? 1.078 8.213 -3.044 1.00 98.81 337 PHE A O 1
ATOM 2503 N N . SER A 1 338 ? -0.865 9.190 -2.462 1.00 98.06 338 SER A N 1
ATOM 2504 C CA . SER A 1 338 ? -0.927 10.111 -3.597 1.00 98.06 338 SER A CA 1
ATOM 2505 C C . SER A 1 338 ? -1.095 11.565 -3.169 1.00 98.06 338 SER A C 1
ATOM 2507 O O . SER A 1 338 ? -1.922 11.879 -2.312 1.00 98.06 338 SER A O 1
ATOM 2509 N N . GLY A 1 339 ? -0.302 12.465 -3.757 1.00 96.06 339 GLY A N 1
ATOM 2510 C CA . GLY A 1 339 ? -0.493 13.909 -3.598 1.00 96.06 339 GLY A CA 1
ATOM 2511 C C . GLY A 1 339 ? -0.389 14.416 -2.155 1.00 96.06 339 GLY A C 1
ATOM 2512 O O . GLY A 1 339 ? -0.922 15.480 -1.844 1.00 96.06 339 GLY A O 1
ATOM 2513 N N . ASN A 1 340 ? 0.242 13.662 -1.250 1.00 96.56 340 ASN A N 1
ATOM 2514 C CA . ASN A 1 340 ? 0.407 14.083 0.137 1.00 96.56 340 ASN A CA 1
ATOM 2515 C C . ASN A 1 340 ? 1.600 15.039 0.256 1.00 96.56 340 ASN A C 1
ATOM 2517 O O . ASN A 1 340 ? 2.608 14.879 -0.436 1.00 96.56 340 ASN A O 1
ATOM 2521 N N . ALA A 1 341 ? 1.497 16.038 1.127 1.00 93.56 341 ALA A N 1
ATOM 2522 C CA . ALA A 1 341 ? 2.447 17.140 1.197 1.00 93.56 341 ALA A CA 1
ATOM 2523 C C . ALA A 1 341 ? 2.939 17.403 2.622 1.00 93.56 341 ALA A C 1
ATOM 2525 O O . ALA A 1 341 ? 2.178 17.340 3.588 1.00 93.56 341 ALA A O 1
ATOM 2526 N N . THR A 1 342 ? 4.211 17.766 2.760 1.00 92.12 342 THR A N 1
ATOM 2527 C CA . THR A 1 342 ? 4.767 18.203 4.041 1.00 92.12 342 THR A CA 1
ATOM 2528 C C . THR A 1 342 ? 5.705 19.400 3.935 1.00 92.12 342 THR A C 1
ATOM 2530 O O . THR A 1 342 ? 6.246 19.749 2.876 1.00 92.12 342 THR A O 1
ATOM 2533 N N . VAL A 1 343 ? 5.923 20.059 5.076 1.00 87.69 343 VAL A N 1
ATOM 2534 C CA . VAL A 1 343 ? 6.986 21.066 5.203 1.00 87.69 343 VAL A CA 1
ATOM 2535 C C . VAL A 1 343 ? 8.343 20.384 5.402 1.00 87.69 343 VAL A C 1
ATOM 2537 O O . VAL A 1 343 ? 9.297 20.657 4.671 1.00 87.69 343 VAL A O 1
ATOM 2540 N N . TYR A 1 344 ? 8.409 19.463 6.359 1.00 83.88 344 TYR A N 1
ATOM 2541 C CA . TYR A 1 344 ? 9.569 18.640 6.690 1.00 83.88 344 TYR A CA 1
ATOM 2542 C C . TYR A 1 344 ? 9.161 17.151 6.591 1.00 83.88 344 TYR A C 1
ATOM 2544 O O . TYR A 1 344 ? 7.983 16.844 6.557 1.00 83.88 344 TYR A O 1
ATOM 2552 N N . GLY A 1 345 ? 10.082 16.198 6.523 1.00 82.12 345 GLY A N 1
ATOM 2553 C CA . GLY A 1 345 ? 9.789 14.762 6.529 1.00 82.12 345 GLY A CA 1
ATOM 2554 C C . GLY A 1 345 ? 9.175 14.168 5.251 1.00 82.12 345 GLY A C 1
ATOM 2555 O O . GLY A 1 345 ? 9.426 14.628 4.143 1.00 82.12 345 GLY A O 1
ATOM 2556 N N . GLY A 1 346 ? 8.456 13.061 5.417 1.00 84.44 346 GLY A N 1
ATOM 2557 C CA . GLY A 1 346 ? 7.985 12.186 4.349 1.00 84.44 346 GLY A CA 1
ATOM 2558 C C . GLY A 1 346 ? 6.631 12.630 3.812 1.00 84.44 346 GLY A C 1
ATOM 2559 O O . GLY A 1 346 ? 5.655 12.593 4.560 1.00 84.44 346 GLY A O 1
ATOM 2560 N N . GLY A 1 347 ? 6.549 13.017 2.536 1.00 91.50 347 GLY A N 1
ATOM 2561 C CA . GLY A 1 347 ? 5.276 13.412 1.920 1.00 91.50 347 GLY A CA 1
ATOM 2562 C C . GLY A 1 347 ? 4.250 12.278 1.996 1.00 91.50 347 GLY A C 1
ATOM 2563 O O . GLY A 1 347 ? 3.178 12.442 2.577 1.00 91.50 347 GLY A O 1
ATOM 2564 N N . GLY A 1 348 ? 4.615 11.096 1.494 1.00 96.81 348 GLY A N 1
ATOM 2565 C CA . GLY A 1 348 ? 3.797 9.886 1.597 1.00 96.81 348 GLY A CA 1
ATOM 2566 C C . GLY A 1 348 ? 3.863 9.242 2.984 1.00 96.81 348 GLY A C 1
ATOM 2567 O O . GLY A 1 348 ? 2.840 9.131 3.661 1.00 96.81 348 GLY A O 1
ATOM 2568 N N . MET A 1 349 ? 5.062 8.838 3.420 1.00 97.94 349 MET A N 1
ATOM 2569 C CA . MET A 1 349 ? 5.283 8.154 4.703 1.00 97.94 349 MET A CA 1
ATOM 2570 C C . MET A 1 349 ? 6.520 8.671 5.452 1.00 97.94 349 MET A C 1
ATOM 2572 O O . MET A 1 349 ? 7.605 8.777 4.881 1.00 97.94 349 MET A O 1
ATOM 2576 N N . TYR A 1 350 ? 6.376 8.936 6.751 1.00 96.75 350 TYR A N 1
ATOM 2577 C CA . TYR A 1 350 ? 7.443 9.403 7.640 1.00 96.75 350 TYR A CA 1
ATOM 2578 C C . TYR A 1 350 ? 7.713 8.399 8.765 1.00 96.75 350 TYR A C 1
ATOM 2580 O O . TYR A 1 350 ? 6.859 8.203 9.624 1.00 96.75 350 TYR A O 1
ATOM 2588 N N . ASN A 1 351 ? 8.900 7.790 8.782 1.00 97.44 351 ASN A N 1
ATOM 2589 C CA . ASN A 1 351 ? 9.326 6.812 9.786 1.00 97.44 351 ASN A CA 1
ATOM 2590 C C . ASN A 1 351 ? 10.441 7.397 10.659 1.00 97.44 351 ASN A C 1
ATOM 2592 O O . ASN A 1 351 ? 11.492 7.793 10.144 1.00 97.44 351 ASN A O 1
ATOM 2596 N N . THR A 1 352 ? 10.224 7.439 11.973 1.00 94.62 352 THR A N 1
ATOM 2597 C CA . THR A 1 352 ? 11.210 7.933 12.947 1.00 94.62 352 THR A CA 1
ATOM 2598 C C . THR A 1 352 ? 11.249 7.073 14.202 1.00 94.62 352 THR A C 1
ATOM 2600 O O . THR A 1 352 ? 10.333 6.298 14.478 1.00 94.62 352 THR A O 1
ATOM 2603 N N . ASP A 1 353 ? 12.293 7.263 15.000 1.00 92.56 353 ASP A N 1
ATOM 2604 C CA . ASP A 1 353 ? 12.409 6.712 16.345 1.00 92.56 353 ASP A CA 1
ATOM 2605 C C . ASP A 1 353 ? 12.384 5.170 16.340 1.00 92.56 353 ASP A C 1
ATOM 2607 O O . ASP A 1 353 ? 11.619 4.533 17.059 1.00 92.56 353 ASP A O 1
ATOM 2611 N N . SER A 1 354 ? 13.234 4.553 15.508 1.00 94.56 354 SER A N 1
ATOM 2612 C CA . SER A 1 354 ? 13.319 3.087 15.359 1.00 94.56 354 SER A CA 1
ATOM 2613 C C . SER A 1 354 ? 12.032 2.429 14.843 1.00 94.56 354 SER A C 1
ATOM 2615 O O . SER A 1 354 ? 11.714 1.306 15.227 1.00 94.56 354 SER A O 1
ATOM 2617 N N . SER A 1 355 ? 11.315 3.109 13.946 1.00 97.31 355 SER A N 1
ATOM 2618 C CA . SER A 1 355 ? 10.127 2.572 13.272 1.00 97.31 355 SER A CA 1
ATOM 2619 C C . SER A 1 355 ? 10.519 1.759 12.038 1.00 97.31 355 SER A C 1
ATOM 2621 O O . SER A 1 355 ? 11.118 2.287 11.105 1.00 97.31 355 SER A O 1
ATOM 2623 N N . ASN A 1 356 ? 10.168 0.478 11.990 1.00 97.75 356 ASN A N 1
ATOM 2624 C CA . ASN A 1 356 ? 10.545 -0.436 10.908 1.00 97.75 356 ASN A CA 1
ATOM 2625 C C . ASN A 1 356 ? 9.294 -1.065 10.272 1.00 97.75 356 ASN A C 1
ATOM 2627 O O . ASN A 1 356 ? 9.071 -2.268 10.422 1.00 97.75 356 ASN A O 1
ATOM 2631 N N . PRO A 1 357 ? 8.440 -0.279 9.586 1.00 98.38 357 PRO A N 1
ATOM 2632 C CA . PRO A 1 357 ? 7.253 -0.834 8.953 1.00 98.38 357 PRO A CA 1
ATOM 2633 C C . PRO A 1 357 ? 7.611 -1.829 7.845 1.00 98.38 357 PRO A C 1
ATOM 2635 O O . PRO A 1 357 ? 8.654 -1.721 7.188 1.00 98.38 357 PRO A O 1
ATOM 2638 N N . VAL A 1 358 ? 6.697 -2.770 7.616 1.00 98.56 358 VAL A N 1
ATOM 2639 C CA . VAL A 1 358 ? 6.716 -3.665 6.454 1.00 98.56 358 VAL A CA 1
ATOM 2640 C C . VAL A 1 358 ? 5.768 -3.081 5.417 1.00 98.56 358 VAL A C 1
ATOM 2642 O O . VAL A 1 358 ? 4.576 -2.947 5.682 1.00 98.56 358 VAL A O 1
ATOM 2645 N N . VAL A 1 359 ? 6.305 -2.695 4.262 1.00 98.88 359 VAL A N 1
ATOM 2646 C CA . VAL A 1 359 ? 5.577 -2.018 3.185 1.00 98.88 359 VAL A CA 1
ATOM 2647 C C . VAL A 1 359 ? 5.634 -2.889 1.936 1.00 98.88 359 VAL A C 1
ATOM 2649 O O . VAL A 1 359 ? 6.713 -3.109 1.383 1.00 98.88 359 VAL A O 1
ATOM 2652 N N . THR A 1 360 ? 4.477 -3.373 1.497 1.00 98.81 360 THR A N 1
ATOM 2653 C CA . THR A 1 360 ? 4.366 -4.364 0.419 1.00 98.81 360 THR A CA 1
ATOM 2654 C C . THR A 1 360 ? 3.280 -3.961 -0.571 1.00 98.81 360 THR A C 1
ATOM 2656 O O . THR A 1 360 ? 2.218 -3.496 -0.159 1.00 98.81 360 THR A O 1
ATOM 2659 N N . ASP A 1 361 ? 3.525 -4.124 -1.869 1.00 98.50 361 ASP A N 1
ATOM 2660 C CA . ASP A 1 361 ? 2.550 -3.831 -2.934 1.00 98.50 361 ASP A CA 1
ATOM 2661 C C . ASP A 1 361 ? 2.010 -2.389 -2.878 1.00 98.50 361 ASP A C 1
ATOM 2663 O O . ASP A 1 361 ? 0.834 -2.134 -3.114 1.00 98.50 361 ASP A O 1
ATOM 2667 N N . CYS A 1 362 ? 2.837 -1.423 -2.468 1.00 98.88 362 CYS A N 1
ATOM 2668 C CA . CYS A 1 362 ? 2.398 -0.043 -2.259 1.00 98.88 362 CYS A CA 1
ATOM 2669 C C . CYS A 1 362 ? 2.859 0.899 -3.373 1.00 98.88 362 CYS A C 1
ATOM 2671 O O . CYS A 1 362 ? 3.949 0.762 -3.933 1.00 98.88 362 CYS A O 1
ATOM 2673 N N . ILE A 1 363 ? 2.050 1.925 -3.627 1.00 98.75 363 ILE A N 1
ATOM 2674 C CA . ILE A 1 363 ? 2.326 2.977 -4.608 1.00 98.75 363 ILE A CA 1
ATOM 2675 C C . ILE A 1 363 ? 2.502 4.308 -3.877 1.00 98.75 363 ILE A C 1
ATOM 2677 O O . ILE A 1 363 ? 1.617 4.743 -3.150 1.00 98.75 363 ILE A O 1
ATOM 2681 N N . PHE A 1 364 ? 3.624 4.984 -4.103 1.00 98.75 364 PHE A N 1
ATOM 2682 C CA . PHE A 1 364 ? 3.913 6.341 -3.647 1.00 98.75 364 PHE A CA 1
ATOM 2683 C C . PHE A 1 364 ? 4.045 7.239 -4.873 1.00 98.75 364 PHE A C 1
ATOM 2685 O O . PHE A 1 364 ? 5.050 7.170 -5.584 1.00 98.75 364 PHE A O 1
ATOM 2692 N N . ILE A 1 365 ? 3.037 8.068 -5.137 1.00 98.06 365 ILE A N 1
ATOM 2693 C CA . ILE A 1 365 ? 2.973 8.891 -6.344 1.00 98.06 365 ILE A CA 1
ATOM 2694 C C . ILE A 1 365 ? 2.715 10.365 -6.039 1.00 98.06 365 ILE A C 1
ATOM 2696 O O . ILE A 1 365 ? 1.830 10.700 -5.257 1.00 98.06 365 ILE A O 1
ATOM 2700 N N . GLU A 1 366 ? 3.491 11.254 -6.660 1.00 96.56 366 GLU A N 1
ATOM 2701 C CA . GLU A 1 366 ? 3.286 12.712 -6.577 1.00 96.56 366 GLU A CA 1
ATOM 2702 C C . GLU A 1 366 ? 3.237 13.270 -5.139 1.00 96.56 366 GLU A C 1
ATOM 2704 O O . GLU A 1 366 ? 2.631 14.307 -4.870 1.00 96.56 366 GLU A O 1
ATOM 2709 N N . ASN A 1 367 ? 3.886 12.600 -4.183 1.00 96.81 367 ASN A N 1
ATOM 2710 C CA . ASN A 1 367 ? 4.004 13.111 -2.821 1.00 96.81 367 ASN A CA 1
ATOM 2711 C C . ASN A 1 367 ? 5.145 14.129 -2.736 1.00 96.81 367 ASN A C 1
ATOM 2713 O O . ASN A 1 367 ? 6.129 14.036 -3.478 1.00 96.81 367 ASN A O 1
ATOM 2717 N N . SER A 1 368 ? 5.034 15.103 -1.828 1.00 94.50 368 SER A N 1
ATOM 2718 C CA . SER A 1 368 ? 5.990 16.206 -1.758 1.00 94.50 368 SER A CA 1
ATOM 2719 C C . SER A 1 368 ? 6.443 16.623 -0.359 1.00 94.50 368 SER A C 1
ATOM 2721 O O . SER A 1 368 ? 5.669 16.588 0.592 1.00 94.50 368 SER A O 1
ATOM 2723 N N . ALA A 1 369 ? 7.700 17.071 -0.249 1.00 91.94 369 ALA A N 1
ATOM 2724 C CA . ALA A 1 369 ? 8.276 17.654 0.968 1.00 91.94 369 ALA A CA 1
ATOM 2725 C C . ALA A 1 369 ? 9.100 18.916 0.647 1.00 91.94 369 ALA A C 1
ATOM 2727 O O . ALA A 1 369 ? 10.083 18.869 -0.094 1.00 91.94 369 ALA A O 1
ATOM 2728 N N . SER A 1 370 ? 8.712 20.071 1.194 1.00 87.06 370 SER A N 1
ATOM 2729 C CA . SER A 1 370 ? 9.217 21.368 0.702 1.00 87.06 370 SER A CA 1
ATOM 2730 C C . SER A 1 370 ? 10.581 21.830 1.244 1.00 87.06 370 SER A C 1
ATOM 2732 O O . SER A 1 370 ? 11.246 22.601 0.550 1.00 87.06 370 SER A O 1
ATOM 2734 N N . MET A 1 371 ? 11.025 21.401 2.436 1.00 78.69 371 MET A N 1
ATOM 2735 C CA . MET A 1 371 ? 12.277 21.898 3.048 1.00 78.69 371 MET A CA 1
ATOM 2736 C C . MET A 1 371 ? 13.303 20.822 3.414 1.00 78.69 371 MET A C 1
ATOM 2738 O O . MET A 1 371 ? 14.477 20.983 3.115 1.00 78.69 371 MET A O 1
ATOM 2742 N N . LEU A 1 372 ? 12.928 19.750 4.105 1.00 74.75 372 LEU A N 1
ATOM 2743 C CA . LEU A 1 372 ? 13.861 18.687 4.509 1.00 74.75 372 LEU A CA 1
ATOM 2744 C C . LEU A 1 372 ? 13.081 17.388 4.527 1.00 74.75 372 LEU A C 1
ATOM 2746 O O . LEU A 1 372 ? 12.224 17.273 5.387 1.00 74.75 372 LEU A O 1
ATOM 2750 N N . GLY A 1 373 ? 13.328 16.426 3.645 1.00 76.00 373 GLY A N 1
ATOM 2751 C CA . GLY A 1 373 ? 12.523 15.206 3.671 1.00 76.00 373 GLY A CA 1
ATOM 2752 C C . GLY A 1 373 ? 12.492 14.470 2.351 1.00 76.00 373 GLY A C 1
ATOM 2753 O O . GLY A 1 373 ? 12.903 15.065 1.364 1.00 76.00 373 GLY A O 1
ATOM 2754 N N . GLY A 1 374 ? 12.024 13.218 2.369 1.00 79.56 374 GLY A N 1
ATOM 2755 C CA . GLY A 1 374 ? 11.824 12.410 1.171 1.00 79.56 374 GLY A CA 1
ATOM 2756 C C . GLY A 1 374 ? 10.393 12.538 0.661 1.00 79.56 374 GLY A C 1
ATOM 2757 O O . GLY A 1 374 ? 9.454 12.495 1.450 1.00 79.56 374 GLY A O 1
ATOM 2758 N N . GLY A 1 375 ? 10.210 12.738 -0.642 1.00 86.44 375 GLY A N 1
ATOM 2759 C CA . GLY A 1 375 ? 8.889 13.028 -1.209 1.00 86.44 375 GLY A CA 1
ATOM 2760 C C . GLY A 1 375 ? 7.940 11.854 -0.989 1.00 86.44 375 GLY A C 1
ATOM 2761 O O . GLY A 1 375 ? 6.885 12.015 -0.382 1.00 86.44 375 GLY A O 1
ATOM 2762 N N . GLY A 1 376 ? 8.362 10.653 -1.387 1.00 95.69 376 GLY A N 1
ATOM 2763 C CA . GLY A 1 376 ? 7.629 9.414 -1.134 1.00 95.69 376 GLY A CA 1
ATOM 2764 C C . GLY A 1 376 ? 7.761 8.944 0.316 1.00 95.69 376 GLY A C 1
ATOM 2765 O O . GLY A 1 376 ? 6.765 8.869 1.036 1.00 95.69 376 GLY A O 1
ATOM 2766 N N . MET A 1 377 ? 8.986 8.644 0.756 1.00 97.12 377 MET A N 1
ATOM 2767 C CA . MET A 1 377 ? 9.259 8.086 2.086 1.00 97.12 377 MET A CA 1
ATOM 2768 C C . MET A 1 377 ? 10.483 8.717 2.756 1.00 97.12 377 MET A C 1
ATOM 2770 O O . MET A 1 377 ? 11.531 8.894 2.138 1.00 97.12 377 MET A O 1
ATOM 2774 N N . TYR A 1 378 ? 10.382 8.996 4.053 1.00 96.25 378 TYR A N 1
ATOM 2775 C CA . TYR A 1 378 ? 11.500 9.433 4.888 1.00 96.25 378 TYR A CA 1
ATOM 2776 C C . TYR A 1 378 ? 11.753 8.440 6.021 1.00 96.25 378 TYR A C 1
ATOM 2778 O O . TYR A 1 378 ? 10.815 8.059 6.717 1.00 96.25 378 TYR A O 1
ATOM 2786 N N . ASN A 1 379 ? 13.022 8.096 6.247 1.00 96.00 379 ASN A N 1
ATOM 2787 C CA . ASN A 1 379 ? 13.464 7.159 7.276 1.00 96.00 379 ASN A CA 1
ATOM 2788 C C . ASN A 1 379 ? 14.576 7.783 8.131 1.00 96.00 379 ASN A C 1
ATOM 2790 O O . ASN A 1 379 ? 15.713 7.932 7.675 1.00 96.00 379 ASN A O 1
ATOM 2794 N N . GLY A 1 380 ? 14.248 8.148 9.372 1.00 94.19 380 GLY A N 1
ATOM 2795 C CA . GLY A 1 380 ? 15.190 8.647 10.376 1.00 94.19 380 GLY A CA 1
ATOM 2796 C C . GLY A 1 380 ? 15.436 7.603 11.460 1.00 94.19 380 GLY A C 1
ATOM 2797 O O . GLY A 1 380 ? 14.500 7.215 12.158 1.00 94.19 380 GLY A O 1
ATOM 2798 N N . ASP A 1 381 ? 16.677 7.121 11.578 1.00 93.94 381 ASP A N 1
ATOM 2799 C CA . ASP A 1 381 ? 17.059 6.028 12.493 1.00 93.94 381 ASP A CA 1
ATOM 2800 C C . ASP A 1 381 ? 16.063 4.850 12.467 1.00 93.94 381 ASP A C 1
ATOM 2802 O O . ASP A 1 381 ? 15.662 4.317 13.499 1.00 93.94 381 ASP A O 1
ATOM 2806 N N . SER A 1 382 ? 15.622 4.494 11.258 1.00 96.81 382 SER A N 1
ATOM 2807 C CA . SER A 1 382 ? 14.483 3.619 10.971 1.00 96.81 382 SER A CA 1
ATOM 2808 C C . SER A 1 382 ? 14.791 2.787 9.727 1.00 96.81 382 SER A C 1
ATOM 2810 O O . SER A 1 382 ? 15.316 3.303 8.744 1.00 96.81 382 SER A O 1
ATOM 2812 N N . SER A 1 383 ? 14.509 1.489 9.751 1.00 97.25 383 SER A N 1
ATOM 2813 C CA . SER A 1 383 ? 14.920 0.540 8.706 1.00 97.25 383 SER A CA 1
ATOM 2814 C C . SER A 1 383 ? 13.724 -0.258 8.173 1.00 97.25 383 SER A C 1
ATOM 2816 O O . SER A 1 383 ? 13.655 -1.467 8.399 1.00 97.25 383 SER A O 1
ATOM 2818 N N . PRO A 1 384 ? 12.761 0.383 7.479 1.00 98.12 384 PRO A N 1
ATOM 2819 C CA . PRO A 1 384 ? 11.660 -0.332 6.841 1.00 98.12 384 PRO A CA 1
ATOM 2820 C C . PRO A 1 384 ? 12.119 -1.403 5.849 1.00 98.12 384 PRO A C 1
ATOM 2822 O O . PRO A 1 384 ? 13.169 -1.287 5.201 1.00 98.12 384 PRO A O 1
ATOM 2825 N N . THR A 1 385 ? 11.257 -2.406 5.690 1.00 98.56 385 THR A N 1
ATOM 2826 C CA . THR A 1 385 ? 11.322 -3.384 4.598 1.00 98.56 385 THR A CA 1
ATOM 2827 C C . THR A 1 385 ? 10.295 -2.992 3.545 1.00 98.56 385 THR A C 1
ATOM 2829 O O . THR A 1 385 ? 9.111 -2.890 3.854 1.00 98.56 385 THR A O 1
ATOM 2832 N N . VAL A 1 386 ? 10.749 -2.750 2.317 1.00 98.88 386 VAL A N 1
ATOM 2833 C CA . VAL A 1 386 ? 9.939 -2.240 1.208 1.00 98.88 386 VAL A CA 1
ATOM 2834 C C . VAL A 1 386 ? 10.035 -3.216 0.042 1.00 98.88 386 VAL A C 1
ATOM 2836 O O . VAL A 1 386 ? 11.106 -3.360 -0.549 1.00 98.88 386 VAL A O 1
ATOM 2839 N N . THR A 1 387 ? 8.930 -3.881 -0.286 1.00 98.75 387 THR A N 1
ATOM 2840 C CA . THR A 1 387 ? 8.912 -4.929 -1.314 1.00 98.75 387 THR A CA 1
ATOM 2841 C C . THR A 1 387 ? 7.815 -4.696 -2.337 1.00 98.75 387 THR A C 1
ATOM 2843 O O . THR A 1 387 ? 6.691 -4.368 -1.971 1.00 98.75 387 THR A O 1
ATOM 2846 N N . ASN A 1 388 ? 8.121 -4.898 -3.619 1.00 98.25 388 ASN A N 1
ATOM 2847 C CA . ASN A 1 388 ? 7.124 -4.846 -4.692 1.00 98.25 388 ASN A CA 1
ATOM 2848 C C . ASN A 1 388 ? 6.388 -3.493 -4.770 1.00 98.25 388 ASN A C 1
ATOM 2850 O O . ASN A 1 388 ? 5.187 -3.422 -5.003 1.00 98.25 388 ASN A O 1
ATOM 2854 N N . CYS A 1 389 ? 7.102 -2.402 -4.484 1.00 98.88 389 CYS A N 1
ATOM 2855 C CA . CYS A 1 389 ? 6.530 -1.061 -4.389 1.00 98.88 389 CYS A CA 1
ATOM 2856 C C . CYS A 1 389 ? 6.975 -0.164 -5.541 1.00 98.88 389 CYS A C 1
ATOM 2858 O O . CYS A 1 389 ? 8.054 -0.332 -6.118 1.00 98.88 389 CYS A O 1
ATOM 2860 N N . ARG A 1 390 ? 6.178 0.868 -5.807 1.00 98.62 390 ARG A N 1
ATOM 2861 C CA . ARG A 1 390 ? 6.487 1.895 -6.799 1.00 98.62 390 ARG A CA 1
ATOM 2862 C C . ARG A 1 390 ? 6.582 3.278 -6.163 1.00 98.62 390 ARG A C 1
ATOM 2864 O O . ARG A 1 390 ? 5.667 3.695 -5.463 1.00 98.62 390 ARG A O 1
ATOM 2871 N N . PHE A 1 391 ? 7.647 4.012 -6.475 1.00 98.56 391 PHE A N 1
ATOM 2872 C CA . PHE A 1 391 ? 7.860 5.411 -6.101 1.00 98.56 391 PHE A CA 1
ATOM 2873 C C . PHE A 1 391 ? 7.979 6.245 -7.374 1.00 98.56 391 PHE A C 1
ATOM 2875 O O . PHE A 1 391 ? 8.995 6.162 -8.060 1.00 98.56 391 PHE A O 1
ATOM 2882 N N . SER A 1 392 ? 6.954 7.032 -7.710 1.00 97.56 392 SER A N 1
ATOM 2883 C CA . SER A 1 392 ? 6.904 7.758 -8.981 1.00 97.56 392 SER A CA 1
ATOM 2884 C C . SER A 1 392 ? 6.570 9.235 -8.828 1.00 97.56 392 SER A C 1
ATOM 2886 O O . SER A 1 392 ? 5.622 9.587 -8.132 1.00 97.56 392 SER A O 1
ATOM 2888 N N . GLY A 1 393 ? 7.301 10.115 -9.513 1.00 95.88 393 GLY A N 1
ATOM 2889 C CA . GLY A 1 393 ? 6.941 11.537 -9.578 1.00 95.88 393 GLY A CA 1
ATOM 2890 C C . GLY A 1 393 ? 6.946 12.263 -8.226 1.00 95.88 393 GLY A C 1
ATOM 2891 O O . GLY A 1 393 ? 6.359 13.337 -8.105 1.00 95.88 393 GLY A O 1
ATOM 2892 N N . ASN A 1 394 ? 7.568 11.692 -7.190 1.00 96.31 394 ASN A N 1
ATOM 2893 C CA . ASN A 1 394 ? 7.623 12.319 -5.875 1.00 96.31 394 ASN A CA 1
ATOM 2894 C C . ASN A 1 394 ? 8.668 13.443 -5.871 1.00 96.31 394 ASN A C 1
ATOM 2896 O O . ASN A 1 394 ? 9.714 13.341 -6.519 1.00 96.31 394 ASN A O 1
ATOM 2900 N N . TYR A 1 395 ? 8.397 14.519 -5.133 1.00 93.81 395 TYR A N 1
ATOM 2901 C CA . TYR A 1 395 ? 9.211 15.731 -5.153 1.00 93.81 395 TYR A CA 1
ATOM 2902 C C . TYR A 1 395 ? 9.690 16.146 -3.765 1.00 93.81 395 TYR A C 1
ATOM 2904 O O . TYR A 1 395 ? 8.882 16.375 -2.871 1.00 93.81 395 TYR A O 1
ATOM 2912 N N . ALA A 1 396 ? 10.991 16.352 -3.572 1.00 91.88 396 ALA A N 1
ATOM 2913 C CA . ALA A 1 396 ? 11.467 16.886 -2.297 1.00 91.88 396 ALA A CA 1
ATOM 2914 C C . ALA A 1 396 ? 12.719 17.760 -2.375 1.00 91.88 396 ALA A C 1
ATOM 2916 O O . ALA A 1 396 ? 13.234 18.064 -3.447 1.00 91.88 396 ALA A O 1
ATOM 2917 N N . MET A 1 397 ? 13.239 18.201 -1.228 1.00 87.81 397 MET A N 1
ATOM 2918 C CA . MET A 1 397 ? 14.582 18.789 -1.190 1.00 87.81 397 MET A CA 1
ATOM 2919 C C . MET A 1 397 ? 15.682 17.713 -1.234 1.00 87.81 397 MET A C 1
ATOM 2921 O O . MET A 1 397 ? 16.716 17.947 -1.858 1.00 87.81 397 MET A O 1
ATOM 2925 N N . PHE A 1 398 ? 15.450 16.530 -0.650 1.00 87.00 398 PHE A N 1
ATOM 2926 C CA . PHE A 1 398 ? 16.414 15.422 -0.578 1.00 87.00 398 PHE A CA 1
ATOM 2927 C C . PHE A 1 398 ? 15.709 14.068 -0.725 1.00 87.00 398 PHE A C 1
ATOM 2929 O O . PHE A 1 398 ? 14.765 13.817 0.003 1.00 87.00 398 PHE A O 1
ATOM 2936 N N . GLY A 1 399 ? 16.156 13.162 -1.595 1.00 87.75 399 GLY A N 1
ATOM 2937 C CA . GLY A 1 399 ? 15.531 11.833 -1.707 1.00 87.75 399 GLY A CA 1
ATOM 2938 C C . GLY A 1 399 ? 14.079 11.885 -2.191 1.00 87.75 399 GLY A C 1
ATOM 2939 O O . GLY A 1 399 ? 13.167 11.571 -1.431 1.00 87.75 399 GLY A O 1
ATOM 2940 N N . GLY A 1 400 ? 13.850 12.297 -3.439 1.00 90.56 400 GLY A N 1
ATOM 2941 C CA . GLY A 1 400 ? 12.507 12.466 -4.012 1.00 90.56 400 GLY A CA 1
ATOM 2942 C C . GLY A 1 400 ? 11.624 11.233 -3.804 1.00 90.56 400 GLY A C 1
ATOM 2943 O O . GLY A 1 400 ? 10.541 11.356 -3.236 1.00 90.56 400 GLY A O 1
ATOM 2944 N N . GLY A 1 401 ? 12.113 10.041 -4.150 1.00 94.88 401 GLY A N 1
ATOM 2945 C CA . GLY A 1 401 ? 11.443 8.776 -3.841 1.00 94.88 401 GLY A CA 1
ATOM 2946 C C . GLY A 1 401 ? 11.599 8.373 -2.371 1.00 94.88 401 GLY A C 1
ATOM 2947 O O . GLY A 1 401 ? 10.606 8.186 -1.666 1.00 94.88 401 GLY A O 1
ATOM 2948 N N . MET A 1 402 ? 12.842 8.265 -1.892 1.00 95.19 402 MET A N 1
ATOM 2949 C CA . MET A 1 402 ? 13.167 7.843 -0.525 1.00 95.19 402 MET A CA 1
ATOM 2950 C C . MET A 1 402 ? 14.369 8.599 0.057 1.00 95.19 402 MET A C 1
ATOM 2952 O O . MET A 1 402 ? 15.398 8.750 -0.600 1.00 95.19 402 MET A O 1
ATOM 2956 N N . TYR A 1 403 ? 14.290 9.000 1.326 1.00 94.31 403 TYR A N 1
ATOM 2957 C CA . TYR A 1 403 ? 15.403 9.619 2.052 1.00 94.31 403 TYR A CA 1
ATOM 2958 C C . TYR A 1 403 ? 15.731 8.856 3.339 1.00 94.31 403 TYR A C 1
ATOM 2960 O O . TYR A 1 403 ? 14.916 8.795 4.257 1.00 94.31 403 TYR A O 1
ATOM 2968 N N . ASN A 1 404 ? 16.943 8.301 3.412 1.00 93.81 404 ASN A N 1
ATOM 2969 C CA . ASN A 1 404 ? 17.455 7.545 4.552 1.00 93.81 404 ASN A CA 1
ATOM 2970 C C . ASN A 1 404 ? 18.518 8.354 5.310 1.00 93.81 404 ASN A C 1
ATOM 2972 O O . ASN A 1 404 ? 19.572 8.708 4.767 1.00 93.81 404 ASN A O 1
ATOM 2976 N N . VAL A 1 405 ? 18.246 8.614 6.588 1.00 91.12 405 VAL A N 1
ATOM 2977 C CA . VAL A 1 405 ? 19.045 9.459 7.486 1.00 91.12 405 VAL A CA 1
ATOM 2978 C C . VAL A 1 405 ? 19.435 8.681 8.742 1.00 91.12 405 VAL A C 1
ATOM 2980 O O . VAL A 1 405 ? 18.715 7.780 9.177 1.00 91.12 405 VAL A O 1
ATOM 2983 N N . GLY A 1 406 ? 20.574 9.026 9.345 1.00 88.38 406 GLY A N 1
ATOM 2984 C CA . GLY A 1 406 ? 21.048 8.369 10.565 1.00 88.38 406 GLY A CA 1
ATOM 2985 C C . GLY A 1 406 ? 21.478 6.921 10.313 1.00 88.38 406 GLY A C 1
ATOM 2986 O O . GLY A 1 406 ? 22.091 6.633 9.287 1.00 88.38 406 GLY A O 1
ATOM 2987 N N . GLY A 1 407 ? 21.180 6.012 11.242 1.00 88.50 407 GLY A N 1
ATOM 2988 C CA . GLY A 1 407 ? 21.503 4.577 11.157 1.00 88.50 407 GLY A CA 1
ATOM 2989 C C . GLY A 1 407 ? 20.592 3.740 10.243 1.00 88.50 407 GLY A C 1
ATOM 2990 O O . GLY A 1 407 ? 20.674 2.511 10.267 1.00 88.50 407 GLY A O 1
ATOM 2991 N N . SER A 1 408 ? 19.721 4.377 9.458 1.00 92.88 408 SER A N 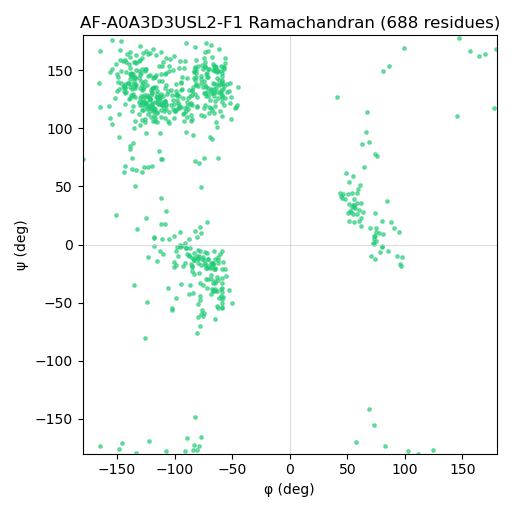1
ATOM 2992 C CA . SER A 1 408 ? 18.689 3.730 8.636 1.00 92.88 408 SER A CA 1
ATOM 2993 C C . SER A 1 408 ? 19.275 2.779 7.581 1.00 92.88 408 SER A C 1
ATOM 2995 O O . SER A 1 408 ? 19.970 3.199 6.655 1.00 92.88 408 SER A O 1
ATOM 2997 N N . SER A 1 409 ? 18.995 1.481 7.707 1.00 91.81 409 SER A N 1
ATOM 2998 C CA . SER A 1 409 ? 19.495 0.418 6.822 1.00 91.81 409 SER A CA 1
ATOM 2999 C C . SER A 1 409 ? 18.325 -0.304 6.156 1.00 91.81 409 SER A C 1
ATOM 3001 O O . SER A 1 409 ? 18.029 -1.455 6.464 1.00 91.81 409 SER A O 1
ATOM 3003 N N . THR A 1 410 ? 17.616 0.409 5.281 1.00 95.50 410 THR A N 1
ATOM 3004 C CA . THR A 1 410 ? 16.406 -0.100 4.622 1.00 95.50 410 THR A CA 1
ATOM 3005 C C . THR A 1 410 ? 16.687 -1.302 3.727 1.00 95.50 410 THR A C 1
ATOM 3007 O O . THR A 1 410 ? 17.758 -1.414 3.126 1.00 95.50 410 THR A O 1
ATOM 3010 N N . THR A 1 411 ? 15.708 -2.198 3.617 1.00 97.94 411 THR A N 1
ATOM 3011 C CA . THR A 1 411 ? 15.734 -3.299 2.646 1.00 97.94 411 THR A CA 1
ATOM 3012 C C . THR A 1 411 ? 14.701 -3.009 1.572 1.00 97.94 411 THR A C 1
ATOM 3014 O O . THR A 1 411 ? 13.521 -2.881 1.882 1.00 97.94 411 THR A O 1
ATOM 3017 N N . VAL A 1 412 ? 15.146 -2.868 0.325 1.00 98.56 412 VAL A N 1
ATOM 3018 C CA . VAL A 1 412 ? 14.310 -2.506 -0.822 1.00 98.56 412 VAL A CA 1
ATOM 3019 C C . VAL A 1 412 ? 14.436 -3.600 -1.874 1.00 98.56 412 VAL A C 1
ATOM 3021 O O . VAL A 1 412 ? 15.543 -3.891 -2.332 1.00 98.56 412 VAL A O 1
ATOM 3024 N N . THR A 1 413 ? 13.331 -4.252 -2.227 1.00 98.69 413 THR A N 1
ATOM 3025 C CA . THR A 1 413 ? 13.348 -5.421 -3.118 1.00 98.69 413 THR A CA 1
ATOM 3026 C C . THR A 1 413 ? 12.206 -5.398 -4.124 1.00 98.69 413 THR A C 1
ATOM 3028 O O . THR A 1 413 ? 11.067 -5.137 -3.752 1.00 98.69 413 THR A O 1
ATOM 3031 N N . ASN A 1 414 ? 12.491 -5.704 -5.392 1.00 98.56 414 ASN A N 1
ATOM 3032 C CA . ASN A 1 414 ? 11.487 -5.730 -6.464 1.00 98.56 414 ASN A CA 1
ATOM 3033 C C . ASN A 1 414 ? 10.738 -4.388 -6.597 1.00 98.56 414 ASN A C 1
ATOM 3035 O O . ASN A 1 414 ? 9.527 -4.367 -6.761 1.00 98.56 414 ASN A O 1
ATOM 3039 N N . CYS A 1 415 ? 11.420 -3.250 -6.450 1.00 98.81 415 CYS A N 1
ATOM 3040 C CA . CYS A 1 415 ? 10.772 -1.933 -6.462 1.00 98.81 415 CYS A CA 1
ATOM 3041 C C . CYS A 1 415 ? 11.141 -1.123 -7.706 1.00 98.81 415 CYS A C 1
ATOM 3043 O O . CYS A 1 415 ? 12.239 -1.267 -8.243 1.00 98.81 415 CYS A O 1
ATOM 3045 N N . THR A 1 416 ? 10.257 -0.211 -8.110 1.00 98.69 416 THR A N 1
ATOM 3046 C CA . THR A 1 416 ? 10.521 0.758 -9.186 1.00 98.69 416 THR A CA 1
ATOM 3047 C C . THR A 1 416 ? 10.521 2.181 -8.629 1.00 98.69 416 THR A C 1
ATOM 3049 O O . THR A 1 416 ? 9.523 2.618 -8.057 1.00 98.69 416 THR A O 1
ATOM 3052 N N . PHE A 1 417 ? 11.623 2.905 -8.815 1.00 98.38 417 PHE A N 1
ATOM 3053 C CA . PHE A 1 417 ? 11.755 4.342 -8.586 1.00 98.38 417 PHE A CA 1
ATOM 3054 C C . PHE A 1 417 ? 11.862 5.019 -9.952 1.00 98.38 417 PHE A C 1
ATOM 3056 O O . PHE A 1 417 ? 12.689 4.618 -10.772 1.00 98.38 417 PHE A O 1
ATOM 3063 N N . SER A 1 418 ? 10.971 5.968 -10.230 1.00 97.38 418 SER A N 1
ATOM 3064 C CA . SER A 1 418 ? 10.955 6.647 -11.521 1.00 97.38 418 SER A CA 1
ATOM 3065 C C . SER A 1 418 ? 10.460 8.082 -11.458 1.00 97.38 418 SER A C 1
ATOM 3067 O O . SER A 1 418 ? 9.459 8.388 -10.810 1.00 97.38 418 SER A O 1
ATOM 3069 N N . GLU A 1 419 ? 11.099 8.969 -12.213 1.00 95.75 419 GLU A N 1
ATOM 3070 C CA . GLU A 1 419 ? 10.692 10.373 -12.359 1.00 95.75 419 GLU A CA 1
ATOM 3071 C C . GLU A 1 419 ? 10.579 11.158 -11.039 1.00 95.75 419 GLU A C 1
ATOM 3073 O O . GLU A 1 419 ? 9.929 12.207 -10.977 1.00 95.75 419 GLU A O 1
ATOM 3078 N N . ASN A 1 420 ? 11.213 10.680 -9.970 1.00 95.69 420 ASN A N 1
ATOM 3079 C CA . ASN A 1 420 ? 11.301 11.382 -8.704 1.0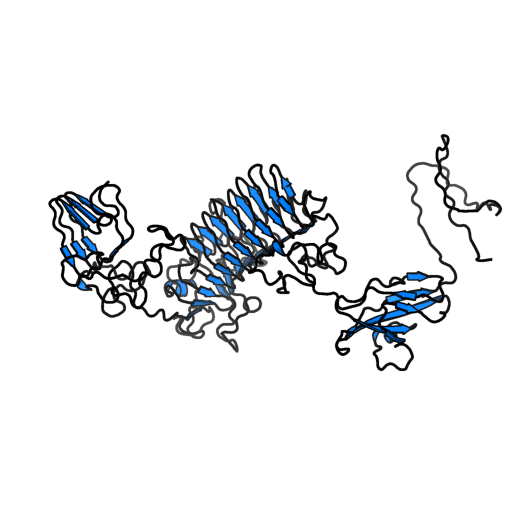0 95.69 420 ASN A CA 1
ATOM 3080 C C . ASN A 1 420 ? 12.302 12.530 -8.828 1.00 95.69 420 ASN A C 1
ATOM 3082 O O . ASN A 1 420 ? 13.344 12.434 -9.478 1.00 95.69 420 ASN A O 1
ATOM 3086 N N . ARG A 1 421 ? 11.980 13.666 -8.218 1.00 92.50 421 ARG A N 1
ATOM 3087 C CA . ARG A 1 421 ? 12.709 14.917 -8.434 1.00 92.50 421 ARG A CA 1
ATOM 3088 C C . ARG A 1 421 ? 13.090 15.546 -7.117 1.00 92.50 421 ARG A C 1
ATOM 3090 O O . ARG A 1 421 ? 12.322 15.540 -6.157 1.00 92.50 421 ARG A O 1
ATOM 3097 N N . VAL A 1 422 ? 14.245 16.191 -7.102 1.00 86.19 422 VAL A N 1
ATOM 3098 C CA . VAL A 1 422 ? 14.627 17.047 -5.986 1.00 86.19 422 VAL A CA 1
ATOM 3099 C C . VAL A 1 422 ? 15.196 18.381 -6.427 1.00 86.19 422 VAL A C 1
ATOM 3101 O O . VAL A 1 422 ? 15.709 18.530 -7.534 1.00 86.19 422 VAL A O 1
ATOM 3104 N N . SER A 1 423 ? 15.129 19.366 -5.532 1.00 82.50 423 SER A N 1
ATOM 3105 C CA . SER A 1 423 ? 15.820 20.646 -5.724 1.00 82.50 423 SER A CA 1
ATOM 3106 C C . SER A 1 423 ? 17.310 20.586 -5.374 1.00 82.50 423 SER A C 1
ATOM 3108 O O . SER A 1 423 ? 18.055 21.490 -5.760 1.00 82.50 423 SER A O 1
ATOM 3110 N N . ALA A 1 424 ? 17.745 19.545 -4.654 1.00 74.75 424 ALA A N 1
ATOM 3111 C CA . ALA A 1 424 ? 19.108 19.429 -4.165 1.00 74.75 424 ALA A CA 1
ATOM 3112 C C . ALA A 1 424 ? 19.794 18.100 -4.577 1.00 74.75 424 ALA A C 1
ATOM 3114 O O . ALA A 1 424 ? 20.640 18.145 -5.467 1.00 74.75 424 ALA A O 1
ATOM 3115 N N . TRP A 1 425 ? 19.546 16.968 -3.894 1.00 76.56 425 TRP A N 1
ATOM 3116 C CA . TRP A 1 425 ? 20.370 15.737 -4.014 1.00 76.56 425 TRP A CA 1
ATOM 3117 C C . TRP A 1 425 ? 19.523 14.450 -3.926 1.00 76.56 425 TRP A C 1
ATOM 3119 O O . TRP A 1 425 ? 18.645 14.365 -3.063 1.00 76.56 425 TRP A O 1
ATOM 3129 N N . GLY A 1 426 ? 19.792 13.470 -4.803 1.00 74.06 426 GLY A N 1
ATOM 3130 C CA . GLY A 1 426 ? 19.137 12.151 -4.824 1.00 74.06 426 GLY A CA 1
ATOM 3131 C C . GLY A 1 426 ? 17.671 12.199 -5.240 1.00 74.06 426 GLY A C 1
ATOM 3132 O O . GLY A 1 426 ? 16.791 12.309 -4.393 1.00 74.06 426 GLY A O 1
ATOM 3133 N N . GLY A 1 427 ? 17.401 12.109 -6.540 1.00 83.12 427 GLY A N 1
ATOM 3134 C CA . GLY A 1 427 ? 16.045 12.017 -7.075 1.00 83.12 427 GLY A CA 1
ATOM 3135 C C . GLY A 1 427 ? 15.339 10.754 -6.589 1.00 83.12 427 GLY A C 1
ATOM 3136 O O . GLY A 1 427 ? 14.292 10.854 -5.955 1.00 83.12 427 GLY A O 1
ATOM 3137 N N . GLY A 1 428 ? 15.942 9.584 -6.810 1.00 91.56 428 GLY A N 1
ATOM 3138 C CA . GLY A 1 428 ? 15.335 8.299 -6.460 1.00 91.56 428 GLY A CA 1
ATOM 3139 C C . GLY A 1 428 ? 15.490 7.999 -4.980 1.00 91.56 428 GLY A C 1
ATOM 3140 O O . GLY A 1 428 ? 14.515 7.954 -4.228 1.00 91.56 428 GLY A O 1
ATOM 3141 N N . MET A 1 429 ? 16.742 7.868 -4.537 1.00 93.31 429 MET A N 1
ATOM 3142 C CA . MET A 1 429 ? 17.097 7.581 -3.151 1.00 93.31 429 MET A CA 1
ATOM 3143 C C . MET A 1 429 ? 18.262 8.447 -2.657 1.00 93.31 429 MET A C 1
ATOM 3145 O O . MET A 1 429 ? 19.342 8.456 -3.243 1.00 93.31 429 MET A O 1
ATOM 3149 N N . GLN A 1 430 ? 18.090 9.122 -1.521 1.00 92.31 430 GLN A N 1
ATOM 3150 C CA . GLN A 1 430 ? 19.171 9.823 -0.819 1.00 92.31 430 GLN A CA 1
ATOM 3151 C C . GLN A 1 430 ? 19.580 9.052 0.440 1.00 92.31 430 GLN A C 1
ATOM 3153 O O . GLN A 1 430 ? 18.732 8.695 1.253 1.00 92.31 430 GLN A O 1
ATOM 3158 N N . ASN A 1 431 ? 20.887 8.857 0.639 1.00 91.06 431 ASN A N 1
ATOM 3159 C CA . ASN A 1 431 ? 21.446 8.146 1.794 1.00 91.06 431 ASN A CA 1
ATOM 3160 C C . ASN A 1 431 ? 22.525 8.973 2.517 1.00 91.06 431 ASN A C 1
ATOM 3162 O O . ASN A 1 431 ? 23.537 9.355 1.919 1.00 91.06 431 ASN A O 1
ATOM 3166 N N . GLU A 1 432 ? 22.358 9.240 3.813 1.00 89.44 432 GLU A N 1
ATOM 3167 C CA . GLU A 1 432 ? 23.385 9.924 4.619 1.00 89.44 432 GLU A CA 1
ATOM 3168 C C . GLU A 1 432 ? 24.499 8.995 5.132 1.00 89.44 432 GLU A C 1
ATOM 3170 O O . GLU A 1 432 ? 24.412 7.777 5.028 1.00 89.44 432 GLU A O 1
ATOM 3175 N N . ALA A 1 433 ? 25.570 9.569 5.695 1.00 78.88 433 ALA A N 1
ATOM 3176 C CA . ALA A 1 433 ? 26.821 8.883 6.043 1.00 78.88 433 ALA A CA 1
ATOM 3177 C C . ALA A 1 433 ? 26.688 7.690 7.022 1.00 78.88 433 ALA A C 1
ATOM 3179 O O . ALA A 1 433 ? 27.627 6.902 7.144 1.00 78.88 433 ALA A O 1
ATOM 3180 N N . GLY A 1 434 ? 25.551 7.541 7.711 1.00 85.81 434 GLY A N 1
ATOM 3181 C CA . GLY A 1 434 ? 25.235 6.388 8.565 1.00 85.81 434 GLY A CA 1
ATOM 3182 C C . GLY A 1 434 ? 24.343 5.326 7.909 1.00 85.81 434 GLY A C 1
ATOM 3183 O O . GLY A 1 434 ? 24.327 4.186 8.376 1.00 85.81 434 GLY A O 1
ATOM 3184 N N . ALA A 1 435 ? 23.648 5.677 6.824 1.00 91.94 435 ALA A N 1
ATOM 3185 C CA . ALA A 1 435 ? 22.653 4.833 6.185 1.00 91.94 435 ALA A CA 1
ATOM 3186 C C . ALA A 1 435 ? 23.307 3.799 5.257 1.00 91.94 435 ALA A C 1
ATOM 3188 O O . ALA A 1 435 ? 24.255 4.097 4.518 1.00 91.94 435 ALA A O 1
ATOM 3189 N N . LYS A 1 436 ? 22.799 2.564 5.301 1.00 92.69 436 LYS A N 1
ATOM 3190 C CA . LYS A 1 436 ? 23.329 1.417 4.543 1.00 92.69 436 LYS A CA 1
ATOM 3191 C C . LYS A 1 436 ? 22.195 0.593 3.931 1.00 92.69 436 LYS A C 1
ATOM 3193 O O . LYS A 1 436 ? 21.997 -0.553 4.334 1.00 92.69 436 LYS A O 1
ATOM 3198 N N . PRO A 1 437 ? 21.423 1.163 2.994 1.00 94.00 437 PRO A N 1
ATOM 3199 C CA . PRO A 1 437 ? 20.330 0.430 2.379 1.00 94.00 437 PRO A CA 1
ATOM 3200 C C . PRO A 1 437 ? 20.851 -0.750 1.549 1.00 94.00 437 PRO A C 1
ATOM 3202 O O . PRO A 1 437 ? 21.947 -0.697 0.973 1.00 94.00 437 PRO A O 1
ATOM 3205 N N . THR A 1 438 ? 20.030 -1.791 1.460 1.00 96.38 438 THR A N 1
ATOM 3206 C CA . THR A 1 438 ? 20.193 -2.901 0.519 1.00 96.38 438 THR A CA 1
ATOM 3207 C C . THR A 1 438 ? 19.099 -2.804 -0.535 1.00 96.38 438 THR A C 1
ATOM 3209 O O . THR A 1 438 ? 17.921 -2.794 -0.194 1.00 96.38 438 THR A O 1
ATOM 3212 N N . VAL A 1 439 ? 19.487 -2.723 -1.806 1.00 97.94 439 VAL A N 1
ATOM 3213 C CA . VAL A 1 439 ? 18.588 -2.554 -2.953 1.00 97.94 439 VAL A CA 1
ATOM 3214 C C . VAL A 1 439 ? 18.804 -3.725 -3.903 1.00 97.94 439 VAL A C 1
ATOM 3216 O O . VAL A 1 439 ? 19.922 -3.935 -4.375 1.00 97.94 439 VAL A O 1
ATOM 3219 N N . THR A 1 440 ? 17.770 -4.531 -4.142 1.00 98.62 440 THR A N 1
ATOM 3220 C CA . THR A 1 440 ? 17.881 -5.726 -4.992 1.00 98.62 440 THR A CA 1
ATOM 3221 C C . THR A 1 440 ? 16.686 -5.904 -5.914 1.00 98.62 440 THR A C 1
ATOM 3223 O O . THR A 1 440 ? 15.563 -5.645 -5.498 1.00 98.62 440 THR A O 1
ATOM 3226 N N . ASN A 1 441 ? 16.904 -6.371 -7.149 1.00 98.69 441 ASN A N 1
ATOM 3227 C CA . ASN A 1 441 ? 15.839 -6.561 -8.143 1.00 98.69 441 ASN A CA 1
ATOM 3228 C C . ASN A 1 441 ? 15.042 -5.279 -8.414 1.00 98.69 441 ASN A C 1
ATOM 3230 O O . ASN A 1 441 ? 13.848 -5.336 -8.678 1.00 98.69 441 ASN A O 1
ATOM 3234 N N . CYS A 1 442 ? 15.666 -4.107 -8.306 1.00 98.75 442 CYS A N 1
ATOM 3235 C CA . CYS A 1 442 ? 14.967 -2.834 -8.455 1.00 98.75 442 CYS A CA 1
ATOM 3236 C C . CYS A 1 442 ? 15.248 -2.181 -9.808 1.00 98.75 442 CYS A C 1
ATOM 3238 O O . CYS A 1 442 ? 16.280 -2.431 -10.433 1.00 98.75 442 CYS A O 1
ATOM 3240 N N . ILE A 1 443 ? 14.360 -1.277 -10.211 1.00 98.75 443 ILE A N 1
ATOM 3241 C CA . ILE A 1 443 ? 14.615 -0.296 -11.267 1.00 98.75 443 ILE A CA 1
ATOM 3242 C C . ILE A 1 443 ? 14.661 1.088 -10.622 1.00 98.75 443 ILE A C 1
ATOM 3244 O O . ILE A 1 443 ? 13.752 1.440 -9.874 1.00 98.75 443 ILE A O 1
ATOM 3248 N N . LEU A 1 444 ? 15.710 1.856 -10.903 1.00 98.00 444 LEU A N 1
ATOM 3249 C CA . LEU A 1 444 ? 15.822 3.278 -10.583 1.00 98.00 444 LEU A CA 1
ATOM 3250 C C . LEU A 1 444 ? 16.163 4.012 -11.882 1.00 98.00 444 LEU A C 1
ATOM 3252 O O . LEU A 1 444 ? 17.244 3.787 -12.446 1.00 98.00 444 LEU A O 1
ATOM 3256 N N . TRP A 1 445 ? 15.197 4.762 -12.418 1.00 97.56 445 TRP A N 1
ATOM 3257 C CA . TRP A 1 445 ? 15.308 5.345 -13.752 1.00 97.56 445 TRP A CA 1
ATOM 3258 C C . TRP A 1 445 ? 14.556 6.666 -13.933 1.00 97.56 445 TRP A C 1
ATOM 3260 O O . TRP A 1 445 ? 13.350 6.751 -13.690 1.00 97.56 445 TRP A O 1
ATOM 3270 N N . GLY A 1 446 ? 15.225 7.669 -14.501 1.00 95.19 446 GLY A N 1
ATOM 3271 C CA . GLY A 1 446 ? 14.642 8.977 -14.773 1.00 95.19 446 GLY A CA 1
ATOM 3272 C C . GLY A 1 446 ? 14.485 9.837 -13.520 1.00 95.19 446 GLY A C 1
ATOM 3273 O O . GLY A 1 446 ? 13.761 10.838 -13.558 1.00 95.19 446 GLY A O 1
ATOM 3274 N N . ASP A 1 447 ? 15.132 9.470 -12.414 1.00 95.00 447 ASP A N 1
ATOM 3275 C CA . ASP A 1 447 ? 15.111 10.253 -11.192 1.00 95.00 447 ASP A CA 1
ATOM 3276 C C . ASP A 1 447 ? 16.180 11.361 -11.237 1.00 95.00 447 ASP A C 1
ATOM 3278 O O . ASP A 1 447 ? 17.335 11.157 -11.606 1.00 95.00 447 ASP A O 1
ATOM 3282 N N . MET A 1 448 ? 15.817 12.581 -10.833 1.00 91.25 448 MET A N 1
ATOM 3283 C CA . MET A 1 448 ? 16.686 13.756 -10.973 1.00 91.25 448 MET A CA 1
ATOM 3284 C C . MET A 1 448 ? 17.070 14.388 -9.628 1.00 91.25 448 MET A C 1
ATOM 3286 O O . MET A 1 448 ? 16.177 14.658 -8.819 1.00 91.25 448 MET A O 1
ATOM 3290 N N . PRO A 1 449 ? 18.356 14.752 -9.416 1.00 90.00 449 PRO A N 1
ATOM 3291 C CA . PRO A 1 449 ? 19.464 14.686 -10.379 1.00 90.00 449 PRO A CA 1
ATOM 3292 C C . PRO A 1 449 ? 20.173 13.325 -10.457 1.00 90.00 449 PRO A C 1
ATOM 3294 O O . PRO A 1 449 ? 20.864 13.088 -11.441 1.00 90.00 449 PRO A O 1
ATOM 3297 N N . ASP A 1 450 ? 20.020 12.476 -9.442 1.00 90.12 450 ASP A N 1
ATOM 3298 C CA . ASP A 1 450 ? 20.681 11.173 -9.349 1.00 90.12 450 ASP A CA 1
ATOM 3299 C C . ASP A 1 450 ? 19.677 10.097 -8.914 1.00 90.12 450 ASP A C 1
ATOM 3301 O O . ASP A 1 450 ? 18.868 10.341 -8.016 1.00 90.12 450 ASP A O 1
ATOM 3305 N N . GLU A 1 451 ? 19.806 8.885 -9.448 1.00 92.62 451 GLU A N 1
ATOM 3306 C CA . GLU A 1 451 ? 19.023 7.716 -9.019 1.00 92.62 451 GLU A CA 1
ATOM 3307 C C . GLU A 1 451 ? 19.271 7.362 -7.552 1.00 92.62 451 GLU A C 1
ATOM 3309 O O . GLU A 1 451 ? 18.353 7.148 -6.761 1.00 92.62 451 GLU A O 1
ATOM 3314 N N . ILE A 1 452 ? 20.547 7.348 -7.163 1.00 90.94 452 ILE A N 1
ATOM 3315 C CA . ILE A 1 452 ? 20.982 7.116 -5.790 1.00 90.94 452 ILE A CA 1
ATOM 3316 C C . ILE A 1 452 ? 22.093 8.113 -5.472 1.00 90.94 452 ILE A C 1
ATOM 3318 O O . ILE A 1 452 ? 23.192 8.028 -6.019 1.00 90.94 452 ILE A O 1
ATOM 3322 N N . ALA A 1 453 ? 21.842 9.029 -4.542 1.00 86.81 453 ALA A N 1
ATOM 3323 C CA . ALA A 1 453 ? 22.853 9.953 -4.037 1.00 86.81 453 ALA A CA 1
ATOM 3324 C C . ALA A 1 453 ? 23.257 9.593 -2.605 1.00 86.81 453 ALA A C 1
ATOM 3326 O O . ALA A 1 453 ? 22.459 9.094 -1.803 1.00 86.81 453 ALA A O 1
ATOM 3327 N N . PHE A 1 454 ? 24.529 9.826 -2.268 1.00 76.06 454 PHE A N 1
ATOM 3328 C CA . PHE A 1 454 ? 25.084 9.357 -1.003 1.00 76.06 454 PHE A CA 1
ATOM 3329 C C . PHE A 1 454 ? 26.113 10.286 -0.358 1.00 76.06 454 PHE A C 1
ATOM 3331 O O . PHE A 1 454 ? 26.832 11.039 -1.012 1.00 76.06 454 PHE A O 1
ATOM 3338 N N . SER A 1 455 ? 26.247 10.101 0.959 1.00 55.59 455 SER A N 1
ATOM 3339 C CA . SER A 1 455 ? 27.531 10.140 1.679 1.00 55.59 455 SER A CA 1
ATOM 3340 C C . SER A 1 455 ? 27.896 8.792 2.357 1.00 55.59 455 SER A C 1
ATOM 3342 O O . SER A 1 455 ? 28.913 8.726 3.047 1.00 55.59 455 SER A O 1
ATOM 3344 N N . GLY A 1 456 ? 27.109 7.717 2.145 1.00 55.00 456 GLY A N 1
ATOM 3345 C CA . GLY A 1 456 ? 27.246 6.368 2.747 1.00 55.00 456 GLY A CA 1
ATOM 3346 C C . GLY A 1 456 ? 27.408 5.184 1.756 1.00 55.00 456 GLY A C 1
ATOM 3347 O O . GLY A 1 456 ? 27.646 5.395 0.570 1.00 55.00 456 GLY A O 1
ATOM 3348 N N . SER A 1 457 ? 27.314 3.928 2.242 1.00 76.31 457 SER A N 1
ATOM 3349 C CA . SER A 1 457 ? 27.651 2.677 1.513 1.00 76.31 457 SER A CA 1
ATOM 3350 C C . SER A 1 457 ? 26.433 1.792 1.167 1.00 76.31 457 SER A C 1
ATOM 3352 O O . SER A 1 457 ? 26.231 0.746 1.792 1.00 76.31 457 SER A O 1
ATOM 3354 N N . ALA A 1 458 ? 25.618 2.193 0.188 1.00 88.44 458 ALA A N 1
ATOM 3355 C CA . ALA A 1 458 ? 24.501 1.371 -0.294 1.00 88.44 458 ALA A CA 1
ATOM 3356 C C . ALA A 1 458 ? 24.997 0.082 -0.975 1.00 88.44 458 ALA A C 1
ATOM 3358 O O . ALA A 1 458 ? 25.951 0.112 -1.758 1.00 88.44 458 ALA A O 1
ATOM 3359 N N . THR A 1 459 ? 24.331 -1.040 -0.698 1.00 94.38 459 THR A N 1
ATOM 3360 C CA . THR A 1 459 ? 24.559 -2.305 -1.409 1.00 94.38 459 THR A CA 1
ATOM 3361 C C . THR A 1 459 ? 23.467 -2.473 -2.449 1.00 94.38 459 THR A C 1
ATOM 3363 O O . THR A 1 459 ? 22.303 -2.607 -2.092 1.00 94.38 459 THR A O 1
ATOM 3366 N N . VAL A 1 460 ? 23.839 -2.460 -3.728 1.00 96.56 460 VAL A N 1
ATOM 3367 C CA . VAL A 1 460 ? 22.893 -2.602 -4.841 1.00 96.56 460 VAL A CA 1
ATOM 3368 C C . VAL A 1 460 ? 23.292 -3.815 -5.666 1.00 96.56 460 VAL A C 1
ATOM 3370 O O . VAL A 1 460 ? 24.438 -3.891 -6.115 1.00 96.56 460 VAL A O 1
ATOM 3373 N N . THR A 1 461 ? 22.375 -4.754 -5.865 1.00 98.25 461 THR A N 1
ATOM 3374 C CA . THR A 1 461 ? 22.604 -5.970 -6.662 1.00 98.25 461 THR A CA 1
ATOM 3375 C C . THR A 1 461 ? 21.400 -6.293 -7.532 1.00 98.25 461 THR A C 1
ATOM 3377 O O . THR A 1 461 ? 20.283 -5.941 -7.173 1.00 98.25 461 THR A O 1
ATOM 3380 N N . TYR A 1 462 ? 21.608 -6.958 -8.668 1.00 98.50 462 TYR A N 1
ATOM 3381 C CA . TYR A 1 462 ? 20.548 -7.359 -9.600 1.00 98.50 462 TYR A CA 1
ATOM 3382 C C . TYR A 1 462 ? 19.543 -6.236 -9.887 1.00 98.50 462 TYR A C 1
ATOM 3384 O O . TYR A 1 462 ? 18.346 -6.468 -9.895 1.00 98.50 462 TYR A O 1
ATOM 3392 N N . SER A 1 463 ? 20.013 -4.996 -10.028 1.00 98.62 463 SER A N 1
ATOM 3393 C CA . SER A 1 463 ? 19.147 -3.829 -10.221 1.00 98.62 463 SER A CA 1
ATOM 3394 C C . SER A 1 463 ? 19.549 -3.045 -11.465 1.00 98.62 463 SER A C 1
ATOM 3396 O O . SER A 1 463 ? 20.729 -2.993 -11.824 1.00 98.62 463 SER A O 1
ATOM 3398 N N . ASN A 1 464 ? 18.573 -2.407 -12.106 1.00 98.56 464 ASN A N 1
ATOM 3399 C CA . ASN A 1 464 ? 18.797 -1.495 -13.217 1.00 98.56 464 ASN A CA 1
ATOM 3400 C C . ASN A 1 464 ? 18.841 -0.060 -12.693 1.00 98.56 464 ASN A C 1
ATOM 3402 O O . ASN A 1 464 ? 17.857 0.414 -12.131 1.00 98.56 464 ASN A O 1
ATOM 3406 N N . VAL A 1 465 ? 19.981 0.610 -12.849 1.00 97.69 465 VAL A N 1
ATOM 3407 C CA . VAL A 1 465 ? 20.198 1.968 -12.330 1.00 97.69 465 VAL A CA 1
ATOM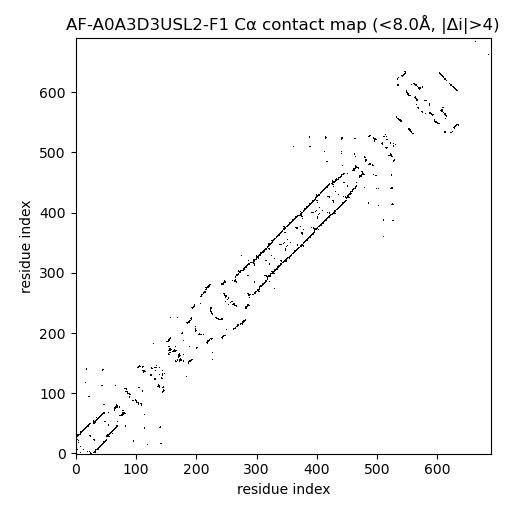 3408 C C . VAL A 1 465 ? 20.680 2.864 -13.463 1.00 97.69 465 VAL A C 1
ATOM 3410 O O . VAL A 1 465 ? 21.714 2.574 -14.077 1.00 97.69 465 VAL A O 1
ATOM 3413 N N . GLU A 1 466 ? 19.963 3.954 -13.743 1.00 95.94 466 GLU A N 1
ATOM 3414 C CA . GLU A 1 466 ? 20.398 4.951 -14.728 1.00 95.94 466 GLU A CA 1
ATOM 3415 C C . GLU A 1 466 ? 21.782 5.519 -14.362 1.00 95.94 466 GLU A C 1
ATOM 3417 O O . GLU A 1 466 ? 22.111 5.753 -13.201 1.00 95.94 466 GLU A O 1
ATOM 3422 N N . GLY A 1 467 ? 22.666 5.660 -15.356 1.00 91.75 467 GLY A N 1
ATOM 3423 C CA . GLY A 1 467 ? 24.073 6.037 -15.136 1.00 91.75 467 GLY A CA 1
ATOM 3424 C C . GLY A 1 467 ? 24.963 4.922 -14.558 1.00 91.75 467 GLY A C 1
ATOM 3425 O O . GLY A 1 467 ? 26.190 5.019 -14.636 1.00 91.75 467 GLY A O 1
ATOM 3426 N N . GLY A 1 468 ? 24.359 3.830 -14.082 1.00 92.25 468 GLY A N 1
ATOM 3427 C CA . GLY A 1 468 ? 25.003 2.607 -13.616 1.00 92.25 468 GLY A CA 1
ATOM 3428 C C . GLY A 1 468 ? 25.438 2.616 -12.153 1.00 92.25 468 GLY A C 1
ATOM 3429 O O . GLY A 1 468 ? 25.752 3.647 -11.564 1.00 92.25 468 GLY A O 1
ATOM 3430 N N . TRP A 1 469 ? 25.503 1.417 -11.567 1.00 92.25 469 TRP A N 1
ATOM 3431 C CA . TRP A 1 469 ? 25.921 1.217 -10.181 1.00 92.25 469 TRP A CA 1
ATOM 3432 C C . TRP A 1 469 ? 26.742 -0.059 -10.000 1.00 92.25 469 TRP A C 1
ATOM 3434 O O . TRP A 1 469 ? 26.391 -1.128 -10.501 1.00 92.25 469 TRP A O 1
ATOM 3444 N N . ALA A 1 470 ? 27.835 0.026 -9.242 1.00 93.12 470 ALA A N 1
ATOM 3445 C CA . ALA A 1 470 ? 28.698 -1.123 -8.997 1.00 93.12 470 ALA A CA 1
ATOM 3446 C C . ALA A 1 470 ? 28.001 -2.171 -8.113 1.00 93.12 470 ALA A C 1
ATOM 3448 O O . ALA A 1 470 ? 27.598 -1.879 -6.991 1.00 93.12 470 ALA A O 1
ATOM 3449 N N . GLY A 1 471 ? 27.913 -3.406 -8.600 1.00 94.19 471 GLY A N 1
ATOM 3450 C CA . GLY A 1 471 ? 27.317 -4.518 -7.868 1.00 94.19 471 GLY A CA 1
ATOM 3451 C C . GLY A 1 471 ? 27.115 -5.736 -8.758 1.00 94.19 471 GLY A C 1
ATOM 3452 O O . GLY A 1 471 ? 27.205 -5.651 -9.983 1.00 94.19 471 GLY A O 1
ATOM 3453 N N . ILE A 1 472 ? 26.896 -6.893 -8.139 1.00 96.81 472 ILE A N 1
ATOM 3454 C CA . ILE A 1 472 ? 26.646 -8.144 -8.863 1.00 96.81 472 ILE A CA 1
ATOM 3455 C C . ILE A 1 472 ? 25.287 -8.043 -9.555 1.00 96.81 472 ILE A C 1
ATOM 3457 O O . ILE A 1 472 ? 24.319 -7.644 -8.918 1.00 96.81 472 ILE A O 1
ATOM 3461 N N . GLY A 1 473 ? 25.220 -8.408 -10.836 1.00 97.56 473 GLY A N 1
ATOM 3462 C CA . GLY A 1 473 ? 23.966 -8.475 -11.593 1.00 97.56 473 GLY A CA 1
ATOM 3463 C C . GLY A 1 473 ? 23.357 -7.124 -11.974 1.00 97.56 473 GLY A C 1
ATOM 3464 O O . GLY A 1 473 ? 22.315 -7.111 -12.614 1.00 97.56 473 GLY A O 1
ATOM 3465 N N . ASN A 1 474 ? 23.975 -5.995 -11.613 1.00 98.25 474 ASN A N 1
ATOM 3466 C CA . ASN A 1 474 ? 23.433 -4.687 -11.975 1.00 98.25 474 ASN A CA 1
ATOM 3467 C C . ASN A 1 474 ? 23.594 -4.402 -13.468 1.00 98.25 474 ASN A C 1
ATOM 3469 O O . ASN A 1 474 ? 24.626 -4.720 -14.069 1.00 98.25 474 ASN A O 1
ATOM 3473 N N . ILE A 1 475 ? 22.600 -3.719 -14.027 1.00 98.31 475 ILE A N 1
ATOM 3474 C CA . ILE A 1 475 ? 22.603 -3.207 -15.397 1.00 98.31 475 ILE A CA 1
ATOM 3475 C C . ILE A 1 475 ? 22.340 -1.693 -15.398 1.00 98.31 475 ILE A C 1
ATOM 3477 O O . ILE A 1 475 ? 21.994 -1.101 -14.377 1.00 98.31 475 ILE A O 1
ATOM 3481 N N . ALA A 1 476 ? 22.591 -1.058 -16.541 1.00 97.19 476 ALA A N 1
ATOM 3482 C CA . ALA A 1 476 ? 22.423 0.379 -16.750 1.00 97.19 476 ALA A CA 1
ATOM 3483 C C . ALA A 1 476 ? 21.911 0.600 -18.173 1.00 97.19 476 ALA A C 1
ATOM 3485 O O . ALA A 1 476 ? 22.649 0.998 -19.077 1.00 97.19 476 ALA A O 1
ATOM 3486 N N . SER A 1 477 ? 20.683 0.173 -18.428 1.00 97.12 477 SER A N 1
ATOM 3487 C CA . SER A 1 477 ? 20.087 0.185 -19.764 1.00 97.12 477 SER A CA 1
ATOM 3488 C C . SER A 1 477 ? 18.653 0.650 -19.664 1.00 97.12 477 SER A C 1
ATOM 3490 O O . SER A 1 477 ? 17.995 0.339 -18.681 1.00 97.12 477 SER A O 1
ATOM 3492 N N . ASP A 1 478 ? 18.184 1.382 -20.672 1.00 97.50 478 ASP A N 1
ATOM 3493 C CA . ASP A 1 478 ? 16.805 1.868 -20.712 1.00 97.50 478 ASP A CA 1
ATOM 3494 C C . ASP A 1 478 ? 15.837 0.718 -20.380 1.00 97.50 478 ASP A C 1
ATOM 3496 O O . ASP A 1 478 ? 15.846 -0.285 -21.104 1.00 97.50 478 ASP A O 1
ATOM 3500 N N . PRO A 1 479 ? 15.052 0.810 -19.285 1.00 97.75 479 PRO A N 1
ATOM 3501 C CA . PRO A 1 479 ? 14.128 -0.238 -18.877 1.00 97.75 479 PRO A CA 1
ATOM 3502 C C . PRO A 1 479 ? 13.012 -0.435 -19.902 1.00 97.75 479 PRO A C 1
ATOM 3504 O O . PRO A 1 479 ? 12.309 -1.440 -19.823 1.00 97.75 479 PRO A O 1
ATOM 3507 N N . LYS A 1 480 ? 12.848 0.481 -20.868 1.00 96.31 480 LYS A N 1
ATOM 3508 C CA . LYS A 1 480 ? 11.813 0.453 -21.901 1.00 96.31 480 LYS A CA 1
ATOM 3509 C C . LYS A 1 480 ? 10.437 0.209 -21.294 1.00 96.31 480 LYS A C 1
ATOM 3511 O O . LYS A 1 480 ? 9.792 -0.805 -21.589 1.00 96.31 480 LYS A O 1
ATOM 3516 N N . PHE A 1 481 ? 10.013 1.127 -20.429 1.00 95.50 481 PHE A N 1
ATOM 3517 C CA . PHE A 1 481 ? 8.665 1.098 -19.880 1.00 95.50 481 PHE A CA 1
ATOM 3518 C C . PHE A 1 481 ? 7.628 1.161 -21.012 1.00 95.50 481 PHE A C 1
ATOM 3520 O O . PHE A 1 481 ? 7.763 1.937 -21.958 1.00 95.50 481 PHE A O 1
ATOM 3527 N N . ALA A 1 482 ? 6.621 0.295 -20.940 1.00 90.00 482 ALA A N 1
ATOM 3528 C CA . ALA A 1 482 ? 5.504 0.229 -21.875 1.00 90.00 482 ALA A CA 1
ATOM 3529 C C . ALA A 1 482 ? 4.448 1.308 -21.592 1.00 90.00 482 ALA A C 1
ATOM 3531 O O . ALA A 1 482 ? 3.706 1.684 -22.499 1.00 90.00 482 ALA A O 1
ATOM 3532 N N . ASP A 1 483 ? 4.381 1.790 -20.351 1.00 90.31 483 ASP A N 1
ATOM 3533 C CA . ASP A 1 483 ? 3.405 2.764 -19.878 1.00 90.31 483 ASP A CA 1
ATOM 3534 C C . ASP A 1 483 ? 3.994 3.700 -18.809 1.00 90.31 483 ASP A C 1
ATOM 3536 O O . ASP A 1 483 ? 5.144 3.558 -18.381 1.00 90.31 483 ASP A O 1
ATOM 3540 N N . ALA A 1 484 ? 3.198 4.689 -18.395 1.00 89.25 484 ALA A N 1
ATOM 3541 C CA . ALA A 1 484 ? 3.568 5.622 -17.334 1.00 89.25 484 ALA A CA 1
ATOM 3542 C C . ALA A 1 484 ? 3.571 4.948 -15.957 1.00 89.25 484 ALA A C 1
ATOM 3544 O O . ALA A 1 484 ? 4.058 5.531 -14.991 1.00 89.25 484 ALA A O 1
ATOM 3545 N N . GLU A 1 485 ? 3.019 3.738 -15.842 1.00 90.88 485 GLU A N 1
ATOM 3546 C CA . GLU A 1 485 ? 2.970 2.984 -14.604 1.00 90.88 485 GLU A CA 1
ATOM 3547 C C . GLU A 1 485 ? 4.276 2.261 -14.271 1.00 90.88 485 GLU A C 1
ATOM 3549 O O . GLU A 1 485 ? 4.456 1.829 -13.129 1.00 90.88 485 GLU A O 1
ATOM 3554 N N . GLY A 1 486 ? 5.197 2.187 -15.233 1.00 93.44 486 GLY A N 1
ATOM 3555 C CA . GLY A 1 486 ? 6.492 1.535 -15.089 1.00 93.44 486 GLY A CA 1
ATOM 3556 C C . GLY A 1 486 ? 6.464 0.044 -15.428 1.00 93.44 486 GLY A C 1
ATOM 3557 O O . GLY A 1 486 ? 7.374 -0.679 -15.016 1.00 93.44 486 GLY A O 1
ATOM 3558 N N . ARG A 1 487 ? 5.449 -0.436 -16.164 1.00 95.06 487 ARG A N 1
ATOM 3559 C CA . ARG A 1 487 ? 5.417 -1.818 -16.671 1.00 95.06 487 ARG A CA 1
ATOM 3560 C C . ARG A 1 487 ? 6.429 -1.998 -17.791 1.00 95.06 487 ARG A C 1
ATOM 3562 O O . ARG A 1 487 ? 6.673 -1.079 -18.566 1.00 95.06 487 ARG A O 1
ATOM 3569 N N . LEU A 1 488 ? 7.011 -3.186 -17.922 1.00 95.19 488 LEU A N 1
ATOM 3570 C CA . LEU A 1 488 ? 8.061 -3.447 -18.910 1.00 95.19 488 LEU A CA 1
ATOM 3571 C C . LEU A 1 488 ? 7.486 -3.721 -20.310 1.00 95.19 488 LEU A C 1
ATOM 3573 O O . LEU A 1 488 ? 6.528 -4.477 -20.489 1.00 95.19 488 LEU A O 1
ATOM 3577 N N . SER A 1 489 ? 8.097 -3.150 -21.348 1.00 90.31 489 SER A N 1
ATOM 3578 C CA . SER A 1 489 ? 7.870 -3.612 -22.723 1.00 90.31 489 SER A CA 1
ATOM 3579 C C . SER A 1 489 ? 8.591 -4.940 -22.974 1.00 90.31 489 SER A C 1
ATOM 3581 O O . SER A 1 489 ? 9.557 -5.268 -22.294 1.00 90.31 489 SER A O 1
ATOM 3583 N N . PHE A 1 490 ? 8.179 -5.690 -24.001 1.00 83.31 490 PHE A N 1
ATOM 3584 C CA . PHE A 1 490 ? 8.801 -6.979 -24.353 1.00 83.31 490 PHE A CA 1
ATOM 3585 C C . PHE A 1 490 ? 10.275 -6.906 -24.755 1.00 83.31 490 PHE A C 1
ATOM 3587 O O . PHE A 1 490 ? 10.921 -7.936 -24.903 1.00 83.31 490 PHE A O 1
ATOM 3594 N N . GLU A 1 491 ? 10.795 -5.713 -25.020 1.00 86.44 491 GLU A N 1
ATOM 3595 C CA . GLU A 1 491 ? 12.199 -5.541 -25.375 1.00 86.44 491 GLU A CA 1
ATOM 3596 C C . GLU A 1 491 ? 13.046 -5.051 -24.201 1.00 86.44 491 GLU A C 1
ATOM 3598 O O . GLU A 1 491 ? 14.197 -4.642 -24.408 1.00 86.44 491 GLU A O 1
ATOM 3603 N N . SER A 1 492 ? 12.455 -4.996 -23.007 1.00 95.19 492 SER A N 1
ATOM 3604 C CA . SER A 1 492 ? 13.110 -4.495 -21.813 1.00 95.19 492 SER A CA 1
ATOM 3605 C C . SER A 1 492 ? 14.303 -5.376 -21.431 1.00 95.19 492 SER A C 1
ATOM 3607 O O . SER A 1 492 ? 14.178 -6.600 -21.393 1.00 95.19 492 SER A O 1
ATOM 3609 N N . PRO A 1 493 ? 15.458 -4.777 -21.095 1.00 96.62 493 PRO A N 1
ATOM 3610 C CA . PRO A 1 493 ? 16.598 -5.509 -20.553 1.00 96.62 493 PRO A CA 1
ATOM 3611 C C . PRO A 1 493 ? 16.386 -5.959 -19.097 1.00 96.62 493 PRO A C 1
ATOM 3613 O O . PRO A 1 493 ? 17.247 -6.648 -18.557 1.00 96.62 493 PRO A O 1
ATOM 3616 N N . CYS A 1 494 ? 15.296 -5.536 -18.449 1.00 97.81 494 CYS A N 1
ATOM 3617 C CA . CYS A 1 494 ? 14.969 -5.877 -17.064 1.00 97.81 494 CYS A CA 1
ATOM 3618 C C . CYS A 1 494 ? 14.229 -7.213 -16.922 1.00 97.81 494 CYS A C 1
ATOM 3620 O O . CYS A 1 494 ? 14.107 -7.696 -15.796 1.00 97.81 494 CYS A O 1
ATOM 3622 N N . ILE A 1 495 ? 13.763 -7.786 -18.035 1.00 95.19 495 ILE A N 1
ATOM 3623 C CA . ILE A 1 495 ? 13.063 -9.073 -18.062 1.00 95.19 495 ILE A CA 1
ATOM 3624 C C . ILE A 1 495 ? 14.050 -10.209 -17.780 1.00 95.19 495 ILE A C 1
ATOM 3626 O O . ILE A 1 495 ? 15.148 -10.219 -18.344 1.00 95.19 495 ILE A O 1
ATOM 3630 N N . ASP A 1 496 ? 13.662 -11.149 -16.917 1.00 94.31 496 ASP A N 1
ATOM 3631 C CA . ASP A 1 496 ? 14.422 -12.339 -16.522 1.00 94.31 496 ASP A CA 1
ATOM 3632 C C . ASP A 1 496 ? 15.850 -12.023 -16.020 1.00 94.31 496 ASP A C 1
ATOM 3634 O O . ASP A 1 496 ? 16.783 -12.820 -16.162 1.00 94.31 496 ASP A O 1
ATOM 3638 N N . ALA A 1 497 ? 16.055 -10.826 -15.463 1.00 96.69 497 ALA A N 1
ATOM 3639 C CA . ALA A 1 497 ? 17.383 -10.302 -15.133 1.00 96.69 497 ALA A CA 1
ATOM 3640 C C . ALA A 1 497 ? 17.658 -10.211 -13.619 1.00 96.69 497 ALA A C 1
ATOM 3642 O O . ALA A 1 497 ? 18.785 -9.908 -13.209 1.00 96.69 497 ALA A O 1
ATOM 3643 N N . GLY A 1 498 ? 16.646 -10.451 -12.785 1.00 97.44 498 GLY A N 1
ATOM 3644 C CA . GLY A 1 498 ? 16.744 -10.404 -11.333 1.00 97.44 498 GLY A CA 1
ATOM 3645 C C . GLY A 1 498 ? 17.286 -11.689 -10.695 1.00 97.44 498 GLY A C 1
ATOM 3646 O O . GLY A 1 498 ? 17.761 -12.617 -11.351 1.00 97.44 498 GLY A O 1
ATOM 3647 N N . ASN A 1 499 ? 17.232 -11.731 -9.365 1.00 98.06 499 ASN A N 1
ATOM 3648 C CA . ASN A 1 499 ? 17.633 -12.865 -8.541 1.00 98.06 499 ASN A CA 1
ATOM 3649 C C . ASN A 1 499 ? 16.448 -13.433 -7.749 1.00 98.06 499 ASN A C 1
ATOM 3651 O O . ASN A 1 499 ? 15.908 -12.771 -6.861 1.00 98.06 499 ASN A O 1
ATOM 3655 N N . ASN A 1 500 ? 16.088 -14.687 -8.019 1.00 97.75 500 ASN A N 1
ATOM 3656 C CA . ASN A 1 500 ? 14.973 -15.366 -7.349 1.00 97.75 500 ASN A CA 1
ATOM 3657 C C . ASN A 1 500 ? 15.208 -15.571 -5.850 1.00 97.75 500 ASN A C 1
ATOM 3659 O O . ASN A 1 500 ? 14.259 -15.515 -5.075 1.00 97.75 500 ASN A O 1
ATOM 3663 N N . ASP A 1 501 ? 16.460 -15.787 -5.432 1.00 96.94 501 ASP A N 1
ATOM 3664 C CA . ASP A 1 501 ? 16.791 -16.104 -4.035 1.00 96.94 501 ASP A CA 1
ATOM 3665 C C . ASP A 1 501 ? 16.510 -14.933 -3.078 1.00 96.94 501 ASP A C 1
ATOM 3667 O O . ASP A 1 501 ? 16.472 -15.118 -1.862 1.00 96.94 501 ASP A O 1
ATOM 3671 N N . THR A 1 502 ? 16.346 -13.719 -3.611 1.00 95.69 502 THR A N 1
ATOM 3672 C CA . THR A 1 502 ? 16.055 -12.511 -2.828 1.00 95.69 502 THR A CA 1
ATOM 3673 C C . THR A 1 502 ? 14.579 -12.141 -2.811 1.00 95.69 502 THR A C 1
ATOM 3675 O O . THR A 1 502 ? 14.214 -11.221 -2.087 1.00 95.69 502 THR A O 1
ATOM 3678 N N . VAL A 1 503 ? 13.726 -12.841 -3.564 1.00 96.88 503 VAL A N 1
ATOM 3679 C CA . VAL A 1 503 ? 12.272 -12.651 -3.503 1.00 96.88 503 VAL A CA 1
ATOM 3680 C C . VAL A 1 503 ? 11.755 -13.269 -2.196 1.00 96.88 503 VAL A C 1
ATOM 3682 O O . VAL A 1 503 ? 11.946 -14.472 -1.989 1.00 96.88 503 VAL A O 1
ATOM 3685 N N . PRO A 1 504 ? 11.122 -12.498 -1.290 1.00 94.50 504 PRO A N 1
ATOM 3686 C CA . PRO A 1 504 ? 10.574 -13.065 -0.062 1.00 94.50 504 PRO A CA 1
ATOM 3687 C C . PRO A 1 504 ? 9.493 -14.108 -0.370 1.00 94.50 504 PRO A C 1
ATOM 3689 O O . PRO A 1 504 ? 8.699 -13.944 -1.293 1.00 94.50 504 PRO A O 1
ATOM 3692 N N . SER A 1 505 ? 9.456 -15.200 0.396 1.00 93.56 505 SER A N 1
ATOM 3693 C CA . SER A 1 505 ? 8.614 -16.368 0.085 1.00 93.56 505 SER A CA 1
ATOM 3694 C C . SER A 1 505 ? 7.106 -16.107 0.146 1.00 93.56 505 SER A C 1
ATOM 3696 O O . SER A 1 505 ? 6.324 -16.881 -0.401 1.00 93.56 505 SER A O 1
ATOM 3698 N N . ASP A 1 506 ? 6.698 -15.065 0.864 1.00 91.38 506 ASP A N 1
ATOM 3699 C CA . ASP A 1 506 ? 5.321 -14.591 0.986 1.00 91.38 506 ASP A CA 1
ATOM 3700 C C . ASP A 1 506 ? 4.893 -13.682 -0.181 1.00 91.38 506 ASP A C 1
ATOM 3702 O O . ASP A 1 506 ? 3.696 -13.465 -0.377 1.00 91.38 506 ASP A O 1
ATOM 3706 N N . ILE A 1 507 ? 5.836 -13.231 -1.013 1.00 95.62 507 ILE A N 1
ATOM 3707 C CA . ILE A 1 507 ? 5.566 -12.455 -2.225 1.00 95.62 507 ILE A CA 1
ATOM 3708 C C . ILE A 1 507 ? 5.387 -13.411 -3.399 1.00 95.62 507 ILE A C 1
ATOM 3710 O O . ILE A 1 507 ? 6.342 -13.886 -4.013 1.00 95.62 507 ILE A O 1
ATOM 3714 N N . THR A 1 508 ? 4.124 -13.706 -3.700 1.00 95.31 508 THR A N 1
ATOM 3715 C CA . THR A 1 508 ? 3.749 -14.634 -4.779 1.00 95.31 508 THR A CA 1
ATOM 3716 C C . THR A 1 508 ? 3.306 -13.932 -6.056 1.00 95.31 508 THR A C 1
ATOM 3718 O O . THR A 1 508 ? 3.286 -14.569 -7.111 1.00 95.31 508 THR A O 1
ATOM 3721 N N . THR A 1 509 ? 3.006 -12.635 -5.984 1.00 95.44 509 THR A N 1
ATOM 3722 C CA . THR A 1 509 ? 2.574 -11.822 -7.120 1.00 95.44 509 THR A CA 1
ATOM 3723 C C . THR A 1 509 ? 3.363 -10.520 -7.247 1.00 95.44 509 THR A C 1
ATOM 3725 O O . THR A 1 509 ? 3.988 -10.074 -6.288 1.00 95.44 509 THR A O 1
ATOM 3728 N N . ASP A 1 510 ? 3.363 -9.940 -8.443 1.00 96.62 510 ASP A N 1
ATOM 3729 C CA . ASP A 1 510 ? 3.807 -8.580 -8.725 1.00 96.62 510 ASP A CA 1
ATOM 3730 C C . ASP A 1 510 ? 2.711 -7.553 -8.378 1.00 96.62 510 ASP A C 1
ATOM 3732 O O . ASP A 1 510 ? 1.665 -7.904 -7.826 1.00 96.62 510 ASP A O 1
ATOM 3736 N N . LEU A 1 511 ? 2.971 -6.271 -8.650 1.00 94.69 511 LEU A N 1
ATOM 3737 C CA . LEU A 1 511 ? 2.053 -5.182 -8.306 1.00 94.69 511 LEU A CA 1
ATOM 3738 C C . LEU A 1 511 ? 0.742 -5.189 -9.128 1.00 94.69 511 LEU A C 1
ATOM 3740 O O . LEU A 1 511 ? -0.232 -4.567 -8.715 1.00 94.69 511 LEU A O 1
ATOM 3744 N N . ASP A 1 512 ? 0.687 -5.922 -10.246 1.00 92.00 512 ASP A N 1
ATOM 3745 C CA . ASP A 1 512 ? -0.535 -6.157 -11.034 1.00 92.00 512 ASP A CA 1
ATOM 3746 C C . ASP A 1 512 ? -1.302 -7.415 -10.584 1.00 92.00 512 ASP A C 1
ATOM 3748 O O . ASP A 1 512 ? -2.370 -7.728 -11.116 1.00 92.00 512 ASP A O 1
ATOM 3752 N N . GLY A 1 513 ? -0.766 -8.166 -9.618 1.00 91.06 513 GLY A N 1
ATOM 3753 C CA . GLY A 1 513 ? -1.321 -9.447 -9.190 1.00 91.06 513 GLY A CA 1
ATOM 3754 C C . GLY A 1 513 ? -0.936 -10.633 -10.086 1.00 91.06 513 GLY A C 1
ATOM 3755 O O . GLY A 1 513 ? -1.471 -11.730 -9.900 1.00 91.06 513 GLY A O 1
ATOM 3756 N N . ASN A 1 514 ? -0.012 -10.464 -11.036 1.00 89.31 514 ASN A N 1
ATOM 3757 C CA . ASN A 1 514 ? 0.551 -11.563 -11.826 1.00 89.31 514 ASN A CA 1
ATOM 3758 C C . ASN A 1 514 ? 1.565 -12.358 -10.991 1.00 89.31 514 ASN A C 1
ATOM 3760 O O . ASN A 1 514 ? 2.150 -11.789 -10.078 1.00 89.31 514 ASN A O 1
ATOM 3764 N N . PRO A 1 515 ? 1.833 -13.649 -11.268 1.00 93.50 515 PRO A N 1
ATOM 3765 C CA . PRO A 1 515 ? 2.854 -14.410 -10.540 1.00 93.50 515 PRO A CA 1
ATOM 3766 C C . PRO A 1 515 ? 4.215 -13.700 -10.520 1.00 93.50 515 PRO A C 1
ATOM 3768 O O . PRO A 1 515 ? 4.697 -13.309 -11.574 1.00 93.50 515 PRO A O 1
ATOM 3771 N N . ARG A 1 516 ? 4.857 -13.588 -9.346 1.00 94.81 516 ARG A N 1
ATOM 3772 C CA . ARG A 1 516 ? 6.101 -12.807 -9.161 1.00 94.81 516 ARG A CA 1
ATOM 3773 C C . ARG A 1 516 ? 7.329 -13.381 -9.870 1.00 94.81 516 ARG A C 1
ATOM 3775 O O . ARG A 1 516 ? 8.337 -12.703 -9.941 1.00 94.81 516 ARG A O 1
ATOM 3782 N N . ILE A 1 517 ? 7.299 -14.635 -10.309 1.00 94.00 517 ILE A N 1
ATOM 3783 C CA . ILE A 1 517 ? 8.395 -15.232 -11.078 1.00 94.00 517 ILE A CA 1
ATOM 3784 C C . ILE A 1 517 ? 7.773 -15.874 -12.308 1.00 94.00 517 ILE A C 1
ATOM 3786 O O . ILE A 1 517 ? 7.181 -16.957 -12.224 1.00 94.00 517 ILE A O 1
ATOM 3790 N N . VAL A 1 518 ? 7.908 -15.196 -13.441 1.00 85.38 518 VAL A N 1
ATOM 3791 C CA . VAL A 1 518 ? 7.566 -15.720 -14.765 1.00 85.38 518 VAL A CA 1
ATOM 3792 C C . VAL A 1 518 ? 8.838 -16.289 -15.410 1.00 85.38 518 VAL A C 1
ATOM 3794 O O . VAL A 1 518 ? 9.939 -16.033 -14.948 1.00 85.38 518 VAL A O 1
ATOM 3797 N N . ASN A 1 519 ? 8.714 -17.198 -16.387 1.00 79.94 519 ASN A N 1
ATOM 3798 C CA . ASN A 1 519 ? 9.844 -17.720 -17.183 1.00 79.94 519 ASN A CA 1
ATOM 3799 C C . ASN A 1 519 ? 11.068 -18.271 -16.405 1.00 79.94 519 ASN A C 1
ATOM 3801 O O . ASN A 1 519 ? 12.124 -18.534 -16.978 1.00 79.94 519 ASN A O 1
ATOM 3805 N N . SER A 1 520 ? 10.879 -18.632 -15.132 1.00 87.50 520 SER A N 1
ATOM 3806 C CA . SER A 1 520 ? 11.887 -19.126 -14.177 1.00 87.50 520 SER A CA 1
ATOM 3807 C C . SER A 1 520 ? 12.786 -18.070 -13.533 1.00 87.50 520 SER A C 1
ATOM 3809 O O . SER A 1 520 ? 13.526 -18.460 -12.629 1.00 87.50 520 SER A O 1
ATOM 3811 N N . THR A 1 521 ? 12.744 -16.794 -13.926 1.00 93.94 521 THR A N 1
ATOM 3812 C CA . THR A 1 521 ? 13.577 -15.738 -13.325 1.00 93.94 521 THR A CA 1
ATOM 3813 C C . THR A 1 521 ? 12.745 -14.488 -13.067 1.00 93.94 521 THR A C 1
ATOM 3815 O O . THR A 1 521 ? 11.961 -14.087 -13.904 1.00 93.94 521 THR A O 1
ATOM 3818 N N . VAL A 1 522 ? 12.903 -13.879 -11.895 1.00 97.12 522 VAL A N 1
ATOM 3819 C CA . VAL A 1 522 ? 12.224 -12.627 -11.541 1.00 97.12 522 VAL A CA 1
ATOM 3820 C C . VAL A 1 522 ? 12.733 -11.472 -12.409 1.00 97.12 522 VAL A C 1
ATOM 3822 O O . VAL A 1 522 ? 13.941 -11.328 -12.633 1.00 97.12 522 VAL A O 1
ATOM 3825 N N . ASP A 1 523 ? 11.822 -10.614 -12.843 1.00 97.88 523 ASP A N 1
ATOM 3826 C CA . ASP A 1 523 ? 12.135 -9.350 -13.495 1.00 97.88 523 ASP A CA 1
ATOM 3827 C C . ASP A 1 523 ? 12.648 -8.325 -12.478 1.00 97.88 523 ASP A C 1
ATOM 3829 O O . ASP A 1 523 ? 12.297 -8.330 -11.295 1.00 97.88 523 ASP A O 1
ATOM 3833 N N . MET A 1 524 ? 13.472 -7.382 -12.929 1.00 98.50 524 MET A N 1
ATOM 3834 C CA . MET A 1 524 ? 13.780 -6.217 -12.099 1.00 98.50 524 MET A CA 1
ATOM 3835 C C . MET A 1 524 ? 12.572 -5.271 -12.063 1.00 98.50 524 MET A C 1
ATOM 3837 O O . MET A 1 524 ? 11.992 -4.964 -13.100 1.00 98.50 524 MET A O 1
ATOM 3841 N N . GLY A 1 525 ? 12.250 -4.734 -10.886 1.00 98.25 525 GLY A N 1
ATOM 3842 C CA . GLY A 1 525 ? 11.188 -3.747 -10.681 1.00 98.25 525 GLY A CA 1
ATOM 3843 C C . GLY A 1 525 ? 9.899 -4.316 -10.080 1.00 98.25 525 GLY A C 1
ATOM 3844 O O . GLY A 1 525 ? 9.801 -5.494 -9.734 1.00 98.25 525 GLY A O 1
ATOM 3845 N N . ALA A 1 526 ? 8.900 -3.444 -9.933 1.00 97.75 526 ALA A N 1
ATOM 3846 C CA . ALA A 1 526 ? 7.623 -3.739 -9.269 1.00 97.75 526 ALA A CA 1
ATOM 3847 C C . ALA A 1 526 ? 6.655 -4.623 -10.076 1.00 97.75 526 ALA A C 1
ATOM 3849 O O . ALA A 1 526 ? 5.695 -5.144 -9.514 1.00 97.75 526 ALA A O 1
ATOM 3850 N N . TYR A 1 527 ? 6.908 -4.815 -11.369 1.00 97.00 527 TYR A N 1
ATOM 3851 C CA . TYR A 1 527 ? 6.043 -5.584 -12.262 1.00 97.00 527 TYR A CA 1
ATOM 3852 C C . TYR A 1 527 ? 6.826 -6.722 -12.902 1.00 97.00 527 TYR A C 1
ATOM 3854 O O . TYR A 1 527 ? 8.003 -6.558 -13.220 1.00 97.00 527 TYR A O 1
ATOM 3862 N N . GLU A 1 528 ? 6.151 -7.843 -13.113 1.00 94.94 528 GLU A N 1
ATOM 3863 C CA . GLU A 1 528 ? 6.616 -8.946 -13.942 1.00 94.94 528 GLU A CA 1
ATOM 3864 C C . GLU A 1 528 ? 6.053 -8.797 -15.344 1.00 94.94 528 GLU A C 1
ATOM 3866 O O . GLU A 1 528 ? 4.873 -8.495 -15.561 1.00 94.94 528 GLU A O 1
ATOM 3871 N N . ARG A 1 529 ? 6.886 -9.080 -16.335 1.00 89.38 529 ARG A N 1
ATOM 3872 C CA . ARG A 1 529 ? 6.434 -9.196 -17.700 1.00 89.38 529 ARG A CA 1
ATOM 3873 C C . ARG A 1 529 ? 5.945 -10.612 -17.954 1.00 89.38 529 ARG A C 1
ATOM 3875 O O . ARG A 1 529 ? 6.716 -11.557 -18.056 1.00 89.38 529 ARG A O 1
ATOM 3882 N N . GLY A 1 530 ? 4.634 -10.741 -18.154 1.00 72.62 530 GLY A N 1
ATOM 3883 C CA . GLY A 1 530 ? 4.051 -11.978 -18.676 1.00 72.62 530 GLY A CA 1
ATOM 3884 C C . GLY A 1 530 ? 4.671 -12.387 -20.025 1.00 72.62 530 GLY A C 1
ATOM 3885 O O . GLY A 1 530 ? 5.157 -11.510 -20.755 1.00 72.62 530 GLY A O 1
ATOM 3886 N N . PRO A 1 531 ? 4.609 -13.685 -20.386 1.00 69.69 531 PRO A N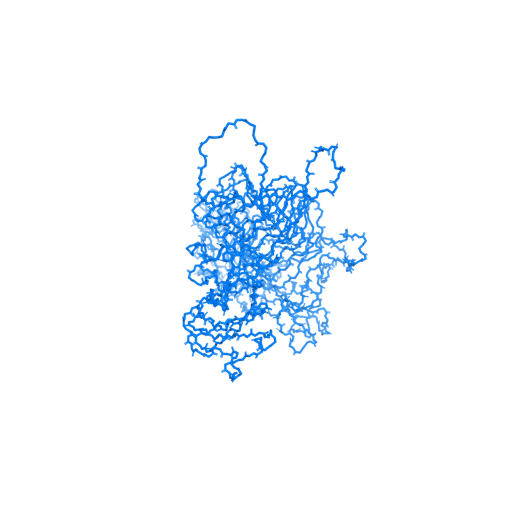 1
ATOM 3887 C CA . PRO A 1 531 ? 5.271 -14.212 -21.570 1.00 69.69 531 PRO A CA 1
ATOM 3888 C C . PRO A 1 531 ? 4.794 -13.505 -22.835 1.00 69.69 531 PRO A C 1
ATOM 3890 O O . PRO A 1 531 ? 3.638 -13.089 -22.974 1.00 69.69 531 PRO A O 1
ATOM 3893 N N . ARG A 1 532 ? 5.701 -13.379 -23.790 1.00 74.75 532 ARG A N 1
ATOM 3894 C CA . ARG A 1 532 ? 5.409 -12.903 -25.130 1.00 74.75 532 ARG A CA 1
ATOM 3895 C C . ARG A 1 532 ? 4.592 -13.944 -25.876 1.00 74.75 532 ARG A C 1
ATOM 3897 O O . ARG A 1 532 ? 5.107 -14.997 -26.209 1.00 74.75 532 ARG A O 1
ATOM 3904 N N . LEU A 1 533 ? 3.336 -13.641 -26.185 1.00 81.56 533 LEU A N 1
ATOM 3905 C CA . LEU A 1 533 ? 2.446 -14.605 -26.845 1.00 81.56 533 LEU A CA 1
ATOM 3906 C C . LEU A 1 533 ? 2.344 -14.418 -28.369 1.00 81.56 533 LEU A C 1
ATOM 3908 O O . LEU A 1 533 ? 1.653 -15.181 -29.022 1.00 81.56 533 LEU A O 1
ATOM 3912 N N . TRP A 1 534 ? 3.001 -13.412 -28.954 1.00 85.81 534 TRP A N 1
ATOM 3913 C CA . TRP A 1 534 ? 2.918 -13.100 -30.390 1.00 85.81 534 TRP A CA 1
ATOM 3914 C C . TRP A 1 534 ? 4.288 -12.806 -31.015 1.00 85.81 534 TRP A C 1
ATOM 3916 O O . TRP A 1 534 ? 5.221 -12.373 -30.332 1.00 85.81 534 TRP A O 1
ATOM 3926 N N . ALA A 1 535 ? 4.397 -12.972 -32.334 1.00 90.69 535 ALA A N 1
ATOM 3927 C CA . ALA A 1 535 ? 5.614 -12.730 -33.107 1.00 90.69 535 ALA A CA 1
ATOM 3928 C C . ALA A 1 535 ? 6.120 -11.268 -33.001 1.00 90.69 535 ALA A C 1
ATOM 3930 O O . ALA A 1 535 ? 5.324 -10.337 -32.871 1.00 90.69 535 ALA A O 1
ATOM 3931 N N . SER A 1 536 ? 7.436 -11.031 -33.088 1.00 89.81 536 SER A N 1
ATOM 3932 C CA . SER A 1 536 ? 8.048 -9.686 -33.262 1.00 89.81 536 SER A CA 1
ATOM 3933 C C . SER A 1 536 ? 9.303 -9.690 -34.113 1.00 89.81 536 SER A C 1
ATOM 3935 O O . SER A 1 536 ? 9.673 -10.700 -34.704 1.00 89.81 536 SER A O 1
ATOM 3937 N N . ASN A 1 537 ? 9.981 -8.534 -34.131 1.00 88.25 537 ASN A N 1
ATOM 3938 C CA . ASN A 1 537 ? 11.264 -8.296 -34.760 1.00 88.25 537 ASN A CA 1
ATOM 3939 C C . ASN A 1 537 ? 11.221 -8.764 -36.211 1.00 88.25 537 ASN A C 1
ATOM 3941 O O . ASN A 1 537 ? 12.046 -9.590 -36.617 1.00 88.25 537 ASN A O 1
ATOM 3945 N N . PRO A 1 538 ? 10.225 -8.277 -36.980 1.00 95.75 538 PRO A N 1
ATOM 3946 C CA . PRO A 1 538 ? 10.057 -8.697 -38.351 1.00 95.75 538 PRO A CA 1
ATOM 3947 C C . PRO A 1 538 ? 11.321 -8.402 -39.153 1.00 95.75 538 PRO A C 1
ATOM 3949 O O . PRO A 1 538 ? 11.949 -7.349 -39.034 1.00 95.75 538 PRO A O 1
ATOM 3952 N N . SER A 1 539 ? 11.701 -9.348 -39.997 1.00 94.75 539 SER A N 1
ATOM 3953 C CA . SER A 1 539 ? 12.725 -9.176 -41.016 1.00 94.75 539 SER A CA 1
ATOM 3954 C C . SER A 1 539 ? 12.152 -9.685 -42.335 1.00 94.75 539 SER A C 1
ATOM 3956 O O . SER A 1 539 ? 11.927 -10.887 -42.436 1.00 94.75 539 SER A O 1
ATOM 3958 N N . PRO A 1 540 ? 11.897 -8.831 -43.343 1.00 94.19 540 PRO A N 1
ATOM 3959 C CA . PRO A 1 540 ? 12.122 -7.381 -43.358 1.00 94.19 540 PRO A CA 1
ATOM 3960 C C . PRO A 1 540 ? 11.369 -6.634 -42.246 1.00 94.19 540 PRO A C 1
ATOM 3962 O O . PRO A 1 540 ? 10.265 -7.036 -41.896 1.00 94.19 540 PRO A O 1
ATOM 3965 N N . ALA A 1 541 ? 11.977 -5.572 -41.704 1.00 91.38 541 ALA A N 1
ATOM 3966 C CA . ALA A 1 541 ? 11.339 -4.723 -40.693 1.00 91.38 541 ALA A CA 1
ATOM 3967 C C . ALA A 1 541 ? 10.047 -4.101 -41.236 1.00 91.38 541 ALA A C 1
ATOM 3969 O O . ALA A 1 541 ? 9.927 -3.909 -42.447 1.00 91.38 541 ALA A O 1
ATOM 3970 N N . ASP A 1 542 ? 9.102 -3.771 -40.357 1.00 93.56 542 ASP A N 1
ATOM 3971 C CA . ASP A 1 542 ? 7.865 -3.124 -40.787 1.00 93.56 542 ASP A CA 1
ATOM 3972 C C . ASP A 1 542 ? 8.154 -1.787 -41.495 1.00 93.56 542 ASP A C 1
ATOM 3974 O O . ASP A 1 542 ? 8.973 -0.981 -41.046 1.00 93.56 542 ASP A O 1
ATOM 3978 N N . GLY A 1 543 ? 7.542 -1.595 -42.662 1.00 90.56 543 GLY A N 1
ATOM 3979 C CA . GLY A 1 543 ? 7.779 -0.472 -43.564 1.00 90.56 543 GLY A CA 1
ATOM 3980 C C . GLY A 1 543 ? 9.113 -0.514 -44.324 1.00 90.56 543 GLY A C 1
ATOM 3981 O O . GLY A 1 543 ? 9.455 0.463 -44.993 1.00 90.56 543 GLY A O 1
ATOM 3982 N N . ALA A 1 544 ? 9.890 -1.602 -44.253 1.00 90.62 544 ALA A N 1
ATOM 3983 C CA . ALA A 1 544 ? 11.205 -1.663 -44.892 1.00 90.62 544 ALA A CA 1
ATOM 3984 C C . ALA A 1 544 ? 11.135 -1.533 -46.422 1.00 90.62 544 ALA A C 1
ATOM 3986 O O . ALA A 1 544 ? 10.197 -1.990 -47.071 1.00 90.62 544 ALA A O 1
ATOM 3987 N N . ILE A 1 545 ? 12.190 -0.975 -47.018 1.00 87.19 545 ILE A N 1
ATOM 3988 C CA . ILE A 1 545 ? 12.373 -0.890 -48.472 1.00 87.19 545 ILE A CA 1
ATOM 3989 C C . ILE A 1 545 ? 13.551 -1.785 -48.866 1.00 87.19 545 ILE A C 1
ATOM 3991 O O . ILE A 1 545 ? 14.637 -1.667 -48.297 1.00 87.19 545 ILE A O 1
ATOM 3995 N N . THR A 1 546 ? 13.367 -2.680 -49.839 1.00 82.94 546 THR A N 1
ATOM 3996 C CA . THR A 1 546 ? 14.419 -3.612 -50.277 1.00 82.94 546 THR A CA 1
ATOM 3997 C C . THR A 1 546 ? 14.410 -3.851 -51.786 1.00 82.94 546 THR A C 1
ATOM 3999 O O . THR A 1 546 ? 13.367 -3.846 -52.427 1.00 82.94 546 THR A O 1
ATOM 4002 N N . GLY A 1 547 ? 15.587 -4.091 -52.369 1.00 81.69 547 GLY A N 1
ATOM 4003 C CA . GLY A 1 547 ? 15.723 -4.554 -53.759 1.00 81.69 547 GLY A CA 1
ATOM 4004 C C . GLY A 1 547 ? 15.724 -6.084 -53.894 1.00 81.69 547 GLY A C 1
ATOM 4005 O O . GLY A 1 547 ? 15.830 -6.622 -54.998 1.00 81.69 547 GLY A O 1
ATOM 4006 N N . GLN A 1 548 ? 15.659 -6.819 -52.777 1.00 84.31 548 GLN A N 1
ATOM 4007 C CA . GLN A 1 548 ? 15.641 -8.279 -52.794 1.00 84.31 548 GLN A CA 1
ATOM 4008 C C . GLN A 1 548 ? 14.252 -8.772 -53.197 1.00 84.31 548 GLN A C 1
ATOM 4010 O O . GLN A 1 548 ? 13.313 -8.674 -52.422 1.00 84.31 548 GLN A O 1
ATOM 4015 N N . ARG A 1 549 ? 14.138 -9.367 -54.387 1.00 87.88 549 ARG A N 1
ATOM 4016 C CA . ARG A 1 549 ? 12.863 -9.870 -54.933 1.00 87.88 549 ARG A CA 1
ATOM 4017 C C . ARG A 1 549 ? 12.394 -11.207 -54.352 1.00 87.88 549 ARG A C 1
ATOM 4019 O O . ARG A 1 549 ? 11.319 -11.660 -54.701 1.00 87.88 549 ARG A O 1
ATOM 4026 N N . THR A 1 550 ? 13.194 -11.849 -53.509 1.00 90.62 550 THR A N 1
ATOM 4027 C CA . THR A 1 550 ? 12.832 -13.078 -52.780 1.00 90.62 550 THR A CA 1
ATOM 4028 C C . THR A 1 550 ? 13.237 -12.917 -51.312 1.00 90.62 550 THR A C 1
ATOM 4030 O O . THR A 1 550 ? 14.214 -13.542 -50.871 1.00 90.62 550 THR A O 1
ATOM 4033 N N . PRO A 1 551 ? 12.633 -11.970 -50.570 1.00 90.81 551 PRO A N 1
ATOM 4034 C CA . PRO A 1 551 ? 12.958 -11.766 -49.164 1.00 90.81 551 PRO A CA 1
ATOM 4035 C C . PRO A 1 551 ? 12.602 -13.014 -48.347 1.00 90.81 551 PRO A C 1
ATOM 4037 O O . PRO A 1 551 ? 11.618 -13.702 -48.617 1.00 90.81 551 PRO A O 1
ATOM 4040 N N . VAL A 1 552 ? 13.421 -13.324 -47.347 1.00 95.00 552 VAL A N 1
ATOM 4041 C CA . VAL A 1 552 ? 13.081 -14.346 -46.353 1.00 95.00 552 VAL A CA 1
ATOM 4042 C C . VAL A 1 552 ? 12.446 -13.617 -45.185 1.00 95.00 552 VAL A C 1
ATOM 4044 O O . VAL A 1 552 ? 13.116 -12.785 -44.579 1.00 95.00 552 VAL A O 1
ATOM 4047 N N . LEU A 1 553 ? 11.187 -13.932 -44.896 1.00 97.19 553 LEU A N 1
ATOM 4048 C CA . LEU A 1 553 ? 10.495 -13.447 -43.710 1.00 97.19 553 LEU A CA 1
ATOM 4049 C C . LEU A 1 553 ? 11.075 -14.175 -42.498 1.00 97.19 553 LEU A C 1
ATOM 4051 O O . LEU A 1 553 ? 11.219 -15.398 -42.536 1.00 97.19 553 LEU A O 1
ATOM 4055 N N . ARG A 1 554 ? 11.442 -13.449 -41.448 1.00 97.25 554 ARG A N 1
ATOM 4056 C CA . ARG A 1 554 ? 11.893 -13.987 -40.159 1.00 97.25 554 ARG A CA 1
ATOM 4057 C C . ARG A 1 554 ? 11.290 -13.168 -39.038 1.00 97.25 554 ARG A C 1
ATOM 4059 O O . ARG A 1 554 ? 11.147 -11.961 -39.187 1.00 97.25 554 ARG A O 1
ATOM 4066 N N . TRP A 1 555 ? 11.002 -13.820 -37.927 1.00 95.69 555 TRP A N 1
ATOM 4067 C CA . TRP A 1 555 ? 10.468 -13.189 -36.728 1.00 95.69 555 TRP A CA 1
ATOM 4068 C C . TRP A 1 555 ? 11.104 -13.816 -35.490 1.00 95.69 555 TRP A C 1
ATOM 4070 O O . TRP A 1 555 ? 11.720 -14.884 -35.552 1.00 95.69 555 TRP A O 1
ATOM 4080 N N . THR A 1 556 ? 10.968 -13.137 -34.362 1.00 92.75 556 THR A N 1
ATOM 4081 C CA . THR A 1 556 ? 11.167 -13.712 -33.037 1.00 92.75 556 THR A CA 1
ATOM 4082 C C . THR A 1 556 ? 9.846 -14.355 -32.595 1.00 92.75 556 THR A C 1
ATOM 4084 O O . THR A 1 556 ? 8.841 -13.640 -32.564 1.00 92.75 556 THR A O 1
ATOM 4087 N N . PRO A 1 557 ? 9.827 -15.669 -32.290 1.00 90.31 557 PRO A N 1
ATOM 4088 C CA . PRO A 1 557 ? 8.664 -16.369 -31.732 1.00 90.31 557 PRO A CA 1
ATOM 4089 C C . PRO A 1 557 ? 8.126 -15.764 -30.438 1.00 90.31 557 PRO A C 1
ATOM 4091 O O . PRO A 1 557 ? 8.865 -15.088 -29.719 1.00 90.31 557 PRO A O 1
ATOM 4094 N N . GLY A 1 558 ? 6.877 -16.092 -30.110 1.00 84.44 558 GLY A N 1
ATOM 4095 C CA . GLY A 1 558 ? 6.390 -16.009 -28.737 1.00 84.44 558 GLY A CA 1
ATOM 4096 C C . GLY A 1 558 ? 7.102 -17.017 -27.822 1.00 84.44 558 GLY A C 1
ATOM 4097 O O . GLY A 1 558 ? 7.572 -18.063 -28.275 1.00 84.44 558 GLY A O 1
ATOM 4098 N N . ASP A 1 559 ? 7.182 -16.710 -26.529 1.00 78.25 559 ASP A N 1
ATOM 4099 C CA . ASP A 1 559 ? 7.930 -17.461 -25.512 1.00 78.25 559 ASP A CA 1
ATOM 4100 C C . ASP A 1 559 ? 7.376 -18.877 -25.293 1.00 78.25 559 ASP A C 1
ATOM 4102 O O . ASP A 1 559 ? 8.125 -19.806 -24.987 1.00 78.25 559 ASP A O 1
ATOM 4106 N N . THR A 1 560 ? 6.065 -19.059 -25.459 1.00 80.06 560 THR A N 1
ATOM 4107 C CA . THR A 1 560 ? 5.377 -20.350 -25.283 1.00 80.06 560 THR A CA 1
ATOM 4108 C C . THR A 1 560 ? 5.167 -21.101 -26.597 1.00 80.06 560 THR A C 1
ATOM 4110 O O . THR A 1 560 ? 4.831 -22.289 -26.609 1.00 80.06 560 THR A O 1
ATOM 4113 N N . THR A 1 561 ? 5.426 -20.443 -27.724 1.00 84.31 561 THR A N 1
ATOM 4114 C CA . THR A 1 561 ? 4.959 -20.900 -29.022 1.00 84.31 561 THR A CA 1
ATOM 4115 C C . THR A 1 561 ? 5.853 -21.958 -29.659 1.00 84.31 561 THR A C 1
ATOM 4117 O O . THR A 1 561 ? 7.081 -21.907 -29.603 1.00 84.31 561 THR A O 1
ATOM 4120 N N . VAL A 1 562 ? 5.228 -22.924 -30.344 1.00 87.12 562 VAL A N 1
ATOM 4121 C CA . VAL A 1 562 ? 5.938 -24.030 -31.010 1.00 87.12 562 VAL A CA 1
ATOM 4122 C C . VAL A 1 562 ? 5.668 -24.152 -32.513 1.00 87.12 562 VAL A C 1
ATOM 4124 O O . VAL A 1 562 ? 6.322 -24.954 -33.185 1.00 87.12 562 VAL A O 1
ATOM 4127 N N . LYS A 1 563 ? 4.677 -23.430 -33.049 1.00 94.06 563 LYS A N 1
ATOM 4128 C CA . LYS A 1 563 ? 4.252 -23.461 -34.460 1.00 94.06 563 LYS A CA 1
ATOM 4129 C C . LYS A 1 563 ? 3.752 -22.080 -34.889 1.00 94.06 563 LYS A C 1
ATOM 4131 O O . LYS A 1 563 ? 3.313 -21.304 -34.052 1.00 94.06 563 LYS A O 1
ATOM 4136 N N . TYR A 1 564 ? 3.746 -21.819 -36.194 1.00 96.38 564 TYR A N 1
ATOM 4137 C CA . TYR A 1 564 ? 3.431 -20.496 -36.735 1.00 96.38 564 TYR A CA 1
ATOM 4138 C C . TYR A 1 564 ? 2.541 -20.599 -37.968 1.00 96.38 564 TYR A C 1
ATOM 4140 O O . TYR A 1 564 ? 2.893 -21.295 -38.921 1.00 96.38 564 TYR A O 1
ATOM 4148 N N . ASP A 1 565 ? 1.407 -19.910 -37.968 1.00 97.19 565 ASP A N 1
ATOM 4149 C CA . ASP A 1 565 ? 0.550 -19.754 -39.140 1.00 97.19 565 ASP A CA 1
ATOM 4150 C C . ASP A 1 565 ? 0.956 -18.487 -39.903 1.00 97.19 565 ASP A C 1
ATOM 4152 O O . ASP A 1 565 ? 0.893 -17.379 -39.372 1.00 97.19 565 ASP A O 1
ATOM 4156 N N . VAL A 1 566 ? 1.414 -18.656 -41.148 1.00 97.75 566 VAL A N 1
ATOM 4157 C CA . VAL A 1 566 ? 1.978 -17.563 -41.955 1.00 97.75 566 VAL A CA 1
ATOM 4158 C C . VAL A 1 566 ? 0.933 -17.008 -42.916 1.00 97.75 566 VAL A C 1
ATOM 4160 O O . VAL A 1 566 ? 0.370 -17.757 -43.716 1.00 97.75 566 VAL A O 1
ATOM 4163 N N . TYR A 1 567 ? 0.742 -15.690 -42.914 1.00 98.25 567 TYR A N 1
ATOM 4164 C CA . TYR A 1 567 ? -0.129 -14.979 -43.852 1.00 98.25 567 TYR A CA 1
ATOM 4165 C C . TYR A 1 567 ? 0.693 -13.968 -44.648 1.00 98.25 567 TYR A C 1
ATOM 4167 O O . TYR A 1 567 ? 1.461 -13.209 -44.063 1.00 98.25 567 TYR A O 1
ATOM 4175 N N . PHE A 1 568 ? 0.571 -13.959 -45.979 1.00 97.88 568 PHE A N 1
ATOM 4176 C CA . PHE A 1 568 ? 1.383 -13.093 -46.845 1.00 97.88 568 PHE A CA 1
ATOM 4177 C C . PHE A 1 568 ? 0.679 -12.728 -48.155 1.00 97.88 568 PHE A C 1
ATOM 4179 O O . PHE A 1 568 ? 0.309 -13.616 -48.932 1.00 97.88 568 PHE A O 1
ATOM 4186 N N . GLY A 1 569 ? 0.569 -11.429 -48.448 1.00 96.69 569 GLY A N 1
ATOM 4187 C CA . GLY A 1 569 ? -0.109 -10.910 -49.639 1.00 96.69 569 GLY A CA 1
ATOM 4188 C C . GLY A 1 569 ? 0.194 -9.440 -49.947 1.00 96.69 569 GLY A C 1
ATOM 4189 O O . GLY A 1 569 ? 1.050 -8.826 -49.324 1.00 96.69 569 GLY A O 1
ATOM 4190 N N . ALA A 1 570 ? -0.502 -8.866 -50.932 1.00 95.38 570 ALA A N 1
ATOM 4191 C CA . ALA A 1 570 ? -0.308 -7.478 -51.387 1.00 95.38 570 ALA A CA 1
ATOM 4192 C C . ALA A 1 570 ? -1.411 -6.502 -50.917 1.00 95.38 570 ALA A C 1
ATOM 4194 O O . ALA A 1 570 ? -1.425 -5.344 -51.324 1.00 95.38 570 ALA A O 1
ATOM 4195 N N . ALA A 1 571 ? -2.351 -6.965 -50.088 1.00 95.88 571 ALA A N 1
ATOM 4196 C CA . ALA A 1 571 ? -3.460 -6.169 -49.567 1.00 95.88 571 ALA A CA 1
ATOM 4197 C C . ALA A 1 571 ? -3.530 -6.308 -48.041 1.00 95.88 571 ALA A C 1
ATOM 4199 O O . ALA A 1 571 ? -3.610 -7.425 -47.531 1.00 95.88 571 ALA A O 1
ATOM 4200 N N . LEU A 1 572 ? -3.460 -5.174 -47.340 1.00 95.69 572 LEU A N 1
ATOM 4201 C CA . LEU A 1 572 ? -3.398 -5.098 -45.878 1.00 95.69 572 LEU A CA 1
ATOM 4202 C C . LEU A 1 572 ? -4.610 -5.756 -45.213 1.00 95.69 572 LEU A C 1
ATOM 4204 O O . LEU A 1 572 ? -4.445 -6.642 -44.387 1.00 95.69 572 LEU A O 1
ATOM 4208 N N . ASP A 1 573 ? -5.811 -5.339 -45.606 1.00 96.06 573 ASP A N 1
ATOM 4209 C CA . ASP A 1 573 ? -7.086 -5.828 -45.076 1.00 96.06 573 ASP A CA 1
ATOM 4210 C C . ASP A 1 573 ? -7.246 -7.339 -45.274 1.00 96.06 573 ASP A C 1
ATOM 4212 O O . ASP A 1 573 ? -7.645 -8.054 -44.362 1.00 96.06 573 ASP A O 1
ATOM 4216 N N . VAL A 1 574 ? -6.844 -7.850 -46.438 1.00 96.75 574 VAL A N 1
ATOM 4217 C CA . VAL A 1 574 ? -6.924 -9.287 -46.726 1.00 96.75 574 VAL A CA 1
ATOM 4218 C C . VAL A 1 574 ? -5.966 -10.096 -45.841 1.00 96.75 574 VAL A C 1
ATOM 4220 O O . VAL A 1 574 ? -6.324 -11.180 -45.389 1.00 96.75 574 VAL A O 1
ATOM 4223 N N . VAL A 1 575 ? -4.754 -9.594 -45.581 1.00 97.12 575 VAL A N 1
ATOM 4224 C CA . VAL A 1 575 ? -3.793 -10.256 -44.678 1.00 97.12 575 VAL A CA 1
ATOM 4225 C C . VAL A 1 575 ? -4.231 -10.139 -43.215 1.00 97.12 575 VAL A C 1
ATOM 4227 O O . VAL A 1 575 ? -4.082 -11.095 -42.459 1.00 97.12 575 VAL A O 1
ATOM 4230 N N . GLU A 1 576 ? -4.798 -9.003 -42.817 1.00 96.31 576 GLU A N 1
ATOM 4231 C CA . GLU A 1 576 ? -5.327 -8.757 -41.471 1.00 96.31 576 GLU A CA 1
ATOM 4232 C C . GLU A 1 576 ? -6.527 -9.659 -41.148 1.00 96.31 576 GLU A C 1
ATOM 4234 O O . GLU A 1 576 ? -6.614 -10.187 -40.043 1.00 96.31 576 GLU A O 1
ATOM 4239 N N . ASP A 1 577 ? -7.428 -9.898 -42.098 1.00 95.50 577 ASP A N 1
ATOM 4240 C CA . ASP A 1 577 ? -8.666 -10.646 -41.844 1.00 95.50 577 ASP A CA 1
ATOM 4241 C C . ASP A 1 577 ? -8.545 -12.159 -42.089 1.00 95.50 577 ASP A C 1
ATOM 4243 O O . ASP A 1 577 ? -9.405 -12.922 -41.647 1.00 95.50 577 ASP A O 1
ATOM 4247 N N . ALA A 1 578 ? -7.500 -12.617 -42.788 1.00 95.25 578 ALA A N 1
ATOM 4248 C CA . ALA A 1 578 ? -7.331 -14.032 -43.119 1.00 95.25 578 ALA A CA 1
ATOM 4249 C C . ALA A 1 578 ? -7.183 -14.924 -41.872 1.00 95.25 578 ALA A C 1
ATOM 4251 O O . ALA A 1 578 ? -6.607 -14.520 -40.860 1.00 95.25 578 ALA A O 1
ATOM 4252 N N . ASP A 1 579 ? -7.650 -16.169 -41.987 1.00 95.12 579 ASP A N 1
ATOM 4253 C CA . ASP A 1 579 ? -7.476 -17.246 -41.010 1.00 95.12 579 ASP A CA 1
ATOM 4254 C C . ASP A 1 579 ? -7.035 -18.551 -41.708 1.00 95.12 579 ASP A C 1
ATOM 4256 O O . ASP A 1 579 ? -6.871 -18.601 -42.932 1.00 95.12 579 ASP A O 1
ATOM 4260 N N . ILE A 1 580 ? -6.850 -19.631 -40.944 1.00 94.06 580 ILE A N 1
ATOM 4261 C CA . ILE A 1 580 ? -6.400 -20.934 -41.466 1.00 94.06 580 ILE A CA 1
ATOM 4262 C C . ILE A 1 580 ? -7.362 -21.582 -42.481 1.00 94.06 580 ILE A C 1
ATOM 4264 O O . ILE A 1 580 ? -7.020 -22.596 -43.092 1.00 94.06 580 ILE A O 1
ATOM 4268 N N . SER A 1 581 ? -8.579 -21.050 -42.642 1.00 94.50 581 SER A N 1
ATOM 4269 C CA . SER A 1 581 ? -9.558 -21.516 -43.625 1.00 94.50 581 SER A CA 1
ATOM 4270 C C . SER A 1 581 ? -9.433 -20.811 -44.982 1.00 94.50 581 SER A C 1
ATOM 4272 O O . SER A 1 581 ? -10.072 -21.251 -45.945 1.00 94.50 581 SER A O 1
ATOM 4274 N N . ASP A 1 582 ? -8.596 -19.770 -45.087 1.00 92.50 582 ASP A N 1
ATOM 4275 C CA . ASP A 1 582 ? -8.352 -19.045 -46.332 1.00 92.50 582 ASP A CA 1
ATOM 4276 C C . ASP A 1 582 ? -7.822 -19.973 -47.441 1.00 92.50 582 ASP A C 1
ATOM 4278 O O . ASP A 1 582 ? -6.818 -20.671 -47.299 1.00 92.50 582 ASP A O 1
ATOM 4282 N N . GLN A 1 583 ? -8.509 -19.955 -48.586 1.00 91.25 583 GLN A N 1
ATOM 4283 C CA . GLN A 1 583 ? -8.115 -20.676 -49.805 1.00 91.25 583 GLN A CA 1
ATOM 4284 C C . GLN A 1 583 ? -7.681 -19.726 -50.930 1.00 91.25 583 GLN A C 1
ATOM 4286 O O . GLN A 1 583 ? -7.440 -20.175 -52.053 1.00 91.25 583 GLN A O 1
ATOM 4291 N N . SER A 1 584 ? -7.608 -18.418 -50.659 1.00 90.88 584 SER A N 1
ATOM 4292 C CA . SER A 1 584 ? -7.207 -17.411 -51.648 1.00 90.88 584 SER A CA 1
ATOM 4293 C C . SER A 1 584 ? -5.694 -17.405 -51.894 1.00 90.88 584 SER A C 1
ATOM 4295 O O . SER A 1 584 ? -5.230 -16.847 -52.890 1.00 90.88 584 SER A O 1
ATOM 4297 N N . GLY A 1 585 ? -4.938 -18.091 -51.030 1.00 91.50 585 GLY A N 1
ATOM 4298 C CA . GLY A 1 585 ? -3.483 -18.192 -51.087 1.00 91.50 585 GLY A CA 1
ATOM 4299 C C . GLY A 1 585 ? -2.785 -17.168 -50.199 1.00 91.50 585 GLY A C 1
ATOM 4300 O O . GLY A 1 585 ? -1.571 -17.026 -50.312 1.00 91.50 585 GLY A O 1
ATOM 4301 N N . ILE A 1 586 ? -3.529 -16.470 -49.335 1.00 96.81 586 ILE A N 1
ATOM 4302 C CA . ILE A 1 586 ? -2.982 -15.544 -48.342 1.00 96.81 586 ILE A CA 1
ATOM 4303 C C . ILE A 1 586 ? -2.415 -16.333 -47.170 1.00 96.81 586 ILE A C 1
ATOM 4305 O O . ILE A 1 586 ? -1.283 -16.067 -46.765 1.00 96.81 586 ILE A O 1
ATOM 4309 N N . TYR A 1 587 ? -3.141 -17.349 -46.693 1.00 97.44 587 TYR A N 1
ATOM 4310 C CA . TYR A 1 587 ? -2.591 -18.325 -45.758 1.00 97.44 587 TYR A CA 1
ATOM 4311 C C . TYR A 1 587 ? -1.561 -19.209 -46.472 1.00 97.44 587 TYR A C 1
ATOM 4313 O O . TYR A 1 587 ? -1.861 -19.922 -47.434 1.00 97.44 587 TYR A O 1
ATOM 4321 N N . ARG A 1 588 ? -0.313 -19.150 -46.009 1.00 96.62 588 ARG A N 1
ATOM 4322 C CA . ARG A 1 588 ? 0.835 -19.869 -46.582 1.00 96.62 588 ARG A CA 1
ATOM 4323 C C . ARG A 1 588 ? 1.120 -21.197 -45.886 1.00 96.62 588 ARG A C 1
ATOM 4325 O O . ARG A 1 588 ? 2.013 -21.930 -46.309 1.00 96.62 588 ARG A O 1
ATOM 4332 N N . GLY A 1 589 ? 0.323 -21.536 -44.877 1.00 94.25 589 GLY A N 1
ATOM 4333 C CA . GLY A 1 589 ? 0.437 -22.772 -44.121 1.00 94.25 589 GLY A CA 1
ATOM 4334 C C . GLY A 1 589 ? 1.162 -22.598 -42.791 1.00 94.25 589 GLY A C 1
ATOM 4335 O O . GLY A 1 589 ? 1.783 -21.571 -42.511 1.00 94.25 589 GLY A O 1
ATOM 4336 N N . ARG A 1 590 ? 1.075 -23.654 -41.982 1.00 94.69 590 ARG A N 1
ATOM 4337 C CA . ARG A 1 590 ? 1.718 -23.746 -40.675 1.00 94.69 590 ARG A CA 1
ATOM 4338 C C . ARG A 1 590 ? 3.164 -24.217 -40.805 1.00 94.69 590 ARG A C 1
ATOM 4340 O O . ARG A 1 590 ? 3.412 -25.269 -41.400 1.00 94.69 590 ARG A O 1
ATOM 4347 N N . CYS A 1 591 ? 4.104 -23.500 -40.202 1.00 93.62 591 CYS A N 1
ATOM 4348 C CA . CYS A 1 591 ? 5.508 -23.894 -40.108 1.00 93.62 591 CYS A CA 1
ATOM 4349 C C . CYS A 1 591 ? 5.962 -24.075 -38.651 1.00 93.62 591 CYS A C 1
ATOM 4351 O O . CYS A 1 591 ? 5.238 -23.762 -37.708 1.00 93.62 591 CYS A O 1
ATOM 4353 N N . ILE A 1 592 ? 7.150 -24.659 -38.481 1.00 93.44 592 ILE A N 1
ATOM 4354 C CA . ILE A 1 592 ? 7.819 -24.865 -37.180 1.00 93.44 592 ILE A CA 1
ATOM 4355 C C . ILE A 1 592 ? 9.119 -24.072 -37.058 1.00 93.44 592 ILE A C 1
ATOM 4357 O O . ILE A 1 592 ? 9.663 -23.948 -35.969 1.00 93.44 592 ILE A O 1
ATOM 4361 N N . ASP A 1 593 ? 9.631 -23.564 -38.178 1.00 94.56 593 ASP A N 1
ATOM 4362 C CA . ASP A 1 593 ? 10.778 -22.670 -38.191 1.00 94.56 593 ASP A CA 1
ATOM 4363 C C . ASP A 1 593 ? 10.250 -21.233 -38.199 1.00 94.56 593 ASP A C 1
ATOM 4365 O O . ASP A 1 593 ? 9.304 -20.961 -38.950 1.00 94.56 593 ASP A O 1
ATOM 4369 N N . PRO A 1 594 ? 10.862 -20.299 -37.450 1.00 95.38 594 PRO A N 1
ATOM 4370 C CA . PRO A 1 594 ? 10.464 -18.894 -37.433 1.00 95.38 594 PRO A CA 1
ATOM 4371 C C . PRO A 1 594 ? 10.960 -18.144 -38.678 1.00 95.38 594 PRO A C 1
ATOM 4373 O O . PRO A 1 594 ? 11.657 -17.126 -38.617 1.00 95.38 594 PRO A O 1
ATOM 4376 N N . SER A 1 595 ? 10.703 -18.732 -39.845 1.00 96.56 595 SER A N 1
ATOM 4377 C CA . SER A 1 595 ? 11.041 -18.158 -41.133 1.00 96.56 595 SER A CA 1
ATOM 4378 C C . SER A 1 595 ? 10.163 -18.691 -42.258 1.00 96.56 595 SER A C 1
ATOM 4380 O O . SER A 1 595 ? 9.791 -19.863 -42.267 1.00 96.56 595 SER A O 1
ATOM 4382 N N . TYR A 1 596 ? 9.924 -17.850 -43.261 1.00 96.62 596 TYR A N 1
ATOM 4383 C CA . TYR A 1 596 ? 9.211 -18.204 -44.483 1.00 96.62 596 TYR A CA 1
ATOM 4384 C C . TYR A 1 596 ? 9.931 -17.624 -45.706 1.00 96.62 596 TYR A C 1
ATOM 4386 O O . TYR A 1 596 ? 10.274 -16.443 -45.748 1.00 96.62 596 TYR A O 1
ATOM 4394 N N . ILE A 1 597 ? 10.192 -18.457 -46.716 1.00 93.81 597 ILE A N 1
ATOM 4395 C CA . ILE A 1 597 ? 10.814 -18.017 -47.972 1.00 93.81 597 ILE A CA 1
ATOM 4396 C C . ILE A 1 597 ? 9.703 -17.593 -48.927 1.00 93.81 597 ILE A C 1
ATOM 4398 O O . ILE A 1 597 ? 8.870 -18.416 -49.303 1.00 93.81 597 ILE A O 1
ATOM 4402 N N . THR A 1 598 ? 9.715 -16.327 -49.338 1.00 93.44 598 THR A N 1
ATOM 4403 C CA . THR A 1 598 ? 8.733 -15.808 -50.297 1.00 93.44 598 THR A CA 1
ATOM 4404 C C . THR A 1 598 ? 8.994 -16.299 -51.720 1.00 93.44 598 THR A C 1
ATOM 4406 O O . THR A 1 598 ? 10.113 -16.657 -52.107 1.00 93.44 598 THR A O 1
ATOM 4409 N N . GLU A 1 599 ? 7.934 -16.286 -52.522 1.00 92.44 599 GLU A N 1
ATOM 4410 C CA . GLU A 1 599 ? 8.008 -16.332 -53.974 1.00 92.44 599 GLU A CA 1
ATOM 4411 C C . GLU A 1 599 ? 8.764 -15.121 -54.553 1.00 92.44 599 GLU A C 1
ATOM 4413 O O . GLU A 1 599 ? 9.046 -14.142 -53.866 1.00 92.44 599 GLU A O 1
ATOM 4418 N N . GLN A 1 600 ? 9.102 -15.171 -55.846 1.00 92.94 600 GLN A N 1
ATOM 4419 C CA . GLN A 1 600 ? 9.671 -14.006 -56.519 1.00 92.94 600 GLN A CA 1
ATOM 4420 C C . GLN A 1 600 ? 8.611 -12.906 -56.654 1.00 92.94 600 GLN A C 1
ATOM 4422 O O . GLN A 1 600 ? 7.615 -13.080 -57.352 1.00 92.94 600 GLN A O 1
ATOM 4427 N N . LEU A 1 601 ? 8.873 -11.769 -56.020 1.00 93.19 601 LEU A N 1
ATOM 4428 C CA . LEU A 1 601 ? 7.985 -10.618 -55.938 1.00 93.19 601 LEU A CA 1
ATOM 4429 C C . LEU A 1 601 ? 8.220 -9.627 -57.082 1.00 93.19 601 LEU A C 1
ATOM 4431 O O . LEU A 1 601 ? 9.289 -9.592 -57.715 1.00 93.19 601 LEU A O 1
ATOM 4435 N N . GLU A 1 602 ? 7.201 -8.819 -57.356 1.00 90.50 602 GLU A N 1
ATOM 4436 C CA . GLU A 1 602 ? 7.251 -7.753 -58.351 1.00 90.50 602 GLU A CA 1
ATOM 4437 C C . GLU A 1 602 ? 7.906 -6.493 -57.784 1.00 90.50 602 GLU A C 1
ATOM 4439 O O . GLU A 1 602 ? 7.907 -6.255 -56.577 1.00 90.50 602 GLU A O 1
ATOM 4444 N N . LEU A 1 603 ? 8.517 -5.715 -58.678 1.00 85.81 603 LEU A N 1
ATOM 4445 C CA . LEU A 1 603 ? 9.094 -4.417 -58.334 1.00 85.81 603 LEU A CA 1
ATOM 4446 C C . LEU A 1 603 ? 7.981 -3.386 -58.110 1.00 85.81 603 LEU A C 1
ATOM 4448 O O . LEU A 1 603 ? 6.893 -3.506 -58.672 1.00 85.81 603 LEU A O 1
ATOM 4452 N N . ASP A 1 604 ? 8.287 -2.378 -57.300 1.00 85.12 604 ASP A N 1
ATOM 4453 C CA . ASP A 1 604 ? 7.413 -1.262 -56.922 1.00 85.12 604 ASP A CA 1
ATOM 4454 C C . ASP A 1 604 ? 6.099 -1.698 -56.241 1.00 85.12 604 ASP A C 1
ATOM 4456 O O . ASP A 1 604 ? 5.088 -0.995 -56.284 1.00 85.12 604 ASP A O 1
ATOM 4460 N N . GLY A 1 605 ? 6.117 -2.874 -55.600 1.00 88.00 605 GLY A N 1
ATOM 4461 C CA . GLY A 1 605 ? 5.003 -3.440 -54.842 1.00 88.00 605 GLY A CA 1
ATOM 4462 C C . GLY A 1 605 ? 5.238 -3.399 -53.333 1.00 88.00 605 GLY A C 1
ATOM 4463 O O . GLY A 1 605 ? 6.328 -3.731 -52.859 1.00 88.00 605 GLY A O 1
ATOM 4464 N N . THR A 1 606 ? 4.201 -3.037 -52.576 1.00 95.06 606 THR A N 1
ATOM 4465 C CA . THR A 1 606 ? 4.152 -3.198 -51.116 1.00 95.06 606 THR A CA 1
ATOM 4466 C C . THR A 1 606 ? 3.460 -4.512 -50.772 1.00 95.06 606 THR A C 1
ATOM 4468 O O . THR A 1 606 ? 2.397 -4.825 -51.309 1.00 95.06 606 THR A O 1
ATOM 4471 N N . TYR A 1 607 ? 4.069 -5.274 -49.872 1.00 97.25 607 TYR A N 1
ATOM 4472 C CA . TYR A 1 607 ? 3.575 -6.561 -49.406 1.00 97.25 607 TYR A CA 1
ATOM 4473 C C . TYR A 1 607 ? 3.376 -6.531 -47.897 1.00 97.25 607 TYR A C 1
ATOM 4475 O O . TYR A 1 607 ? 4.144 -5.887 -47.187 1.00 97.25 607 TYR A O 1
ATOM 4483 N N . TYR A 1 608 ? 2.361 -7.251 -47.433 1.00 98.12 608 TYR A N 1
ATOM 4484 C CA . TYR A 1 608 ? 1.937 -7.348 -46.044 1.00 98.12 608 TYR A CA 1
ATOM 4485 C C . TYR A 1 608 ? 2.042 -8.793 -45.570 1.00 98.12 608 TYR A C 1
ATOM 4487 O O . TYR A 1 608 ? 1.759 -9.723 -46.333 1.00 98.12 608 TYR A O 1
ATOM 4495 N N . TRP A 1 609 ? 2.436 -8.987 -44.317 1.00 98.06 609 TRP A N 1
ATOM 4496 C CA . TRP A 1 609 ? 2.530 -10.299 -43.699 1.00 98.06 609 TRP A CA 1
ATOM 4497 C C . TRP A 1 609 ? 2.194 -10.274 -42.217 1.00 98.06 609 TRP A C 1
ATOM 4499 O O . TRP A 1 609 ? 2.437 -9.284 -41.539 1.00 98.06 609 TRP A O 1
ATOM 4509 N N . ARG A 1 610 ? 1.650 -11.389 -41.736 1.00 97.75 610 ARG A N 1
ATOM 4510 C CA . ARG A 1 610 ? 1.261 -11.624 -40.344 1.00 97.75 610 ARG A CA 1
ATOM 4511 C C . ARG A 1 610 ? 1.711 -13.013 -39.937 1.00 97.75 610 ARG A C 1
ATOM 4513 O O . ARG A 1 610 ? 1.683 -13.930 -40.765 1.00 97.75 610 ARG A O 1
ATOM 4520 N N . ILE A 1 611 ? 2.081 -13.169 -38.676 1.00 97.81 611 ILE A N 1
ATOM 4521 C CA . ILE A 1 611 ? 2.371 -14.469 -38.080 1.00 97.81 611 ILE A CA 1
ATOM 4522 C C . ILE A 1 611 ? 1.436 -14.666 -36.899 1.00 97.81 611 ILE A C 1
ATOM 4524 O O . ILE A 1 611 ? 1.506 -13.900 -35.942 1.00 97.81 611 ILE A O 1
ATOM 4528 N N . ASP A 1 612 ? 0.601 -15.700 -36.958 1.00 96.88 612 ASP A N 1
ATOM 4529 C CA . ASP A 1 612 ? -0.125 -16.135 -35.770 1.00 96.88 612 ASP A CA 1
ATOM 4530 C C . ASP A 1 612 ? 0.684 -17.223 -35.068 1.00 96.88 612 ASP A C 1
ATOM 4532 O O . ASP A 1 612 ? 1.078 -18.229 -35.669 1.00 96.88 612 ASP A O 1
ATOM 4536 N N . GLU A 1 613 ? 0.947 -16.999 -33.790 1.00 94.31 613 GLU A N 1
ATOM 4537 C CA . GLU A 1 613 ? 1.690 -17.902 -32.925 1.00 94.31 613 GLU A CA 1
ATOM 4538 C C . GLU A 1 613 ? 0.742 -19.003 -32.413 1.00 94.31 613 GLU A C 1
ATOM 4540 O O . GLU A 1 613 ? -0.362 -18.726 -31.943 1.00 94.31 613 GLU A O 1
ATOM 4545 N N . VAL A 1 614 ? 1.140 -20.270 -32.547 1.00 91.81 614 VAL A N 1
ATOM 4546 C CA . VAL A 1 614 ? 0.309 -21.439 -32.232 1.00 91.81 614 VAL A CA 1
ATOM 4547 C C . VAL A 1 614 ? 0.951 -22.284 -31.136 1.00 91.81 614 VAL A C 1
ATOM 4549 O O . VAL A 1 614 ? 2.031 -22.867 -31.309 1.00 91.81 614 VAL A O 1
ATOM 4552 N N . GLU A 1 615 ? 0.231 -22.414 -30.030 1.00 88.38 615 GLU A N 1
ATOM 4553 C CA . GLU A 1 615 ? 0.674 -23.129 -28.838 1.00 88.38 615 GLU A CA 1
ATOM 4554 C C . GLU A 1 615 ? 0.792 -24.649 -29.046 1.00 88.38 615 GLU A C 1
ATOM 4556 O O . GLU A 1 615 ? 0.417 -25.224 -30.078 1.00 88.38 615 GLU A O 1
ATOM 4561 N N . ALA A 1 616 ? 1.357 -25.336 -28.048 1.00 84.94 616 ALA A N 1
ATOM 4562 C CA . ALA A 1 616 ? 1.661 -26.766 -28.132 1.00 84.94 616 ALA A CA 1
ATOM 4563 C C . ALA A 1 616 ? 0.435 -27.654 -28.396 1.00 84.94 616 ALA A C 1
ATOM 4565 O O . ALA A 1 616 ? 0.555 -28.661 -29.108 1.00 84.94 616 ALA A O 1
ATOM 4566 N N . ASP A 1 617 ? -0.731 -27.265 -27.876 1.00 82.38 617 ASP A N 1
ATOM 4567 C CA . ASP A 1 617 ? -2.006 -27.947 -28.115 1.00 82.38 617 ASP A CA 1
ATOM 4568 C C . ASP A 1 617 ? -2.513 -27.796 -29.560 1.00 82.38 617 ASP A C 1
ATOM 4570 O O . ASP A 1 617 ? -3.262 -28.643 -30.048 1.00 82.38 617 ASP A O 1
ATOM 4574 N N . GLY A 1 618 ? -2.027 -26.789 -30.289 1.00 79.12 618 GLY A N 1
ATOM 4575 C CA . GLY A 1 618 ? -2.445 -26.475 -31.647 1.00 79.12 618 GLY A CA 1
ATOM 4576 C C . GLY A 1 618 ? -3.819 -25.813 -31.761 1.00 79.12 618 GLY A C 1
ATOM 4577 O O . GLY A 1 618 ? -4.246 -25.594 -32.899 1.00 79.12 618 GLY A O 1
ATOM 4578 N N . GLU A 1 619 ? -4.485 -25.529 -30.637 1.00 83.00 619 GLU A N 1
ATOM 4579 C CA . GLU A 1 619 ? -5.820 -24.922 -30.551 1.00 83.00 619 GLU A CA 1
ATOM 4580 C C . GLU A 1 619 ? -5.757 -23.458 -30.112 1.00 83.00 619 GLU A C 1
ATOM 4582 O O . GLU A 1 619 ? -6.520 -22.641 -30.630 1.00 83.00 619 GLU A O 1
ATOM 4587 N N . ILE A 1 620 ? -4.843 -23.110 -29.200 1.00 85.50 620 ILE A N 1
ATOM 4588 C CA . ILE A 1 620 ? -4.634 -21.720 -28.796 1.00 85.50 620 ILE A CA 1
ATOM 4589 C C . ILE A 1 620 ? -3.768 -21.035 -29.855 1.00 85.50 620 ILE A C 1
ATOM 4591 O O . ILE A 1 620 ? -2.638 -21.446 -30.132 1.00 85.50 620 ILE A O 1
ATOM 4595 N N . ILE A 1 621 ? -4.341 -20.002 -30.472 1.00 89.50 621 ILE A N 1
ATOM 4596 C CA . ILE A 1 621 ? -3.717 -19.213 -31.531 1.00 89.50 621 ILE A CA 1
ATOM 4597 C C . ILE A 1 621 ? -3.723 -17.752 -31.099 1.00 89.50 621 ILE A C 1
ATOM 4599 O O . ILE A 1 621 ? -4.779 -17.169 -30.839 1.00 89.50 621 ILE A O 1
ATOM 4603 N N . HIS A 1 622 ? -2.539 -17.161 -31.052 1.00 89.62 622 HIS A N 1
ATOM 4604 C CA . HIS A 1 622 ? -2.335 -15.755 -30.766 1.00 89.62 622 HIS A CA 1
ATOM 4605 C C . HIS A 1 622 ? -2.099 -15.020 -32.081 1.00 89.62 622 HIS A C 1
ATOM 4607 O O . HIS A 1 622 ? -1.066 -15.183 -32.733 1.00 89.62 622 HIS A O 1
ATOM 4613 N N . LYS A 1 623 ? -3.089 -14.226 -32.491 1.00 93.81 623 LYS A N 1
ATOM 4614 C CA . LYS A 1 623 ? -3.009 -13.431 -33.715 1.00 93.81 623 LYS A CA 1
ATOM 4615 C C . LYS A 1 623 ? -1.920 -12.363 -33.579 1.00 93.81 623 LYS A C 1
ATOM 4617 O O . LYS A 1 623 ? -1.927 -11.619 -32.600 1.00 93.81 623 LYS A O 1
ATOM 4622 N N . GLY A 1 624 ? -1.000 -12.305 -34.541 1.00 91.62 624 GLY A N 1
ATOM 4623 C CA . GLY A 1 624 ? 0.090 -11.325 -34.547 1.00 91.62 624 GLY A CA 1
ATOM 4624 C C . GLY A 1 624 ? -0.253 -10.022 -35.268 1.00 91.62 624 GLY A C 1
ATOM 4625 O O . GLY A 1 624 ? -1.286 -9.910 -35.928 1.00 91.62 624 GLY A O 1
ATOM 4626 N N . ASP A 1 625 ? 0.656 -9.052 -35.172 1.00 93.25 625 ASP A N 1
ATOM 4627 C CA . ASP A 1 625 ? 0.572 -7.787 -35.905 1.00 93.25 625 ASP A CA 1
ATOM 4628 C C . ASP A 1 625 ? 0.837 -7.987 -37.406 1.00 93.25 625 ASP A C 1
ATOM 4630 O O . ASP A 1 625 ? 1.593 -8.879 -37.810 1.00 93.25 625 ASP A O 1
ATOM 4634 N N . VAL A 1 626 ? 0.248 -7.130 -38.246 1.00 96.62 626 VAL A N 1
ATOM 4635 C CA . VAL A 1 626 ? 0.557 -7.091 -39.681 1.00 96.62 626 VAL A CA 1
ATOM 4636 C C . VAL A 1 626 ? 1.710 -6.133 -39.947 1.00 96.62 626 VAL A C 1
ATOM 4638 O O . VAL A 1 626 ? 1.625 -4.939 -39.671 1.00 96.62 626 VAL A O 1
ATOM 4641 N N . TRP A 1 627 ? 2.764 -6.655 -40.565 1.00 97.81 627 TRP A N 1
ATOM 4642 C CA . TRP A 1 627 ? 3.929 -5.900 -41.010 1.00 97.81 627 TRP A CA 1
ATOM 4643 C C . TRP A 1 627 ? 3.952 -5.758 -42.523 1.00 97.81 627 TRP A C 1
ATOM 4645 O O . TRP A 1 627 ? 3.344 -6.538 -43.256 1.00 97.81 627 TRP A O 1
ATOM 4655 N N . SER A 1 628 ? 4.703 -4.781 -43.013 1.00 97.38 628 SER A N 1
ATOM 4656 C CA . SER A 1 628 ? 4.811 -4.469 -44.432 1.00 97.38 628 SER A CA 1
ATOM 4657 C C . SER A 1 628 ? 6.252 -4.269 -44.892 1.00 97.38 628 SER A C 1
ATOM 4659 O O . SER A 1 628 ? 7.132 -3.927 -44.112 1.00 97.38 628 SER A O 1
ATOM 4661 N N . PHE A 1 629 ? 6.508 -4.463 -46.183 1.00 95.56 629 PHE A N 1
ATOM 4662 C CA . PHE A 1 629 ? 7.735 -4.005 -46.835 1.00 95.56 629 PHE A CA 1
ATOM 4663 C C . PHE A 1 629 ? 7.470 -3.698 -48.310 1.00 95.56 629 PHE A C 1
ATOM 4665 O O . PHE A 1 629 ? 6.550 -4.242 -48.918 1.00 95.56 629 PHE A O 1
ATOM 4672 N N . THR A 1 630 ? 8.286 -2.830 -48.903 1.00 93.44 630 THR A N 1
ATOM 4673 C CA . THR A 1 630 ? 8.174 -2.425 -50.308 1.00 93.44 630 THR A CA 1
ATOM 4674 C C . THR A 1 630 ? 9.392 -2.880 -51.099 1.00 93.44 630 THR A C 1
ATOM 4676 O O . THR A 1 630 ? 10.538 -2.634 -50.710 1.00 93.44 630 THR A O 1
ATOM 4679 N N . ILE A 1 631 ? 9.143 -3.543 -52.225 1.00 88.62 631 ILE A N 1
ATOM 4680 C CA . ILE A 1 631 ? 10.178 -3.891 -53.194 1.00 88.62 631 ILE A CA 1
ATOM 4681 C C . ILE A 1 631 ? 10.354 -2.718 -54.153 1.00 88.62 631 ILE A C 1
ATOM 4683 O O . ILE A 1 631 ? 9.376 -2.278 -54.743 1.00 88.62 631 ILE A O 1
ATOM 4687 N N . VAL A 1 632 ? 11.578 -2.233 -54.353 1.00 81.50 632 VAL A N 1
ATOM 4688 C CA . VAL A 1 632 ? 11.874 -1.151 -55.315 1.00 81.50 632 VAL A CA 1
ATOM 4689 C C . VAL A 1 632 ? 13.006 -1.540 -56.257 1.00 81.50 632 VAL A C 1
ATOM 4691 O O . VAL A 1 632 ? 13.903 -2.298 -55.883 1.00 81.50 632 VAL A O 1
ATOM 4694 N N . ASP A 1 633 ? 12.986 -0.997 -57.475 1.00 68.44 633 ASP A N 1
ATOM 4695 C CA . ASP A 1 633 ? 14.074 -1.168 -58.453 1.00 68.44 633 ASP A CA 1
ATOM 4696 C C . ASP A 1 633 ? 15.332 -0.356 -58.071 1.00 68.44 633 ASP A C 1
ATOM 4698 O O . ASP A 1 633 ? 16.463 -0.756 -58.352 1.00 68.44 633 ASP A O 1
ATOM 4702 N N . GLN A 1 634 ? 15.154 0.780 -57.375 1.00 58.56 634 GLN A N 1
ATOM 4703 C CA . GLN A 1 634 ? 16.234 1.669 -56.927 1.00 58.56 634 GLN A CA 1
ATOM 4704 C C . GLN A 1 634 ? 15.952 2.246 -55.531 1.00 58.56 634 GLN A C 1
ATOM 4706 O O . GLN A 1 634 ? 14.881 2.792 -55.277 1.00 58.56 634 GLN A O 1
ATOM 4711 N N . ILE A 1 635 ? 16.930 2.176 -54.621 1.00 52.28 635 ILE A N 1
ATOM 4712 C CA . ILE A 1 635 ? 16.840 2.806 -53.294 1.00 52.28 635 ILE A CA 1
ATOM 4713 C C . ILE A 1 635 ? 17.277 4.271 -53.435 1.00 52.28 635 ILE A C 1
ATOM 4715 O O . ILE A 1 635 ? 18.461 4.548 -53.626 1.00 52.28 635 ILE A O 1
ATOM 4719 N N . THR A 1 636 ? 16.332 5.210 -53.354 1.00 41.97 636 THR A N 1
ATOM 4720 C CA . THR A 1 636 ? 16.618 6.657 -53.345 1.00 41.97 636 THR A CA 1
ATOM 4721 C C . THR A 1 636 ? 16.649 7.155 -51.901 1.00 41.97 636 THR A C 1
ATOM 4723 O O . THR A 1 636 ? 15.707 6.910 -51.154 1.00 41.97 636 THR A O 1
ATOM 4726 N N . VAL A 1 637 ? 17.715 7.850 -51.496 1.00 37.66 637 VAL A N 1
ATOM 4727 C CA . VAL A 1 637 ? 17.842 8.457 -50.158 1.00 37.66 637 VAL A CA 1
ATOM 4728 C C . VAL A 1 637 ? 18.000 9.973 -50.319 1.00 37.66 637 VAL A C 1
ATOM 4730 O O . VAL A 1 637 ? 18.944 10.419 -50.971 1.00 37.66 637 VAL A O 1
ATOM 4733 N N . GLU A 1 638 ? 17.091 10.765 -49.739 1.00 32.84 638 GLU A N 1
ATOM 4734 C CA . GLU A 1 638 ? 17.160 12.239 -49.706 1.00 32.84 638 GLU A CA 1
ATOM 4735 C C . GLU A 1 638 ? 17.785 12.762 -48.396 1.00 32.84 638 GLU A C 1
ATOM 4737 O O . GLU A 1 638 ? 17.687 12.118 -47.352 1.00 32.84 638 GLU A O 1
ATOM 4742 N N . TYR A 1 639 ? 18.421 13.944 -48.437 1.00 37.41 639 TYR A N 1
ATOM 4743 C CA . TYR A 1 639 ? 19.005 14.615 -47.263 1.00 37.41 639 TYR A CA 1
ATOM 4744 C C . TYR A 1 639 ? 18.848 16.150 -47.302 1.00 37.41 639 TYR A C 1
ATOM 4746 O O . TYR A 1 639 ? 18.695 16.745 -48.369 1.00 37.41 639 TYR A O 1
ATOM 4754 N N . GLN A 1 640 ? 18.942 16.795 -46.127 1.00 27.55 640 GLN A N 1
ATOM 4755 C CA . GLN A 1 640 ? 18.970 18.256 -45.938 1.00 27.55 640 GLN A CA 1
ATOM 4756 C C . GLN A 1 640 ? 20.374 18.792 -45.602 1.00 27.55 640 GLN A C 1
ATOM 4758 O O . GLN A 1 640 ? 21.204 18.096 -45.022 1.00 27.55 640 GLN A O 1
ATOM 4763 N N . VAL A 1 641 ? 20.617 20.063 -45.941 1.00 36.00 641 VAL A N 1
ATOM 4764 C CA . VAL A 1 641 ? 21.862 20.802 -45.672 1.00 36.00 641 VAL A CA 1
ATOM 4765 C C . VAL A 1 641 ? 21.702 21.676 -44.423 1.00 36.00 641 VAL A C 1
ATOM 4767 O O . VAL A 1 641 ? 20.767 22.469 -44.355 1.00 36.00 641 VAL A O 1
ATOM 4770 N N . SER A 1 642 ? 22.667 21.636 -43.500 1.00 32.44 642 SER A N 1
ATOM 4771 C CA . SER A 1 642 ? 22.954 22.765 -42.602 1.00 32.44 642 SER A CA 1
ATOM 4772 C C . SER A 1 642 ? 24.451 23.066 -42.623 1.00 32.44 642 SER A C 1
ATOM 4774 O O . SER A 1 642 ? 25.253 22.170 -42.364 1.00 32.44 642 SER A O 1
ATOM 4776 N N . SER A 1 643 ? 24.834 24.310 -42.908 1.00 39.62 643 SER A N 1
ATOM 4777 C CA . SER A 1 643 ? 26.210 24.791 -42.752 1.00 39.62 643 SER A CA 1
ATOM 4778 C C . SER A 1 643 ? 26.290 25.753 -41.569 1.00 39.62 643 SER A C 1
ATOM 4780 O O . SER A 1 643 ? 25.581 26.760 -41.544 1.00 39.62 643 SER A O 1
ATOM 4782 N N . SER A 1 644 ? 27.161 25.448 -40.610 1.00 36.97 644 SER A N 1
ATOM 4783 C CA . SER A 1 644 ? 27.626 26.384 -39.588 1.00 36.97 644 SER A CA 1
ATOM 4784 C C . SER A 1 644 ? 28.586 27.407 -40.206 1.00 36.97 644 SER A C 1
ATOM 4786 O O . SER A 1 644 ? 29.539 26.997 -40.858 1.00 36.97 644 SER A O 1
ATOM 4788 N N . GLU A 1 645 ? 28.285 28.685 -39.966 1.00 42.25 645 GLU A N 1
ATOM 4789 C CA . GLU A 1 645 ? 29.116 29.905 -39.982 1.00 42.25 645 GLU A CA 1
ATOM 4790 C C . GLU A 1 645 ? 30.178 30.128 -41.086 1.00 42.25 645 GLU A C 1
ATOM 4792 O O . GLU A 1 645 ? 31.111 29.356 -41.267 1.00 42.25 645 GLU A O 1
ATOM 4797 N N . ASP A 1 646 ? 30.048 31.304 -41.718 1.00 44.81 646 ASP A N 1
ATOM 4798 C CA . ASP A 1 646 ? 30.980 31.999 -42.622 1.00 44.81 646 ASP A CA 1
ATOM 4799 C C . ASP A 1 646 ? 31.294 31.354 -43.985 1.00 44.81 646 ASP A C 1
ATOM 4801 O O . ASP A 1 646 ? 32.227 30.575 -44.130 1.00 44.81 646 ASP A O 1
ATOM 4805 N N . ASP A 1 647 ? 30.587 31.806 -45.035 1.00 35.72 647 ASP A N 1
ATOM 4806 C CA . ASP A 1 647 ? 31.277 32.274 -46.246 1.00 35.72 647 ASP A CA 1
ATOM 4807 C C . ASP A 1 647 ? 30.372 33.092 -47.186 1.00 35.72 647 ASP A C 1
ATOM 4809 O O . ASP A 1 647 ? 29.379 32.636 -47.762 1.00 35.72 647 ASP A O 1
ATOM 4813 N N . ALA A 1 648 ? 30.768 34.345 -47.388 1.00 38.16 648 ALA A N 1
ATOM 4814 C CA . ALA A 1 648 ? 30.167 35.287 -48.314 1.00 38.16 648 ALA A CA 1
ATOM 4815 C C . ALA A 1 648 ? 30.614 35.014 -49.764 1.00 38.16 648 ALA A C 1
ATOM 4817 O O . ALA A 1 648 ? 31.353 35.814 -50.319 1.00 38.16 648 ALA A O 1
ATOM 4818 N N . TYR A 1 649 ? 30.183 33.916 -50.400 1.00 36.59 649 TYR A N 1
ATOM 4819 C CA . TYR A 1 649 ? 30.373 33.716 -51.856 1.00 36.59 649 TYR A CA 1
ATOM 4820 C C . TYR A 1 649 ? 29.301 32.853 -52.555 1.00 36.59 649 TYR A C 1
ATOM 4822 O O . TYR A 1 649 ? 29.532 32.312 -53.636 1.00 36.59 649 TYR A O 1
ATOM 4830 N N . ALA A 1 650 ? 28.080 32.773 -52.024 1.00 36.00 650 ALA A N 1
ATOM 4831 C CA . ALA A 1 650 ? 26.963 32.130 -52.724 1.00 36.00 650 ALA A CA 1
ATOM 4832 C C . ALA A 1 650 ? 26.297 33.075 -53.745 1.00 36.00 650 ALA A C 1
ATOM 4834 O O . ALA A 1 650 ? 25.179 33.542 -53.547 1.00 36.00 650 ALA A O 1
ATOM 4835 N N . THR A 1 651 ? 26.970 33.356 -54.865 1.00 37.56 651 THR A N 1
ATOM 4836 C CA . THR A 1 651 ? 26.294 33.846 -56.081 1.00 37.56 651 THR A CA 1
ATOM 4837 C C . THR A 1 651 ? 26.883 33.175 -57.320 1.00 37.56 651 THR A C 1
ATOM 4839 O O . THR A 1 651 ? 27.769 33.724 -57.962 1.00 37.56 651 THR A O 1
ATOM 4842 N N . ASN A 1 652 ? 26.427 31.957 -57.639 1.00 34.81 652 ASN A N 1
ATOM 4843 C CA . ASN A 1 652 ? 26.158 31.509 -59.016 1.00 34.81 652 ASN A CA 1
ATOM 4844 C C . ASN A 1 652 ? 25.695 30.043 -59.055 1.00 34.81 652 ASN A C 1
ATOM 4846 O O . ASN A 1 652 ? 26.452 29.125 -58.752 1.00 34.81 652 ASN A O 1
ATOM 4850 N N . ASN A 1 653 ? 24.461 29.835 -59.519 1.00 40.38 653 ASN A N 1
ATOM 4851 C CA . ASN A 1 653 ? 23.888 28.533 -59.869 1.00 40.38 653 ASN A CA 1
ATOM 4852 C C . ASN A 1 653 ? 24.469 28.010 -61.195 1.00 40.38 653 ASN A C 1
ATOM 4854 O O . ASN A 1 653 ? 23.779 28.034 -62.211 1.00 40.38 653 ASN A O 1
ATOM 4858 N N . ASN A 1 654 ? 25.711 27.525 -61.210 1.00 33.97 654 ASN A N 1
ATOM 4859 C CA . ASN A 1 654 ? 26.226 26.761 -62.351 1.00 33.97 654 ASN A CA 1
ATOM 4860 C C . ASN A 1 654 ? 26.643 25.353 -61.913 1.00 33.97 654 ASN A C 1
ATOM 4862 O O . ASN A 1 654 ? 27.654 25.173 -61.239 1.00 33.97 654 ASN A O 1
ATOM 4866 N N . LEU A 1 655 ? 25.859 24.362 -62.345 1.00 32.50 655 LEU A N 1
ATOM 4867 C CA . LEU A 1 655 ? 26.215 22.943 -62.342 1.00 32.50 655 LEU A CA 1
ATOM 4868 C C . LEU A 1 655 ? 27.507 22.744 -63.150 1.00 32.50 655 LEU A C 1
ATOM 4870 O O . LEU A 1 655 ? 27.537 23.044 -64.344 1.00 32.50 655 LEU A O 1
ATOM 4874 N N . GLN A 1 656 ? 28.564 22.228 -62.520 1.00 33.44 656 GLN A N 1
ATOM 4875 C CA . GLN A 1 656 ? 29.728 21.693 -63.230 1.00 33.44 656 GLN A CA 1
ATOM 4876 C C . GLN A 1 656 ? 29.622 20.167 -63.308 1.00 33.44 656 GLN A C 1
ATOM 4878 O O . GLN A 1 656 ? 29.400 19.508 -62.294 1.00 33.44 656 GLN A O 1
ATOM 4883 N N . SER A 1 657 ? 29.767 19.609 -64.512 1.00 30.86 657 SER A N 1
ATOM 4884 C CA . SER A 1 657 ? 29.863 18.166 -64.744 1.00 30.86 657 SER A CA 1
ATOM 4885 C C . SER A 1 657 ? 31.276 17.665 -64.436 1.00 30.86 657 SER A C 1
ATOM 4887 O O . SER A 1 657 ? 32.261 18.288 -64.831 1.00 30.86 657 SER A O 1
ATOM 4889 N N . VAL A 1 658 ? 31.376 16.529 -63.741 1.00 34.19 658 VAL A N 1
ATOM 4890 C CA . VAL A 1 658 ? 32.649 15.861 -63.428 1.00 34.19 658 VAL A CA 1
ATOM 4891 C C . VAL A 1 658 ? 32.678 14.499 -64.128 1.00 34.19 658 VAL A C 1
ATOM 4893 O O . VAL A 1 658 ? 31.693 13.766 -64.089 1.00 34.19 658 VAL A O 1
ATOM 4896 N N . ASP A 1 659 ? 33.793 14.204 -64.799 1.00 31.44 659 ASP A N 1
ATOM 4897 C CA . ASP A 1 659 ? 34.019 13.019 -65.638 1.00 31.44 659 ASP A CA 1
ATOM 4898 C C . ASP A 1 659 ? 34.199 11.724 -64.811 1.00 31.44 659 ASP A C 1
ATOM 4900 O O . ASP A 1 659 ? 34.741 11.745 -63.703 1.00 31.44 659 ASP A O 1
ATOM 4904 N N . ALA A 1 660 ? 33.750 10.586 -65.347 1.00 34.06 660 ALA A N 1
ATOM 4905 C CA . ALA A 1 660 ? 33.387 9.375 -64.591 1.00 34.06 660 ALA A CA 1
ATOM 4906 C C . ALA A 1 660 ? 34.539 8.421 -64.174 1.00 34.06 660 ALA A C 1
ATOM 4908 O O . ALA A 1 660 ? 34.277 7.305 -63.727 1.00 34.06 660 ALA A O 1
ATOM 4909 N N . GLU A 1 661 ? 35.815 8.805 -64.280 1.00 32.22 661 GLU A N 1
ATOM 4910 C CA . GLU A 1 661 ? 36.946 7.857 -64.154 1.00 32.22 661 GLU A CA 1
ATOM 4911 C C . GLU A 1 661 ? 37.493 7.599 -62.724 1.00 32.22 661 GLU A C 1
ATOM 4913 O O . GLU A 1 661 ? 38.458 6.850 -62.572 1.00 32.22 661 GLU A O 1
ATOM 4918 N N . TYR A 1 662 ? 36.895 8.144 -61.650 1.00 32.25 662 TYR A N 1
ATOM 4919 C CA . TYR A 1 662 ? 37.537 8.170 -60.313 1.00 32.25 662 TYR A CA 1
ATOM 4920 C C . TYR A 1 662 ? 36.771 7.570 -59.112 1.00 32.25 662 TYR A C 1
ATOM 4922 O O . TYR A 1 662 ? 37.113 7.881 -57.971 1.00 32.25 662 TYR A O 1
ATOM 4930 N N . LEU A 1 663 ? 35.798 6.665 -59.287 1.00 34.28 663 LEU A N 1
ATOM 4931 C CA . LEU A 1 663 ? 35.035 6.116 -58.148 1.00 34.28 663 LEU A CA 1
ATOM 4932 C C . LEU A 1 663 ? 35.174 4.600 -57.922 1.00 34.28 663 LEU A C 1
ATOM 4934 O O . LEU A 1 663 ? 34.584 3.782 -58.618 1.00 34.28 663 LEU A O 1
ATOM 4938 N N . LYS A 1 664 ? 35.928 4.232 -56.873 1.00 28.67 664 LYS A N 1
ATOM 4939 C CA . LYS A 1 664 ? 35.940 2.908 -56.220 1.00 28.67 664 LYS A CA 1
ATOM 4940 C C . LYS A 1 664 ? 35.893 3.090 -54.697 1.00 28.67 664 LYS A C 1
ATOM 4942 O O . LYS A 1 664 ? 36.744 3.787 -54.154 1.00 28.67 664 LYS A O 1
ATOM 4947 N N . VAL A 1 665 ? 34.952 2.435 -54.005 1.00 32.09 665 VAL A N 1
ATOM 4948 C CA . VAL A 1 665 ? 34.873 2.405 -52.528 1.00 32.09 665 VAL A CA 1
ATOM 4949 C C . VAL A 1 665 ? 35.131 0.979 -52.031 1.00 32.09 665 VAL A C 1
ATOM 4951 O O . VAL A 1 665 ? 34.412 0.054 -52.396 1.00 32.09 665 VAL A O 1
ATOM 4954 N N . GLY A 1 666 ? 36.165 0.810 -51.204 1.00 25.78 666 GLY A N 1
ATOM 4955 C CA . GLY A 1 666 ? 36.528 -0.434 -50.522 1.00 25.78 666 GLY A CA 1
ATOM 4956 C C . GLY A 1 666 ? 37.222 -0.137 -49.188 1.00 25.78 666 GLY A C 1
ATOM 4957 O O . GLY A 1 666 ? 37.902 0.876 -49.045 1.00 25.78 666 GLY A O 1
ATOM 4958 N N . SER A 1 667 ? 36.998 -1.004 -48.204 1.00 40.34 667 SER A N 1
ATOM 4959 C CA . SER A 1 667 ? 37.422 -0.901 -46.803 1.00 40.34 667 SER A CA 1
ATOM 4960 C C . SER A 1 667 ? 38.945 -0.936 -46.600 1.00 40.34 667 SER A C 1
ATOM 4962 O O . SER A 1 667 ? 39.566 -1.967 -46.859 1.00 40.34 667 SER A O 1
ATOM 4964 N N . SER A 1 668 ? 39.535 0.120 -46.030 1.00 29.78 668 SER A N 1
ATOM 4965 C CA . SER A 1 668 ? 40.782 0.028 -45.248 1.00 29.78 668 SER A CA 1
ATOM 4966 C C . SER A 1 668 ? 41.035 1.294 -44.421 1.00 29.78 668 SER A C 1
ATOM 4968 O O . SER A 1 668 ? 40.841 2.410 -44.896 1.00 29.78 668 SER A O 1
ATOM 4970 N N . THR A 1 669 ? 41.495 1.096 -43.187 1.00 33.66 669 THR A N 1
ATOM 4971 C CA . THR A 1 669 ? 41.984 2.099 -42.232 1.00 33.66 669 THR A CA 1
ATOM 4972 C C . THR A 1 669 ? 43.186 2.884 -42.777 1.00 33.66 669 THR A C 1
ATOM 4974 O O . THR A 1 669 ? 44.106 2.298 -43.344 1.00 33.66 669 THR A O 1
ATOM 4977 N N . PHE A 1 670 ? 43.224 4.206 -42.566 1.00 33.31 670 PHE A N 1
ATOM 4978 C CA . PHE A 1 670 ? 44.410 5.026 -42.847 1.00 33.31 670 PHE A CA 1
ATOM 4979 C C . PHE A 1 670 ? 45.239 5.228 -41.573 1.00 33.31 670 PHE A C 1
ATOM 4981 O O . PHE A 1 670 ? 44.769 5.824 -40.607 1.00 33.31 670 PHE A O 1
ATOM 4988 N N . ALA A 1 671 ? 46.494 4.776 -41.591 1.00 35.53 671 ALA A N 1
ATOM 4989 C CA . ALA A 1 671 ? 47.518 5.211 -40.647 1.00 35.53 671 ALA A CA 1
ATOM 4990 C C . ALA A 1 671 ? 48.242 6.446 -41.230 1.00 35.53 671 ALA A C 1
ATOM 4992 O O . ALA A 1 671 ? 48.915 6.329 -42.251 1.00 35.53 671 ALA A O 1
ATOM 4993 N N . ASN A 1 672 ? 48.095 7.596 -40.552 1.00 44.25 672 ASN A N 1
ATOM 4994 C CA . ASN A 1 672 ? 48.694 8.933 -40.780 1.00 44.25 672 ASN A CA 1
ATOM 4995 C C . ASN A 1 672 ? 48.296 9.742 -42.045 1.00 44.25 672 ASN A C 1
ATOM 4997 O O . ASN A 1 672 ? 48.753 9.417 -43.139 1.00 44.25 672 ASN A O 1
ATOM 5001 N N . PRO A 1 673 ? 47.603 10.899 -41.902 1.00 36.78 673 PRO A N 1
ATOM 5002 C CA . PRO A 1 673 ? 47.492 11.915 -42.955 1.00 36.78 673 PRO A CA 1
ATOM 5003 C C . PRO A 1 673 ? 48.441 13.123 -42.726 1.00 36.78 673 PRO A C 1
ATOM 5005 O O . PRO A 1 673 ? 48.730 13.464 -41.576 1.00 36.78 673 PRO A O 1
ATOM 5008 N N . PRO A 1 674 ? 48.923 13.818 -43.780 1.00 36.84 674 PRO A N 1
ATOM 5009 C CA . PRO A 1 674 ? 49.587 15.114 -43.640 1.00 36.84 674 PRO A CA 1
ATOM 5010 C C . PRO A 1 674 ? 48.567 16.261 -43.481 1.00 36.84 674 PRO A C 1
ATOM 5012 O O . PRO A 1 674 ? 47.424 16.169 -43.926 1.00 36.84 674 PRO A O 1
ATOM 5015 N N . TYR A 1 675 ? 49.002 17.340 -42.826 1.00 43.69 675 TYR A N 1
ATOM 5016 C CA . TYR A 1 675 ? 48.214 18.527 -42.473 1.00 43.69 675 TYR A CA 1
ATOM 5017 C C . TYR A 1 675 ? 47.592 19.243 -43.693 1.00 43.69 675 TYR A C 1
ATOM 5019 O O . TYR A 1 675 ? 48.265 19.453 -44.700 1.00 43.69 675 TYR A O 1
ATOM 5027 N N . TYR A 1 676 ? 46.341 19.693 -43.517 1.00 39.38 676 TYR A N 1
ATOM 5028 C CA . TYR A 1 676 ? 45.475 20.455 -44.438 1.00 39.38 676 TYR A CA 1
ATOM 5029 C C . TYR A 1 676 ? 44.840 19.675 -45.602 1.00 39.38 676 TYR A C 1
ATOM 5031 O O . TYR A 1 676 ? 45.180 19.861 -46.766 1.00 39.38 676 TYR A O 1
ATOM 5039 N N . MET A 1 677 ? 43.806 18.893 -45.283 1.00 31.31 677 MET A N 1
ATOM 5040 C CA . MET A 1 677 ? 42.674 18.658 -46.184 1.00 31.31 677 MET A CA 1
ATOM 5041 C C . MET A 1 677 ? 41.378 18.790 -45.378 1.00 31.31 677 MET A C 1
ATOM 5043 O O . MET A 1 677 ? 41.056 17.928 -44.564 1.00 31.31 677 MET A O 1
ATOM 5047 N N . SER A 1 678 ? 40.649 19.889 -45.573 1.00 36.38 678 SER A N 1
ATOM 5048 C CA . SER A 1 678 ? 39.236 19.989 -45.205 1.00 36.38 678 SER A CA 1
ATOM 5049 C C . SER A 1 678 ? 38.459 19.040 -46.119 1.00 36.38 678 SER A C 1
ATOM 5051 O O . SER A 1 678 ? 38.499 19.158 -47.343 1.00 36.38 678 SER A O 1
ATOM 5053 N N . GLY A 1 679 ? 37.850 18.015 -45.524 1.00 34.62 679 GLY A N 1
ATOM 5054 C CA . GLY A 1 679 ? 37.269 16.893 -46.251 1.00 34.62 679 GLY A CA 1
ATOM 5055 C C . GLY A 1 679 ? 36.075 17.304 -47.108 1.00 34.62 679 GLY A C 1
ATOM 5056 O O . GLY A 1 679 ? 35.012 17.614 -46.583 1.00 34.62 679 GLY A O 1
ATOM 5057 N N . MET A 1 680 ? 36.222 17.231 -48.430 1.00 35.06 680 MET A N 1
ATOM 5058 C CA . MET A 1 680 ? 35.080 17.065 -49.326 1.00 35.06 680 MET A CA 1
ATOM 5059 C C . MET A 1 680 ? 34.700 15.583 -49.334 1.00 35.06 680 MET A C 1
ATOM 5061 O O . MET A 1 680 ? 35.507 14.736 -49.719 1.00 35.06 680 MET A O 1
ATOM 5065 N N . VAL A 1 681 ? 33.480 15.258 -48.909 1.00 36.50 681 VAL A N 1
ATOM 5066 C CA . VAL A 1 681 ? 32.942 13.894 -48.981 1.00 36.50 681 VAL A CA 1
ATOM 5067 C C . VAL A 1 681 ? 31.937 13.836 -50.129 1.00 36.50 681 VAL A C 1
ATOM 5069 O O . VAL A 1 681 ? 30.822 14.334 -50.014 1.00 36.50 681 VAL A O 1
ATOM 5072 N N . PHE A 1 682 ? 32.331 13.228 -51.250 1.00 35.91 682 PHE A N 1
ATOM 5073 C CA . PHE A 1 682 ? 31.397 12.835 -52.308 1.00 35.91 682 PHE A CA 1
ATOM 5074 C C . PHE A 1 682 ? 30.554 11.663 -51.819 1.00 35.91 682 PHE A C 1
ATOM 5076 O O . PHE A 1 682 ? 31.147 10.644 -51.466 1.00 35.91 682 PHE A O 1
ATOM 5083 N N . ARG A 1 683 ? 29.218 11.729 -51.891 1.00 32.69 683 ARG A N 1
ATOM 5084 C CA . ARG A 1 683 ? 28.363 10.527 -51.909 1.00 32.69 683 ARG A CA 1
ATOM 5085 C C . ARG A 1 683 ? 27.092 10.766 -52.724 1.00 32.69 683 ARG A C 1
ATOM 5087 O O . ARG A 1 683 ? 26.126 11.299 -52.204 1.00 32.69 683 ARG A O 1
ATOM 5094 N N . ASN A 1 684 ? 27.161 10.415 -54.010 1.00 32.66 684 ASN A N 1
ATOM 5095 C CA . ASN A 1 684 ? 26.065 9.923 -54.860 1.00 32.66 684 ASN A CA 1
ATOM 5096 C C . ASN A 1 684 ? 26.618 9.637 -56.256 1.00 32.66 684 ASN A C 1
ATOM 5098 O O . ASN A 1 684 ? 26.424 10.362 -57.228 1.00 32.66 684 ASN A O 1
ATOM 5102 N N . VAL A 1 685 ? 27.364 8.540 -56.294 1.00 39.78 685 VAL A N 1
ATOM 5103 C CA . VAL A 1 685 ? 27.601 7.777 -57.509 1.00 39.78 685 VAL A CA 1
ATOM 5104 C C . VAL A 1 685 ? 26.347 7.005 -57.831 1.00 39.78 685 VAL A C 1
ATOM 5106 O O . VAL A 1 685 ? 25.828 6.286 -56.982 1.00 39.78 685 VAL A O 1
ATOM 5109 N N . THR A 1 686 ? 25.904 7.114 -59.072 1.00 36.94 686 THR A N 1
ATOM 5110 C CA . THR A 1 686 ? 24.960 6.172 -59.654 1.00 36.94 686 THR A CA 1
ATOM 5111 C C . THR A 1 686 ? 25.717 4.883 -59.960 1.00 36.94 686 THR A C 1
ATOM 5113 O O . THR A 1 686 ? 26.642 4.907 -60.769 1.00 36.94 686 THR A O 1
ATOM 5116 N N . VAL A 1 687 ? 25.357 3.765 -59.328 1.00 42.44 687 VAL A N 1
ATOM 5117 C CA . VAL A 1 687 ? 25.852 2.441 -59.739 1.00 42.44 687 VAL A CA 1
ATOM 5118 C C . VAL A 1 687 ? 24.666 1.647 -60.285 1.00 42.44 687 VAL A C 1
ATOM 5120 O O . VAL A 1 687 ? 23.911 1.072 -59.500 1.00 42.44 687 VAL A O 1
ATOM 5123 N N . PRO A 1 688 ? 24.458 1.630 -61.613 1.00 37.19 688 PRO A N 1
ATOM 5124 C CA . PRO A 1 688 ? 23.675 0.580 -62.253 1.00 37.19 688 PRO A CA 1
ATOM 5125 C C . PRO A 1 688 ? 24.311 -0.781 -61.938 1.00 37.19 688 PRO A C 1
ATOM 5127 O O . PRO A 1 688 ? 25.519 -0.864 -61.721 1.00 37.19 688 PRO A O 1
ATOM 5130 N N . ARG A 1 689 ? 23.525 -1.861 -61.918 1.00 39.97 689 ARG A N 1
ATOM 5131 C CA . ARG A 1 689 ? 24.079 -3.211 -61.705 1.00 39.97 689 ARG A CA 1
ATOM 5132 C C . ARG A 1 689 ? 24.982 -3.687 -62.860 1.00 39.97 689 ARG A C 1
ATOM 5134 O O . ARG A 1 689 ? 25.740 -4.633 -62.646 1.00 39.97 689 ARG A O 1
ATOM 5141 N N . ASP A 1 690 ? 24.911 -3.043 -64.025 1.00 34.81 690 ASP A N 1
ATOM 5142 C CA . ASP A 1 690 ? 25.720 -3.367 -65.208 1.00 34.81 690 ASP A CA 1
ATOM 5143 C C . ASP A 1 690 ? 27.040 -2.587 -65.260 1.00 34.81 690 ASP A C 1
ATOM 5145 O O . ASP A 1 690 ? 26.997 -1.333 -65.214 1.00 34.81 690 ASP A O 1
#

Radius of gyration: 36.46 Å; Cα contacts (8 Å, |Δi|>4): 2095; chains: 1; bounding box: 83×63×126 Å

pLDDT: mean 86.18, std 17.59, range [25.78, 98.88]

Secondary structure (DSSP, 8-state):
---SSEEEES---EEES-EEES-B-SSSS-SSEEEES---EEES-EEES-BS-SEEEES---EEES-EETT---STT-B-S---EEETTTTTT-TTSTT-EEEEPTT-TTTT-S-GGGSPTT--B-TTS-BS-SSSSPPSSSS---------EEEE-TT--S-SSSSSGGG-BSSHHHHHHH--TT-EEEEESEEE-TT-STT--TT-TT--EE--TT-EEEEEE--TTSSSTT-B-TTTS-EEEE--SSS--STT---STTS-S-SEEEES--TT-EEES-EEE--B--TT-SBSSEEEES---EEES-EEES-EESSBSSEEEES---EEES-EEES-EEEESBSSEEEESS---EEES-EEES-EEEEES-SSEEEES---EEES-EEES-EEEE-SSEEEETT---EEES-EEES-EEEEE-SSEEE-TT---EEES-EEES-BS-SEEESS--EEES-EETT---STT-B-S---BSSTT-PBPTT-TTTT-S-GGGS-TT--B-TTSSBS--TTSPPSSS-------S-EEEESPTTEEE--SSPEEEEEPPSS--EEEEEEES-HHHHHH--TT--SS-EEEEESSSEEEPPPPPTTEEEEEEEEEE-TTS--EEPPPEEEEEE-SS----------S---------PPP--SS-----------PPS---------------

Foldseek 3Di:
DEAQPEEAACEEEEAEQAEFEQAEDPDPFASHYEHHCYEYEYFLAEQYNRPPAPHGYHVYHYAYELYAGDVDDDYHLYHDDPQQFPAQDAPVNHHPDLRGGREGDQPGPQALRGDPVSDDPPCQAAPQRHGQQDPNGGGRHRYHHNPPPPAQEFEEDLPQPDDLPRNDLNNHNNAVVQVVVVDTAQHEYEYWFDEHEQQDDPPHHQLPLQREAEWDARYHYEYQANGPPDPDRRDGDLVVTAAEQAQQRPPPCPPNDPDLPSGRQEHYEYESEEQSTEDERHEFYSFAHDLVDAERGYEYHCYAYEYYNYEQEQAEYAAARRYEYAVYAYEHELYEFYNAEHQEEESRYHYDHAYAYEAYLYEFEQAEYEHYYERRHEHYNYAYEHELYEFELAEYQFHSRYEYYAQYAYEAYQAEFALAEHPHFARHYEEEANYEYEHFLAEQPHGPPASYHYPYHYAYELYAGDVWDDYHLYHHDDQCAPDSRRHGDPVGPQALRGDPVPHPPVCQAASVRHGQDEPNGGGRHRHHDHWFQFWADWVVFFAAEDQDQWGKTATDATPQFQKKWKFKDQDQVCSLPDDPPDPVCRTVDMDRHRIDTDDGHDAQTKMKMWIWTAGPVRPDTRTGDIGMYHHHPDDDDDDDDDDPDDDDDPPDPDDDDDDDDDDDDDDDDDDDDDPDDPDDDDDDDDDDVD

Mean predicted aligned error: 15.04 Å